Protein AF-A0AAV9WVA1-F1 (afdb_monomer)

Secondary structure (DSSP, 8-state):
----------------------------S-----S-PEEEEEEE-HHHHHHTBSS-S--TTGGGT--PPPEEEEEETTTTTTEEEEEEES---TTTTHHHHTT-EEEPTTSTTTT-PPPB-TTSSB--HHHHHHHHHH-TTT-S-TTSEEEEEETTS-HHHHHHHHHHHHTTSTT--EEEEEE---EE--HHHHHHHHHHHHHHHHTT-EEEEE--SBSSBGGGEETGGGGGT-TTSEEEEEE-TTSBBPB-TTS-B--BSTT--EEEE-SS-----TTS---SS------HHHHHHHHHHHHHHHHHHH-GGGTT-HHHHHHHHHHHSEET--B-TTS-B-TT-EE-S-TTT-B-------PPPPPPPP------------------------------------PPTT-EEEEEE--SS-TT--EEEEEEEEEEETTEEEEEETTEEEEEEEE-----TTSTTT--EE-

Nearest PDB structures (foldseek):
  8fpq-assembly1_B  TM=7.849E-01  e=2.374E-19  Homo sapiens
  4ov6-assembly2_E  TM=7.591E-01  e=1.543E-18  Homo sapiens
  6u2f-assembly1_A  TM=6.278E-01  e=2.334E-17  Homo sapiens
  7s5h-assembly1_B  TM=7.168E-01  e=1.584E-14  Homo sapiens
  5o34-assembly1_B  TM=3.677E-01  e=6.823E-01  Streptantibioticus cattleyicolor

Foldseek 3Di:
DDDDDDPPDDPPPPDDDDDPDDDDDDDDPDPDPDCQAWDKDAQAFLQQQVQQAPAFQDDDPCVVVPGGHGGIRTFTPLLLFQEEEEQAEQFALCVLACQQLVVLEAELPPAPCNVVDGHADPVRHRDFLSNFLLFCQATCRRHRRVNHRYYYHYNPDLCLVSVLVVCVVSVPDPRHLAYEYQDEDKDQDDPVVQCVQLVSCVSCLVQLYAYFYFLAWQQEASLRMPPLVSCVVVVLHAYEFEDASNLEFADDPVNTTTHDDDSHLAYGHFAQGFGAGSNNDTDPPDRPPDRRSSSRRSRVRSVLSSCSSVPSVSRRPSPVSSVVQQVQFDAQRHAYPVRHTDRGHGYNHGNVSHDHGPPPDDDDDDDDDDDDDDDDDDDDDDDDDDDDDDDDDDDDDDDDDDDDDDDDQQDKDKDWDDDDDDPDDIDIDIFGFRDDDDQKTWTADPNDIDIWGWDDDPDDDPPRNRDIDID

Structure (mmCIF, N/CA/C/O backbone):
data_AF-A0AAV9WVA1-F1
#
_entry.id   AF-A0AAV9WVA1-F1
#
loop_
_atom_site.group_PDB
_atom_site.id
_atom_site.type_symbol
_atom_site.label_atom_id
_atom_site.label_alt_id
_atom_site.label_comp_id
_atom_site.label_asym_id
_atom_site.label_entity_id
_atom_site.label_seq_id
_atom_site.pdbx_PDB_ins_code
_atom_site.Cartn_x
_atom_site.Cartn_y
_atom_site.Cartn_z
_atom_site.occupancy
_atom_site.B_iso_or_equiv
_atom_site.auth_seq_id
_atom_site.auth_comp_id
_atom_site.auth_asym_id
_atom_site.auth_atom_id
_atom_site.pdbx_PDB_model_num
ATOM 1 N N . MET A 1 1 ? -57.990 14.066 46.973 1.00 26.53 1 MET A N 1
ATOM 2 C CA . MET A 1 1 ? -57.538 12.862 46.248 1.00 26.53 1 MET A CA 1
ATOM 3 C C . MET A 1 1 ? -57.944 13.031 44.793 1.00 26.53 1 MET A C 1
ATOM 5 O O . MET A 1 1 ? -59.126 12.912 44.500 1.00 26.53 1 MET A O 1
ATOM 9 N N . PRO A 1 2 ? -57.012 13.509 43.956 1.00 29.88 2 PRO A N 1
ATOM 10 C CA . PRO A 1 2 ? -57.243 13.985 42.587 1.00 29.88 2 PRO A CA 1
ATOM 11 C C . PRO A 1 2 ? -56.761 12.890 41.584 1.00 29.88 2 PRO A C 1
ATOM 13 O O . PRO A 1 2 ? -56.442 11.798 42.037 1.00 29.88 2 PRO A O 1
ATOM 16 N N . ILE A 1 3 ? -56.693 12.998 40.251 1.00 24.50 3 ILE A N 1
ATOM 17 C CA . ILE A 1 3 ? -56.340 14.098 39.340 1.00 24.50 3 ILE A CA 1
ATOM 18 C C . ILE A 1 3 ? -56.933 13.793 37.938 1.00 24.50 3 ILE A C 1
ATOM 20 O O . ILE A 1 3 ? -57.036 12.637 37.537 1.00 24.50 3 ILE A O 1
ATOM 24 N N . PHE A 1 4 ? -57.295 14.869 37.227 1.00 23.50 4 PHE A N 1
ATOM 25 C CA . PHE A 1 4 ? -57.414 15.074 35.769 1.00 23.50 4 PHE A CA 1
ATOM 26 C C . PHE A 1 4 ? -56.405 14.232 34.925 1.00 23.50 4 PHE A C 1
ATOM 28 O O . PHE A 1 4 ? -55.409 13.746 35.438 1.00 23.50 4 PHE A O 1
ATOM 35 N N . SER A 1 5 ? -56.497 14.013 33.608 1.00 23.69 5 SER A N 1
ATOM 36 C CA . SER A 1 5 ? -56.622 14.980 32.507 1.00 23.69 5 SER A CA 1
ATOM 37 C C . SER A 1 5 ? -56.445 14.235 31.168 1.00 23.69 5 SER A C 1
ATOM 39 O O . SER A 1 5 ? -55.715 13.253 31.105 1.00 23.69 5 SER A O 1
ATOM 41 N N . SER A 1 6 ? -57.057 14.776 30.110 1.00 24.52 6 SER A N 1
ATOM 42 C CA . SER A 1 6 ? -56.630 14.767 28.697 1.00 24.52 6 SER A CA 1
ATOM 43 C C . SER A 1 6 ? -55.975 13.509 28.095 1.00 24.52 6 SER A C 1
ATOM 45 O O . SER A 1 6 ? -54.787 13.260 28.293 1.00 24.52 6 SER A O 1
ATOM 47 N N . ILE A 1 7 ? -56.653 12.874 27.135 1.00 25.00 7 ILE A N 1
ATOM 48 C CA . ILE A 1 7 ? -55.939 12.374 25.950 1.00 25.00 7 ILE A CA 1
ATOM 49 C C . ILE A 1 7 ? -55.963 13.516 24.939 1.00 25.00 7 ILE A C 1
ATOM 51 O O . ILE A 1 7 ? -56.871 13.669 24.127 1.00 25.00 7 ILE A O 1
ATOM 55 N N . SER A 1 8 ? -54.982 14.396 25.114 1.00 25.42 8 SER A N 1
ATOM 56 C CA . SER A 1 8 ? -54.574 15.384 24.128 1.00 25.42 8 SER A CA 1
ATOM 57 C C . SER A 1 8 ? -54.129 14.657 22.860 1.00 25.42 8 SER A C 1
ATOM 59 O O . SER A 1 8 ? -53.441 13.636 22.933 1.00 25.42 8 SER A O 1
ATOM 61 N N . ALA A 1 9 ? -54.514 15.197 21.706 1.00 36.91 9 ALA A N 1
ATOM 62 C CA . ALA A 1 9 ? -53.958 14.831 20.418 1.00 36.91 9 ALA A CA 1
ATOM 63 C C . ALA A 1 9 ? -52.433 15.011 20.454 1.00 36.91 9 ALA A C 1
ATOM 65 O O . ALA A 1 9 ? -51.924 16.125 20.336 1.00 36.91 9 ALA A O 1
ATOM 66 N N . SER A 1 10 ? -51.695 13.915 20.602 1.00 26.12 10 SER A N 1
ATOM 67 C CA . SER A 1 10 ? -50.282 13.897 20.255 1.00 26.12 10 SER A CA 1
ATOM 68 C C . SER A 1 10 ? -50.177 13.359 18.841 1.00 26.12 10 SER A C 1
ATOM 70 O O . SER A 1 10 ? -50.389 12.175 18.589 1.00 26.12 10 SER A O 1
ATOM 72 N N . LYS A 1 11 ? -49.924 14.285 17.915 1.00 31.78 11 LYS A N 1
ATOM 73 C CA . LYS A 1 11 ? -49.478 14.028 16.550 1.00 31.78 11 LYS A CA 1
ATOM 74 C C . LYS A 1 11 ? -48.368 12.972 16.586 1.00 31.78 11 LYS A C 1
ATOM 76 O O . LYS A 1 11 ? -47.230 13.289 16.923 1.00 31.78 11 LYS A O 1
ATOM 81 N N . SER A 1 12 ? -48.684 11.730 16.234 1.00 25.67 12 SER A N 1
ATOM 82 C CA . SER A 1 12 ? -47.661 10.738 15.918 1.00 25.67 12 SER A CA 1
ATOM 83 C C . SER A 1 12 ? -47.026 11.145 14.592 1.00 25.67 12 SER A C 1
ATOM 85 O O . SER A 1 12 ? -47.618 10.994 13.527 1.00 25.67 12 SER A O 1
ATOM 87 N N . VAL A 1 13 ? -45.844 11.750 14.679 1.00 25.59 13 VAL A N 1
ATOM 88 C CA . VAL A 1 13 ? -44.976 12.028 13.537 1.00 25.59 13 VAL A CA 1
ATOM 89 C C . VAL A 1 13 ? -44.415 10.690 13.066 1.00 25.59 13 VAL A C 1
ATOM 91 O O . VAL A 1 13 ? -43.554 10.099 13.708 1.00 25.59 13 VAL A O 1
ATOM 94 N N . LEU A 1 14 ? -44.957 10.201 11.958 1.00 27.73 14 LEU A N 1
ATOM 95 C CA . LEU A 1 14 ? -44.448 9.068 11.201 1.00 27.73 14 LEU A CA 1
ATOM 96 C C . LEU A 1 14 ? -43.216 9.556 10.414 1.00 27.73 14 LEU A C 1
ATOM 98 O O . LEU A 1 14 ? -43.352 10.246 9.405 1.00 27.73 14 LEU A O 1
ATOM 102 N N . LEU A 1 15 ? -42.016 9.282 10.928 1.00 25.69 15 LEU A N 1
ATOM 103 C CA . LEU A 1 15 ? -40.745 9.615 10.280 1.00 25.69 15 LEU A CA 1
ATOM 104 C C . LEU A 1 15 ? -40.386 8.494 9.293 1.00 25.69 15 LEU A C 1
ATOM 106 O O . LEU A 1 15 ? -40.202 7.349 9.697 1.00 25.69 15 LEU A O 1
ATOM 110 N N . LEU A 1 16 ? -40.330 8.813 8.002 1.00 25.56 16 LEU A N 1
ATOM 111 C CA . LEU A 1 16 ? -40.266 7.829 6.922 1.00 25.56 16 LEU A CA 1
ATOM 112 C C . LEU A 1 16 ? -38.894 7.864 6.253 1.00 25.56 16 LEU A C 1
ATOM 114 O O . LEU A 1 16 ? -38.721 8.573 5.275 1.00 25.56 16 LEU A O 1
ATOM 118 N N . LEU A 1 17 ? -37.916 7.144 6.805 1.00 27.36 17 LEU A N 1
ATOM 119 C CA . LEU A 1 17 ? -36.549 7.044 6.279 1.00 27.36 17 LEU A CA 1
ATOM 120 C C . LEU A 1 17 ? -36.540 6.240 4.965 1.00 27.36 17 LEU A C 1
ATOM 122 O O . LEU A 1 17 ? -36.755 5.034 4.977 1.00 27.36 17 LEU A O 1
ATOM 126 N N . VAL A 1 18 ? -36.276 6.897 3.830 1.00 24.11 18 VAL A N 1
ATOM 127 C CA . VAL A 1 18 ? -36.001 6.218 2.555 1.00 24.11 18 VAL A CA 1
ATOM 128 C C . VAL A 1 18 ? -34.499 5.967 2.482 1.00 24.11 18 VAL A C 1
ATOM 130 O O . VAL A 1 18 ? -33.728 6.825 2.057 1.00 24.11 18 VAL A O 1
ATOM 133 N N . VAL A 1 19 ? -34.082 4.789 2.929 1.00 25.27 19 VAL A N 1
ATOM 134 C CA . VAL A 1 19 ? -32.789 4.199 2.566 1.00 25.27 19 VAL A CA 1
ATOM 135 C C . VAL A 1 19 ? -33.106 3.087 1.568 1.00 25.27 19 VAL A C 1
ATOM 137 O O . VAL A 1 19 ? -34.020 2.310 1.837 1.00 25.27 19 VAL A O 1
ATOM 140 N N . PRO A 1 20 ? -32.415 2.971 0.424 1.00 22.22 20 PRO A N 1
ATOM 141 C CA . PRO A 1 20 ? -32.588 1.818 -0.447 1.00 22.22 20 PRO A CA 1
ATOM 142 C C . PRO A 1 20 ? -32.057 0.572 0.277 1.00 22.22 20 PRO A C 1
ATOM 144 O O . PRO A 1 20 ? -30.859 0.302 0.264 1.00 22.22 20 PRO A O 1
ATOM 147 N N . VAL A 1 21 ? -32.947 -0.177 0.930 1.00 24.33 21 VAL A N 1
ATOM 148 C CA . VAL A 1 21 ? -32.679 -1.532 1.414 1.00 24.33 21 VAL A CA 1
ATOM 149 C C . VAL A 1 21 ? -33.472 -2.486 0.535 1.00 24.33 21 VAL A C 1
ATOM 151 O O . VAL A 1 21 ? -34.691 -2.567 0.609 1.00 24.33 21 VAL A O 1
ATOM 154 N N . ALA A 1 22 ? -32.767 -3.221 -0.317 1.00 24.94 22 ALA A N 1
ATOM 155 C CA . ALA A 1 22 ? -33.292 -4.467 -0.842 1.00 24.94 22 ALA A CA 1
ATOM 156 C C . ALA A 1 22 ? -33.287 -5.493 0.305 1.00 24.94 22 ALA A C 1
ATOM 158 O O . ALA A 1 22 ? -32.217 -5.831 0.812 1.00 24.94 22 ALA A O 1
ATOM 159 N N . LEU A 1 23 ? -34.456 -5.992 0.717 1.00 25.88 23 LEU A N 1
ATOM 160 C CA . LEU A 1 23 ? -34.584 -7.135 1.626 1.00 25.88 23 LEU A CA 1
ATOM 161 C C . LEU A 1 23 ? -35.398 -8.252 0.958 1.00 25.88 23 LEU A C 1
ATOM 163 O O . LEU A 1 23 ? -36.556 -8.082 0.598 1.00 25.88 23 LEU A O 1
ATOM 167 N N . ALA A 1 24 ? -34.696 -9.372 0.782 1.00 27.30 24 ALA A N 1
ATOM 168 C CA . ALA A 1 24 ? -35.117 -10.767 0.890 1.00 27.30 24 ALA A CA 1
ATOM 169 C C . ALA A 1 24 ? -36.522 -11.185 0.404 1.00 27.30 24 ALA A C 1
ATOM 171 O O . ALA A 1 24 ? -37.542 -10.936 1.039 1.00 27.30 24 ALA A O 1
ATOM 172 N N . ALA A 1 25 ? -36.519 -12.010 -0.648 1.00 25.38 25 ALA A N 1
ATOM 173 C CA . ALA A 1 25 ? -37.540 -13.027 -0.889 1.00 25.38 25 ALA A CA 1
ATOM 174 C C . ALA A 1 25 ? -37.285 -14.279 0.004 1.00 25.38 25 ALA A C 1
ATOM 176 O O . ALA A 1 25 ? -36.176 -14.436 0.527 1.00 25.38 25 ALA A O 1
ATOM 177 N N . PRO A 1 26 ? -38.298 -15.145 0.211 1.00 26.53 26 PRO A N 1
ATOM 178 C CA . PRO A 1 26 ? -38.418 -16.034 1.365 1.00 26.53 26 PRO A CA 1
ATOM 179 C C . PRO A 1 26 ? -37.549 -17.297 1.305 1.00 26.53 26 PRO A C 1
ATOM 181 O O . PRO A 1 26 ? -37.133 -17.762 0.244 1.00 26.53 26 PRO A O 1
ATOM 184 N N . PHE A 1 27 ? -37.329 -17.859 2.497 1.00 33.81 27 PHE A N 1
ATOM 185 C CA . PHE A 1 27 ? -36.755 -19.178 2.742 1.00 33.81 27 PHE A CA 1
ATOM 186 C C . PHE A 1 27 ? -37.633 -20.280 2.139 1.00 33.81 27 PHE A C 1
ATOM 188 O O . PHE A 1 27 ? -38.504 -20.831 2.805 1.00 33.81 27 PHE A O 1
ATOM 195 N N . ASP A 1 28 ? -37.334 -20.637 0.898 1.00 27.45 28 ASP A N 1
ATOM 196 C CA . ASP A 1 28 ? -37.431 -22.017 0.445 1.00 27.45 28 ASP A CA 1
ATOM 197 C C . ASP A 1 28 ? -36.048 -22.657 0.556 1.00 27.45 28 ASP A C 1
ATOM 199 O O . ASP A 1 28 ? -35.025 -21.978 0.477 1.00 27.45 28 ASP A O 1
ATOM 203 N N . ASN A 1 29 ? -36.025 -23.967 0.785 1.00 32.62 29 ASN A N 1
ATOM 204 C CA . ASN A 1 29 ? -34.860 -24.798 1.095 1.00 32.62 29 ASN A CA 1
ATOM 205 C C . ASN A 1 29 ? -33.867 -24.904 -0.091 1.00 32.62 29 ASN A C 1
ATOM 207 O O . ASN A 1 29 ? -33.617 -25.973 -0.648 1.00 32.62 29 ASN A O 1
ATOM 211 N N . PHE A 1 30 ? -33.309 -23.768 -0.495 1.00 27.61 30 PHE A N 1
ATOM 212 C CA . PHE A 1 30 ? -32.283 -23.591 -1.504 1.00 27.61 30 PHE A CA 1
ATOM 213 C C . PHE A 1 30 ? -30.978 -23.280 -0.781 1.00 27.61 30 PHE A C 1
ATOM 215 O O . PHE A 1 30 ? -30.884 -22.329 -0.008 1.00 27.61 30 PHE A O 1
ATOM 222 N N . SER A 1 31 ? -29.945 -24.071 -1.057 1.00 35.09 31 SER A N 1
ATOM 223 C CA . SER A 1 31 ? -28.561 -23.691 -0.785 1.00 35.09 31 SER A CA 1
ATOM 224 C C . SER A 1 31 ? -28.332 -22.274 -1.331 1.00 35.09 31 SER A C 1
ATOM 226 O O . SER A 1 31 ? -28.262 -22.079 -2.547 1.00 35.09 31 SER A O 1
ATOM 228 N N . SER A 1 32 ? -28.294 -21.269 -0.450 1.00 31.12 32 SER A N 1
ATOM 229 C CA . SER A 1 32 ? -28.085 -19.886 -0.854 1.00 31.12 32 SER A CA 1
ATOM 230 C C . SER A 1 32 ? -26.628 -19.736 -1.271 1.00 31.12 32 SER A C 1
ATOM 232 O O . SER A 1 32 ? -25.715 -19.495 -0.480 1.00 31.12 32 SER A O 1
ATOM 234 N N . LYS A 1 33 ? -26.381 -19.864 -2.572 1.00 33.59 33 LYS A N 1
ATOM 235 C CA . LYS A 1 33 ? -25.271 -19.132 -3.163 1.00 33.59 33 LYS A CA 1
ATOM 236 C C . LYS A 1 33 ? -25.583 -17.657 -2.909 1.00 33.59 33 LYS A C 1
ATOM 238 O O . LYS A 1 33 ? -26.391 -17.074 -3.624 1.00 33.59 33 LYS A O 1
ATOM 243 N N . ARG A 1 34 ? -24.968 -17.064 -1.871 1.00 41.84 34 ARG A N 1
ATOM 244 C CA . ARG A 1 34 ? -24.675 -15.618 -1.835 1.00 41.84 34 ARG A CA 1
ATOM 245 C C . ARG A 1 34 ? -24.288 -15.214 -3.259 1.00 41.84 34 ARG A C 1
ATOM 247 O O . ARG A 1 34 ? -23.608 -15.998 -3.923 1.00 41.84 34 ARG A O 1
ATOM 254 N N . GLU A 1 35 ? -24.656 -14.024 -3.723 1.00 41.06 35 GLU A N 1
ATOM 255 C CA . GLU A 1 35 ? -24.016 -13.446 -4.909 1.00 41.06 35 GLU A CA 1
ATOM 256 C C . GLU A 1 35 ? -22.530 -13.189 -4.595 1.00 41.06 35 GLU A C 1
ATOM 258 O O . GLU A 1 35 ? -22.078 -12.090 -4.289 1.00 41.06 35 GLU A O 1
ATOM 263 N N . THR A 1 36 ? -21.757 -14.271 -4.614 1.00 48.22 36 THR A N 1
ATOM 264 C CA . THR A 1 36 ? -20.305 -14.358 -4.486 1.00 48.22 36 THR A CA 1
ATOM 265 C C . THR A 1 36 ? -19.650 -14.253 -5.858 1.00 48.22 36 THR A C 1
ATOM 267 O O . THR A 1 36 ? -18.502 -14.657 -6.039 1.00 48.22 36 THR A O 1
ATOM 270 N N . GLY A 1 37 ? -20.397 -13.757 -6.848 1.00 60.22 37 GLY A N 1
ATOM 271 C CA . GLY A 1 37 ? -19.891 -13.523 -8.184 1.00 60.22 37 GLY A CA 1
ATOM 272 C C . GLY A 1 37 ? -18.836 -12.415 -8.166 1.00 60.22 37 GLY A C 1
ATOM 273 O O . GLY A 1 37 ? -18.950 -11.464 -7.388 1.00 60.22 37 GLY A O 1
ATOM 274 N N . PRO A 1 38 ? -17.794 -12.519 -9.001 1.00 77.94 38 PRO A N 1
ATOM 275 C CA . PRO A 1 38 ? -16.846 -11.432 -9.170 1.00 77.94 38 PRO A CA 1
ATOM 276 C C . PRO A 1 38 ? -17.534 -10.225 -9.824 1.00 77.94 38 PRO A C 1
ATOM 278 O O . PRO A 1 38 ? -18.173 -10.351 -10.869 1.00 77.94 38 PRO A O 1
ATOM 281 N N . SER A 1 39 ? -17.363 -9.049 -9.230 1.00 90.62 39 SER A N 1
ATOM 282 C CA . SER A 1 39 ? -17.618 -7.762 -9.873 1.00 90.62 39 SER A CA 1
ATOM 283 C C . SER A 1 39 ? -16.542 -7.485 -10.923 1.00 90.62 39 SER A C 1
ATOM 285 O O . SER A 1 39 ? -15.417 -7.978 -10.825 1.00 90.62 39 SER A O 1
ATOM 287 N N . THR A 1 40 ? -16.879 -6.683 -11.933 1.00 94.31 40 THR A N 1
ATOM 288 C CA . THR A 1 40 ? -15.939 -6.273 -12.985 1.00 94.31 40 THR A CA 1
ATOM 289 C C . THR A 1 40 ? -15.976 -4.760 -13.155 1.00 94.31 40 THR A C 1
ATOM 291 O O . THR A 1 40 ? -17.048 -4.178 -13.299 1.00 94.31 40 THR A O 1
ATOM 294 N N . GLN A 1 41 ? -14.807 -4.123 -13.143 1.00 94.44 41 GLN A N 1
ATOM 295 C CA . GLN A 1 41 ? -14.614 -2.783 -13.690 1.00 94.44 41 GLN A CA 1
ATOM 296 C C . GLN A 1 41 ? -14.090 -2.947 -15.116 1.00 94.44 41 GLN A C 1
ATOM 298 O O . GLN A 1 41 ? -12.941 -3.349 -15.302 1.00 94.44 41 GLN A O 1
ATOM 303 N N . SER A 1 42 ? -14.939 -2.670 -16.101 1.00 93.19 42 SER A N 1
ATOM 304 C CA . SER A 1 42 ? -14.518 -2.595 -17.501 1.00 93.19 42 SER A CA 1
ATOM 305 C C . SER A 1 42 ? -13.739 -1.311 -17.762 1.00 93.19 42 SER A C 1
ATOM 307 O O . SER A 1 42 ? -13.887 -0.332 -17.028 1.00 93.19 42 SER A O 1
ATOM 309 N N . ASP A 1 43 ? -12.879 -1.345 -18.780 1.00 89.31 43 ASP A N 1
ATOM 310 C CA . ASP A 1 43 ? -11.962 -0.252 -19.131 1.00 89.31 43 ASP A CA 1
ATOM 311 C C . ASP A 1 43 ? -11.116 0.239 -17.943 1.00 89.31 43 ASP A C 1
ATOM 313 O O . ASP A 1 43 ? -10.727 1.405 -17.854 1.00 89.31 43 ASP A O 1
ATOM 317 N N . ALA A 1 44 ? -10.809 -0.669 -17.014 1.00 91.75 44 ALA A N 1
ATOM 318 C CA . ALA A 1 44 ? -9.939 -0.399 -15.890 1.00 91.75 44 ALA A CA 1
ATOM 319 C C . ALA A 1 44 ? -8.542 0.012 -16.385 1.00 91.75 44 ALA A C 1
ATOM 321 O O . ALA A 1 44 ? -8.044 -0.521 -17.389 1.00 91.75 44 ALA A O 1
ATOM 322 N N . PRO A 1 45 ? -7.879 0.934 -15.665 1.00 89.94 45 PRO A N 1
ATOM 323 C CA . PRO A 1 45 ? -6.501 1.293 -15.949 1.00 89.94 45 PRO A CA 1
ATOM 324 C C . PRO A 1 45 ? -5.609 0.053 -15.873 1.00 89.94 45 PRO A C 1
ATOM 326 O O . PRO A 1 45 ? -5.895 -0.906 -15.147 1.00 89.94 45 PRO A O 1
ATOM 329 N N . TRP A 1 46 ? -4.518 0.085 -16.634 1.00 91.00 46 TRP A N 1
ATOM 330 C CA . TRP A 1 46 ? -3.663 -1.078 -16.852 1.00 91.00 46 TRP A CA 1
ATOM 331 C C . TRP A 1 46 ? -3.212 -1.745 -15.547 1.00 91.00 46 TRP A C 1
ATOM 333 O O . TRP A 1 46 ? -3.157 -2.969 -15.484 1.00 91.00 46 TRP A O 1
ATOM 343 N N . HIS A 1 47 ? -2.929 -0.961 -14.499 1.00 92.31 47 HIS A N 1
ATOM 344 C CA . HIS A 1 47 ? -2.429 -1.482 -13.231 1.00 92.31 47 HIS A CA 1
ATOM 345 C C . HIS A 1 47 ? -3.459 -2.368 -12.539 1.00 92.31 47 HIS A C 1
ATOM 347 O O . HIS A 1 47 ? -3.095 -3.437 -12.065 1.00 92.31 47 HIS A O 1
ATOM 353 N N . LEU A 1 48 ? -4.744 -1.993 -12.561 1.00 94.69 48 LEU A N 1
ATOM 354 C CA . LEU A 1 48 ? -5.830 -2.818 -12.026 1.00 94.69 48 LEU A CA 1
ATOM 355 C C . LEU A 1 48 ? -6.108 -4.022 -12.923 1.00 94.69 48 LEU A C 1
ATOM 357 O O . LEU A 1 48 ? -6.189 -5.152 -12.443 1.00 94.69 48 LEU A O 1
ATOM 361 N N . ALA A 1 49 ? -6.212 -3.798 -14.234 1.00 94.00 49 ALA A N 1
ATOM 362 C CA . ALA A 1 49 ? -6.464 -4.871 -15.191 1.00 94.00 49 ALA A CA 1
ATOM 363 C C . ALA A 1 49 ? -5.369 -5.952 -15.131 1.00 94.00 49 ALA A C 1
ATOM 365 O O . ALA A 1 49 ? -5.666 -7.148 -15.224 1.00 94.00 49 ALA A O 1
ATOM 366 N N . ARG A 1 50 ? -4.106 -5.563 -14.897 1.00 94.94 50 ARG A N 1
ATOM 367 C CA . ARG A 1 50 ? -2.980 -6.495 -14.781 1.00 94.94 50 ARG A CA 1
ATOM 368 C C . ARG A 1 50 ? -3.148 -7.478 -13.625 1.00 94.94 50 ARG A C 1
ATOM 370 O O . ARG A 1 50 ? -2.757 -8.635 -13.784 1.00 94.94 50 ARG A O 1
ATOM 377 N N . LEU A 1 51 ? -3.759 -7.071 -12.509 1.00 95.75 51 LEU A N 1
ATOM 378 C CA . LEU A 1 51 ? -3.967 -7.929 -11.330 1.00 95.75 51 LEU A CA 1
ATOM 379 C C . LEU A 1 51 ? -4.864 -9.139 -11.630 1.00 95.75 51 LEU A C 1
ATOM 381 O O . LEU A 1 51 ? -4.784 -10.153 -10.938 1.00 95.75 51 LEU A O 1
ATOM 385 N N . THR A 1 52 ? -5.687 -9.057 -12.677 1.00 93.06 52 THR A N 1
ATOM 386 C CA . THR A 1 52 ? -6.570 -10.141 -13.133 1.00 93.06 52 THR A CA 1
ATOM 387 C C . THR A 1 52 ? -6.377 -10.498 -14.604 1.00 93.06 52 THR A C 1
ATOM 389 O O . THR A 1 52 ? -7.296 -10.996 -15.253 1.00 93.06 52 THR A O 1
ATOM 392 N N . SER A 1 53 ? -5.173 -10.284 -15.134 1.00 90.94 53 SER A N 1
ATOM 393 C CA . SER A 1 53 ? -4.795 -10.674 -16.496 1.00 90.94 53 SER A CA 1
ATOM 394 C C . SER A 1 53 ? -3.695 -11.731 -16.477 1.00 90.94 53 SER A C 1
ATOM 396 O O . SER A 1 53 ? -2.799 -11.701 -15.638 1.00 90.94 53 SER A O 1
ATOM 398 N N . THR A 1 54 ? -3.730 -12.677 -17.419 1.00 86.69 54 THR A N 1
ATOM 399 C CA . THR A 1 54 ? -2.725 -13.756 -17.511 1.00 86.69 54 THR A CA 1
ATOM 400 C C . THR A 1 54 ? -1.421 -13.328 -18.186 1.00 86.69 54 THR A C 1
ATOM 402 O O . THR A 1 54 ? -0.502 -14.137 -18.299 1.00 86.69 54 THR A O 1
ATOM 405 N N . GLY A 1 55 ? -1.337 -12.092 -18.676 1.00 86.94 55 GLY A N 1
ATOM 406 C CA . GLY A 1 55 ? -0.165 -11.577 -19.368 1.00 86.94 55 GLY A CA 1
ATOM 407 C C . GLY A 1 55 ? 0.002 -10.066 -19.211 1.00 86.94 55 GLY A C 1
ATOM 408 O O . GLY A 1 55 ? -0.852 -9.421 -18.594 1.00 86.94 55 GLY A O 1
ATOM 409 N N . PRO A 1 56 ? 1.099 -9.520 -19.763 1.00 87.56 56 PRO A N 1
ATOM 410 C CA . PRO A 1 56 ? 1.399 -8.093 -19.722 1.00 87.56 56 PRO A CA 1
ATOM 411 C C . PRO A 1 56 ? 0.306 -7.238 -20.372 1.00 87.56 56 PRO A C 1
ATOM 413 O O . PRO A 1 56 ? -0.382 -7.684 -21.291 1.00 87.56 56 PRO A O 1
ATOM 416 N N . MET A 1 57 ? 0.198 -5.977 -19.953 1.00 86.88 57 MET A N 1
ATOM 417 C CA . MET A 1 57 ? -0.797 -5.018 -20.455 1.00 86.88 57 MET A CA 1
ATOM 418 C C . MET A 1 57 ? -0.283 -4.257 -21.687 1.00 86.88 57 MET A C 1
ATOM 420 O O . MET A 1 57 ? -0.170 -3.029 -21.688 1.00 86.88 57 MET A O 1
ATOM 424 N N . LEU A 1 58 ? 0.036 -5.015 -22.736 1.00 77.81 58 LEU A N 1
ATOM 425 C CA . LEU A 1 58 ? 0.517 -4.547 -24.040 1.00 77.81 58 LEU A CA 1
ATOM 426 C C . LEU A 1 58 ? -0.458 -4.941 -25.156 1.00 77.81 58 LEU A C 1
ATOM 428 O O . LEU A 1 58 ? -1.078 -6.002 -25.083 1.00 77.81 58 LEU A O 1
ATOM 432 N N . GLU A 1 59 ? -0.528 -4.149 -26.226 1.00 55.94 59 GLU A N 1
ATOM 433 C CA . GLU A 1 59 ? -1.168 -4.543 -27.485 1.00 55.94 59 GLU A CA 1
ATOM 434 C C . GLU A 1 59 ? -0.134 -4.644 -28.624 1.00 55.94 59 GLU A C 1
ATOM 436 O O . GLU A 1 59 ? 0.790 -3.843 -28.714 1.00 55.94 59 GLU A O 1
ATOM 441 N N . GLY A 1 60 ? -0.264 -5.654 -29.494 1.00 56.12 60 GLY A N 1
ATOM 442 C CA . GLY A 1 60 ? 0.449 -5.744 -30.780 1.00 56.12 60 GLY A CA 1
ATOM 443 C C . GLY A 1 60 ? 1.933 -5.322 -30.787 1.00 56.12 60 GLY A C 1
ATOM 444 O O . GLY A 1 60 ? 2.742 -5.813 -30.002 1.00 56.12 60 GLY A O 1
ATOM 445 N N . ASN A 1 61 ? 2.289 -4.422 -31.714 1.00 47.06 61 ASN A N 1
ATOM 446 C CA . ASN A 1 61 ? 3.635 -3.852 -31.883 1.00 47.06 61 ASN A CA 1
ATOM 447 C C . ASN A 1 61 ? 3.845 -2.546 -31.067 1.00 47.06 61 ASN A C 1
ATOM 449 O O . ASN A 1 61 ? 4.768 -1.784 -31.366 1.00 47.06 61 ASN A O 1
ATOM 453 N N . ASP A 1 62 ? 3.039 -2.278 -30.026 1.00 52.78 62 ASP A N 1
ATOM 454 C CA . ASP A 1 62 ? 3.013 -1.011 -29.255 1.00 52.78 62 ASP A CA 1
ATOM 455 C C . ASP A 1 62 ? 4.239 -0.744 -28.368 1.00 52.78 62 ASP A C 1
ATOM 457 O O . ASP A 1 62 ? 4.271 0.227 -27.606 1.00 52.78 62 ASP A O 1
ATOM 461 N N . LEU A 1 63 ? 5.317 -1.512 -28.541 1.00 47.97 63 LEU A N 1
ATOM 462 C CA . LEU A 1 63 ? 6.647 -1.115 -28.071 1.00 47.97 63 LEU A CA 1
ATOM 463 C C . LEU A 1 63 ? 7.047 0.286 -28.580 1.00 47.97 63 LEU A C 1
ATOM 465 O O . LEU A 1 63 ? 7.872 0.937 -27.949 1.00 47.97 63 LEU A O 1
ATOM 469 N N . GLN A 1 64 ? 6.451 0.760 -29.684 1.00 42.75 64 GLN A N 1
ATOM 470 C CA . GLN A 1 64 ? 6.698 2.094 -30.246 1.00 42.75 64 GLN A CA 1
ATOM 471 C C . GLN A 1 64 ? 5.734 3.192 -29.753 1.00 42.75 64 GLN A C 1
ATOM 473 O O . GLN A 1 64 ? 6.078 4.367 -29.844 1.00 42.75 64 GLN A O 1
ATOM 478 N N . ALA A 1 65 ? 4.549 2.848 -29.225 1.00 50.91 65 ALA A N 1
ATOM 479 C CA . ALA A 1 65 ? 3.532 3.828 -28.811 1.00 50.91 65 ALA A CA 1
ATOM 480 C C . ALA A 1 65 ? 3.622 4.220 -27.323 1.00 50.91 65 ALA A C 1
ATOM 482 O O . ALA A 1 65 ? 3.137 5.284 -26.935 1.00 50.91 65 ALA A O 1
ATOM 483 N N . GLY A 1 66 ? 4.237 3.374 -26.485 1.00 55.97 66 GLY A N 1
ATOM 484 C CA . GLY A 1 66 ? 4.568 3.695 -25.091 1.00 55.97 66 GLY A CA 1
ATOM 485 C C . GLY A 1 66 ? 3.373 3.913 -24.151 1.00 55.97 66 GLY A C 1
ATOM 486 O O . GLY A 1 66 ? 3.551 4.514 -23.091 1.00 55.97 66 GLY A O 1
ATOM 487 N N . LYS A 1 67 ? 2.162 3.457 -24.510 1.00 65.62 67 LYS A N 1
ATOM 488 C CA . LYS A 1 67 ? 0.947 3.611 -23.692 1.00 65.62 67 LYS A CA 1
ATOM 489 C C . LYS A 1 67 ? 0.420 2.251 -23.209 1.00 65.62 67 LYS A C 1
ATOM 491 O O . LYS A 1 67 ? 0.189 1.381 -24.044 1.00 65.62 67 LYS A O 1
ATOM 496 N N . PRO A 1 68 ? 0.211 2.056 -21.893 1.00 74.88 68 PRO A N 1
ATOM 497 C CA . PRO A 1 68 ? -0.386 0.829 -21.366 1.00 74.88 68 PRO A CA 1
ATOM 498 C C . PRO A 1 68 ? -1.833 0.626 -21.840 1.00 74.88 68 PRO A C 1
ATOM 500 O O . PRO A 1 68 ? -2.598 1.590 -21.916 1.00 74.88 68 PRO A O 1
ATOM 503 N N . LYS A 1 69 ? -2.233 -0.626 -22.094 1.00 81.38 69 LYS A N 1
ATOM 504 C CA . LYS A 1 69 ? -3.614 -0.975 -22.473 1.00 81.38 69 LYS A CA 1
ATOM 505 C C . LYS A 1 69 ? -4.546 -0.997 -21.250 1.00 81.38 69 LYS A C 1
ATOM 507 O O . LYS A 1 69 ? -4.148 -1.457 -20.181 1.00 81.38 69 LYS A O 1
ATOM 512 N N . THR A 1 70 ? -5.799 -0.565 -21.404 1.00 86.25 70 THR A N 1
ATOM 513 C CA . THR A 1 70 ? -6.876 -0.807 -20.423 1.00 86.25 70 THR A CA 1
ATOM 514 C C . THR A 1 70 ? -7.421 -2.239 -20.519 1.00 86.25 70 THR A C 1
ATOM 516 O O . THR A 1 70 ? -7.135 -2.988 -21.460 1.00 86.25 70 THR A O 1
ATOM 519 N N . GLY A 1 71 ? -8.199 -2.670 -19.530 1.00 90.06 71 GLY A N 1
ATOM 520 C CA . GLY A 1 71 ? -8.834 -3.988 -19.559 1.00 90.06 71 GLY A CA 1
ATOM 521 C C . GLY A 1 71 ? -9.847 -4.185 -18.443 1.00 90.06 71 GLY A C 1
ATOM 522 O O . GLY A 1 71 ? -10.227 -3.236 -17.773 1.00 90.06 71 GLY A O 1
ATOM 523 N N . ASP A 1 72 ? -10.273 -5.425 -18.225 1.00 92.69 72 ASP A N 1
ATOM 524 C CA . ASP A 1 72 ? -11.179 -5.742 -17.123 1.00 92.69 72 ASP A CA 1
ATOM 525 C C . ASP A 1 72 ? -10.397 -5.966 -15.824 1.00 92.69 72 ASP A C 1
ATOM 527 O O . ASP A 1 72 ? -9.491 -6.804 -15.768 1.00 92.69 72 ASP A O 1
ATOM 531 N N . TYR A 1 73 ? -10.800 -5.280 -14.755 1.00 94.94 73 TYR A N 1
ATOM 532 C CA . TYR A 1 73 ? -10.400 -5.619 -13.391 1.00 94.94 73 TYR A CA 1
ATOM 533 C C . TYR A 1 73 ? -11.524 -6.382 -12.694 1.00 94.94 73 TYR A C 1
ATOM 535 O O . TYR A 1 73 ? -12.609 -5.838 -12.468 1.00 94.94 73 TYR A O 1
ATOM 543 N N . LYS A 1 74 ? -11.263 -7.646 -12.356 1.00 94.75 74 LYS A N 1
ATOM 544 C CA . LYS A 1 74 ? -12.222 -8.532 -11.685 1.00 94.75 74 LYS A CA 1
ATOM 545 C C . LYS A 1 74 ? -11.895 -8.648 -10.205 1.00 94.75 74 LYS A C 1
ATOM 547 O O . LYS A 1 74 ? -10.749 -8.860 -9.833 1.00 94.75 74 LYS A O 1
ATOM 552 N N . TYR A 1 75 ? -12.898 -8.548 -9.349 1.00 92.94 75 TYR A N 1
ATOM 553 C CA . TYR A 1 75 ? -12.702 -8.606 -7.901 1.00 92.94 75 TYR A CA 1
ATOM 554 C C . TYR A 1 75 ? -13.951 -9.161 -7.212 1.00 92.94 75 TYR A C 1
ATOM 556 O O . TYR A 1 75 ? -15.052 -9.013 -7.741 1.00 92.94 75 TYR A O 1
ATOM 564 N N . PRO A 1 76 ? -13.833 -9.812 -6.042 1.00 91.69 76 PRO A N 1
ATOM 565 C CA . PRO A 1 76 ? -14.997 -10.235 -5.271 1.00 91.69 76 PRO A CA 1
ATOM 566 C C . PRO A 1 76 ? -15.888 -9.037 -4.929 1.00 91.69 76 PRO A C 1
ATOM 568 O O . PRO A 1 76 ? -15.383 -7.959 -4.617 1.00 91.69 76 PRO A O 1
ATOM 571 N N . SER A 1 77 ? -17.208 -9.226 -4.917 1.00 92.38 77 SER A N 1
ATOM 572 C CA . SER A 1 77 ? -18.180 -8.166 -4.602 1.00 92.38 77 SER A CA 1
ATOM 573 C C . SER A 1 77 ? -17.989 -7.524 -3.215 1.00 92.38 77 SER A C 1
ATOM 575 O O . SER A 1 77 ? -18.423 -6.386 -2.997 1.00 92.38 77 SER A O 1
ATOM 577 N N . SER A 1 78 ? -17.303 -8.212 -2.293 1.00 94.56 78 SER A N 1
ATOM 578 C CA . SER A 1 78 ? -16.890 -7.681 -0.988 1.00 94.56 78 SER A CA 1
ATOM 579 C C . SER A 1 78 ? -15.842 -6.571 -1.098 1.00 94.56 78 SER A C 1
ATOM 581 O O . SER A 1 78 ? -15.858 -5.663 -0.283 1.00 94.56 78 SER A O 1
ATOM 583 N N . ALA A 1 79 ? -14.956 -6.597 -2.098 1.00 95.81 79 ALA A N 1
ATOM 584 C CA . ALA A 1 79 ? -14.018 -5.521 -2.450 1.00 95.81 79 ALA A CA 1
ATOM 585 C C . ALA A 1 79 ? -13.268 -4.838 -1.275 1.00 95.81 79 ALA A C 1
ATOM 587 O O . ALA A 1 79 ? -12.977 -3.643 -1.347 1.00 95.81 79 ALA A O 1
ATOM 588 N N . GLY A 1 80 ? -12.956 -5.566 -0.197 1.00 97.88 80 GLY A N 1
ATOM 589 C CA . GLY A 1 80 ? -12.285 -5.023 0.992 1.00 97.88 80 GLY A CA 1
ATOM 590 C C . GLY A 1 80 ? -13.202 -4.502 2.102 1.00 97.88 80 GLY A C 1
ATOM 591 O O . GLY A 1 80 ? -12.710 -3.945 3.077 1.00 97.88 80 GLY A O 1
ATOM 592 N N . GLU A 1 81 ? -14.516 -4.683 1.987 1.00 98.31 81 GLU A N 1
ATOM 593 C CA . GLU A 1 81 ? -15.499 -4.286 2.999 1.00 98.31 81 GLU A CA 1
ATOM 594 C C . GLU A 1 81 ? -15.149 -4.826 4.396 1.00 98.31 81 GLU A C 1
ATOM 596 O O . GLU A 1 81 ? -14.818 -6.003 4.566 1.00 98.31 81 GLU A O 1
ATOM 601 N N . GLY A 1 82 ? -15.209 -3.939 5.396 1.00 98.06 82 GLY A N 1
ATOM 602 C CA . GLY A 1 82 ? -14.891 -4.248 6.793 1.00 98.06 82 GLY A CA 1
ATOM 603 C C . GLY A 1 82 ? -13.396 -4.298 7.132 1.00 98.06 82 GLY A C 1
ATOM 604 O O . GLY A 1 82 ? -13.051 -4.581 8.280 1.00 98.06 82 GLY A O 1
ATOM 605 N N . VAL A 1 83 ? -12.503 -4.040 6.171 1.00 98.88 83 VAL A N 1
ATOM 606 C CA . VAL A 1 83 ? -11.050 -3.970 6.396 1.00 98.88 83 VAL A CA 1
ATOM 607 C C . VAL A 1 83 ? -10.602 -2.524 6.563 1.00 98.88 83 VAL A C 1
ATOM 609 O O . VAL A 1 83 ? -11.012 -1.652 5.798 1.00 98.88 83 VAL A O 1
ATOM 612 N N . ASP A 1 84 ? -9.707 -2.295 7.519 1.00 98.88 84 ASP A N 1
ATOM 613 C CA . ASP A 1 84 ? -9.100 -0.990 7.771 1.00 98.88 84 ASP A CA 1
ATOM 614 C C . ASP A 1 84 ? -7.680 -0.939 7.179 1.00 98.88 84 ASP A C 1
ATOM 616 O O . ASP A 1 84 ? -6.801 -1.693 7.602 1.00 98.88 84 ASP A O 1
ATOM 620 N N . ILE A 1 85 ? -7.442 -0.061 6.200 1.00 98.88 85 ILE A N 1
ATOM 621 C CA . ILE A 1 85 ? -6.120 0.172 5.602 1.00 98.88 85 ILE A CA 1
ATOM 622 C C . ILE A 1 85 ? -5.549 1.480 6.152 1.00 98.88 85 ILE A C 1
ATOM 624 O O . ILE A 1 85 ? -6.046 2.563 5.841 1.00 98.88 85 ILE A O 1
ATOM 628 N N . TYR A 1 86 ? -4.485 1.388 6.941 1.00 98.75 86 TYR A N 1
ATOM 629 C CA . TYR A 1 86 ? -3.738 2.529 7.455 1.00 98.75 86 TYR A CA 1
ATOM 630 C C . TYR A 1 86 ? -2.662 2.930 6.447 1.00 98.75 86 TYR A C 1
ATOM 632 O O . TYR A 1 86 ? -1.770 2.141 6.137 1.00 98.75 86 TYR A O 1
ATOM 640 N N . ILE A 1 87 ? -2.743 4.156 5.944 1.00 98.19 87 ILE A N 1
ATOM 641 C CA . ILE A 1 87 ? -1.763 4.737 5.026 1.00 98.19 87 ILE A CA 1
ATOM 642 C C . ILE A 1 87 ? -0.834 5.617 5.856 1.00 98.19 87 ILE A C 1
ATOM 644 O O . ILE A 1 87 ? -1.217 6.730 6.220 1.00 98.19 87 ILE A O 1
ATOM 648 N N . VAL A 1 88 ? 0.343 5.086 6.194 1.00 96.94 88 VAL A N 1
ATOM 649 C CA . VAL A 1 88 ? 1.382 5.809 6.937 1.00 96.94 88 VAL A CA 1
ATOM 650 C C . VAL A 1 88 ? 2.280 6.525 5.939 1.00 96.94 88 VAL A C 1
ATOM 652 O O . VAL A 1 88 ? 3.048 5.880 5.223 1.00 96.94 88 VAL A O 1
ATOM 655 N N . ASP A 1 89 ? 2.098 7.840 5.824 1.00 95.12 89 ASP A N 1
ATOM 656 C CA . ASP A 1 89 ? 2.655 8.623 4.720 1.00 95.12 89 ASP A CA 1
ATOM 657 C C . ASP A 1 89 ? 2.617 10.147 4.996 1.00 95.12 89 ASP A C 1
ATOM 659 O O . ASP A 1 89 ? 2.486 10.588 6.134 1.00 95.12 89 ASP A O 1
ATOM 663 N N . THR A 1 90 ? 2.674 10.995 3.968 1.00 94.31 90 THR A N 1
ATOM 664 C CA . THR A 1 90 ? 2.588 12.465 4.043 1.00 94.31 90 THR A CA 1
ATOM 665 C C . THR A 1 90 ? 1.208 12.990 4.452 1.00 94.31 90 THR A C 1
ATOM 667 O O . THR A 1 90 ? 1.030 14.194 4.629 1.00 94.31 90 THR A O 1
ATOM 670 N N . GLY A 1 91 ? 0.231 12.101 4.633 1.00 94.94 91 GLY A N 1
ATOM 671 C CA . GLY A 1 91 ? -1.180 12.415 4.835 1.00 94.94 91 GLY A CA 1
ATOM 672 C C . GLY A 1 91 ? -2.018 12.217 3.566 1.00 94.94 91 GLY A C 1
ATOM 673 O O . GLY A 1 91 ? -1.509 12.132 2.447 1.00 94.94 91 GLY A O 1
ATOM 674 N N . VAL A 1 92 ? -3.337 12.131 3.744 1.00 95.75 92 VAL A N 1
ATOM 675 C CA . VAL A 1 92 ? -4.306 11.908 2.660 1.00 95.75 92 VAL A CA 1
ATOM 676 C C . VAL A 1 92 ? -5.253 13.102 2.555 1.00 95.75 92 VAL A C 1
ATOM 678 O O . VAL A 1 92 ? -5.889 13.484 3.534 1.00 95.75 92 VAL A O 1
ATOM 681 N N . ALA A 1 93 ? -5.409 13.666 1.356 1.00 95.56 93 ALA A N 1
ATOM 682 C CA . ALA A 1 93 ? -6.340 14.761 1.075 1.00 95.56 93 ALA A CA 1
ATOM 683 C C . ALA A 1 93 ? -7.791 14.252 0.983 1.00 95.56 93 ALA A C 1
ATOM 685 O O . ALA A 1 93 ? -8.401 14.218 -0.090 1.00 95.56 93 ALA A O 1
ATOM 686 N N . ILE A 1 94 ? -8.341 13.822 2.120 1.00 96.00 94 ILE A N 1
ATOM 687 C CA . ILE A 1 94 ? -9.646 13.153 2.221 1.00 96.00 94 ILE A CA 1
ATOM 688 C C . ILE A 1 94 ? -10.787 14.061 1.765 1.00 96.00 94 ILE A C 1
ATOM 690 O O . ILE A 1 94 ? -11.653 13.610 1.019 1.00 96.00 94 ILE A O 1
ATOM 694 N N . GLN A 1 95 ? -10.797 15.332 2.184 1.00 93.38 95 GLN A N 1
ATOM 695 C CA . GLN A 1 95 ? -11.899 16.243 1.859 1.00 93.38 95 GLN A CA 1
ATOM 696 C C . GLN A 1 95 ? -12.008 16.495 0.351 1.00 93.38 95 GLN A C 1
ATOM 698 O O . GLN A 1 95 ? -13.112 16.513 -0.184 1.00 93.38 95 GLN A O 1
ATOM 703 N N . ALA A 1 96 ? -10.875 16.634 -0.342 1.00 91.81 96 ALA A N 1
ATOM 704 C CA . ALA A 1 96 ? -10.859 16.808 -1.791 1.00 91.81 96 ALA A CA 1
ATOM 705 C C . ALA A 1 96 ? -11.303 15.533 -2.535 1.00 91.81 96 ALA A C 1
ATOM 707 O O . ALA A 1 96 ? -11.909 15.609 -3.597 1.00 91.81 96 ALA A O 1
ATOM 708 N N . ASN A 1 97 ? -11.061 14.352 -1.957 1.00 91.50 97 ASN A N 1
ATOM 709 C CA . ASN A 1 97 ? -11.273 13.051 -2.596 1.00 91.50 97 ASN A CA 1
ATOM 710 C C . ASN A 1 97 ? -12.485 12.276 -2.041 1.00 91.50 97 ASN A C 1
ATOM 712 O O . ASN A 1 97 ? -12.526 11.047 -2.122 1.00 91.50 97 ASN A O 1
ATOM 716 N N . GLN A 1 98 ? -13.496 12.957 -1.487 1.00 91.69 98 GLN A N 1
ATOM 717 C CA . GLN A 1 98 ? -14.666 12.287 -0.894 1.00 91.69 98 GLN A CA 1
ATOM 718 C C . GLN A 1 98 ? -15.402 11.361 -1.870 1.00 91.69 98 GLN A C 1
ATOM 720 O O . GLN A 1 98 ? -15.848 10.294 -1.454 1.00 91.69 98 GLN A O 1
ATOM 725 N N . ASN A 1 99 ? -15.480 11.728 -3.154 1.00 91.50 99 ASN A N 1
ATOM 726 C CA . ASN A 1 99 ? -16.092 10.897 -4.197 1.00 91.50 99 ASN A CA 1
ATOM 727 C C . ASN A 1 99 ? -15.260 9.644 -4.502 1.00 91.50 99 ASN A C 1
ATOM 729 O O . ASN A 1 99 ? -15.804 8.570 -4.716 1.00 91.50 99 ASN A O 1
ATOM 733 N N . GLU A 1 100 ? -13.934 9.757 -4.481 1.00 93.56 100 GLU A N 1
ATOM 734 C CA . GLU A 1 100 ? -13.050 8.617 -4.731 1.00 93.56 100 GLU A CA 1
ATOM 735 C C . GLU A 1 100 ? -13.027 7.657 -3.539 1.00 93.56 100 GLU A C 1
ATOM 737 O O . GLU A 1 100 ? -12.932 6.443 -3.711 1.00 93.56 100 GLU A O 1
ATOM 742 N N . PHE A 1 101 ? -13.204 8.163 -2.321 1.00 96.00 101 PHE A N 1
ATOM 743 C CA . PHE A 1 101 ? -13.294 7.322 -1.130 1.00 96.00 101 PHE A CA 1
ATOM 744 C C . PHE A 1 101 ? -14.726 6.938 -0.745 1.00 96.00 101 PHE A C 1
ATOM 746 O O . PHE A 1 101 ? -14.897 6.085 0.120 1.00 96.00 101 PHE A O 1
ATOM 753 N N . ASN A 1 102 ? -15.761 7.502 -1.372 1.00 94.06 102 ASN A N 1
ATOM 754 C CA . ASN A 1 102 ? -17.174 7.280 -1.030 1.00 94.06 102 ASN A CA 1
ATOM 755 C C . ASN A 1 102 ? -17.453 7.391 0.484 1.00 94.06 102 ASN A C 1
ATOM 757 O O . ASN A 1 102 ? -18.146 6.557 1.059 1.00 94.06 102 ASN A O 1
ATOM 761 N N . GLY A 1 103 ? -16.831 8.367 1.153 1.00 95.25 103 GLY A N 1
ATOM 762 C CA . GLY A 1 103 ? -16.953 8.564 2.606 1.00 95.25 103 GLY A CA 1
ATOM 763 C C . GLY A 1 103 ? -16.228 7.539 3.496 1.00 95.25 103 GLY A C 1
ATOM 764 O O . GLY A 1 103 ? -16.323 7.637 4.715 1.00 95.25 103 GLY A O 1
ATOM 765 N N . ARG A 1 104 ? -15.476 6.584 2.931 1.00 97.75 104 ARG A N 1
ATOM 766 C CA . ARG A 1 104 ? -14.750 5.531 3.678 1.00 97.75 104 ARG A CA 1
ATOM 767 C C . ARG A 1 104 ? -13.389 5.965 4.228 1.00 97.75 104 ARG A C 1
ATOM 769 O O . ARG A 1 104 ? -12.712 5.174 4.883 1.00 97.75 104 ARG A O 1
ATOM 776 N N . ALA A 1 105 ? -12.946 7.180 3.907 1.00 98.25 105 ALA A N 1
ATOM 777 C CA . ALA A 1 105 ? -11.654 7.686 4.343 1.00 98.25 105 ALA A CA 1
ATOM 778 C C . ALA A 1 105 ? -11.784 8.549 5.606 1.00 98.25 105 ALA A C 1
ATOM 780 O O . ALA A 1 105 ? -12.659 9.410 5.691 1.00 98.25 105 ALA A O 1
ATOM 781 N N . SER A 1 106 ? -10.893 8.342 6.574 1.00 98.19 106 SER A N 1
ATOM 782 C CA . SER A 1 106 ? -10.829 9.107 7.824 1.00 98.19 106 SER A CA 1
ATOM 783 C C . SER A 1 106 ? -9.384 9.367 8.265 1.00 98.19 106 SER A C 1
ATOM 785 O O . SER A 1 106 ? -8.448 8.745 7.765 1.00 98.19 106 SER A O 1
ATOM 787 N N . PHE A 1 107 ? -9.191 10.297 9.198 1.00 97.44 107 PHE A N 1
ATOM 788 C CA . PHE A 1 107 ? -7.898 10.512 9.849 1.00 97.44 107 PHE A CA 1
ATOM 789 C C . PHE A 1 107 ? -7.829 9.717 11.151 1.00 97.44 107 PHE A C 1
ATOM 791 O O . PHE A 1 107 ? -8.802 9.708 11.916 1.00 97.44 107 PHE A O 1
ATOM 798 N N . LEU A 1 108 ? -6.687 9.085 11.428 1.00 96.88 108 LEU A N 1
ATOM 799 C CA . LEU A 1 108 ? -6.460 8.446 12.721 1.00 96.88 108 LEU A CA 1
ATOM 800 C C . LEU A 1 108 ? -6.440 9.515 13.818 1.00 96.88 108 LEU A C 1
ATOM 802 O O . LEU A 1 108 ? -5.666 10.460 13.761 1.00 96.88 108 LEU A O 1
ATOM 806 N N . LYS A 1 109 ? -7.322 9.396 14.810 1.00 94.44 109 LYS A N 1
ATOM 807 C CA . LYS A 1 109 ? -7.453 10.416 15.857 1.00 94.44 109 LYS A CA 1
ATOM 808 C C . LYS A 1 109 ? -6.301 10.373 16.854 1.00 94.44 109 LYS A C 1
ATOM 810 O O . LYS A 1 109 ? -5.900 9.298 17.300 1.00 94.44 109 LYS A O 1
ATOM 815 N N . GLY A 1 110 ? -5.833 11.553 17.256 1.00 88.75 110 GLY A N 1
ATOM 816 C CA . GLY A 1 110 ? -4.751 11.707 18.224 1.00 88.75 110 GLY A CA 1
ATOM 817 C C . GLY A 1 110 ? -3.362 11.418 17.656 1.00 88.75 110 GLY A C 1
ATOM 818 O O . GLY A 1 110 ? -2.456 11.141 18.440 1.00 88.75 110 GLY A O 1
ATOM 819 N N . THR A 1 111 ? -3.204 11.446 16.330 1.00 88.75 111 THR A N 1
ATOM 820 C CA . THR A 1 111 ? -1.900 11.521 15.658 1.00 88.75 111 THR A CA 1
ATOM 821 C C . THR A 1 111 ? -1.689 12.913 15.090 1.00 88.75 111 THR A C 1
ATOM 823 O O . THR A 1 111 ? -2.646 13.626 14.788 1.00 88.75 111 THR A O 1
ATOM 826 N N . ILE A 1 112 ? -0.434 13.268 14.843 1.00 85.88 112 ILE A N 1
ATOM 827 C CA . ILE A 1 112 ? -0.123 14.386 13.962 1.00 85.88 112 ILE A CA 1
ATOM 828 C C . ILE A 1 112 ? -0.828 14.202 12.598 1.00 85.88 112 ILE A C 1
ATOM 830 O O . ILE A 1 112 ? -0.895 13.098 12.053 1.00 85.88 112 ILE A O 1
ATOM 834 N N . GLY A 1 113 ? -1.385 15.292 12.061 1.00 85.50 113 GLY A N 1
ATOM 835 C CA . GLY A 1 113 ? -2.134 15.294 10.800 1.00 85.50 113 GLY A CA 1
ATOM 836 C C . GLY A 1 113 ? -3.599 14.854 10.916 1.00 85.50 113 GLY A C 1
ATOM 837 O O . GLY A 1 113 ? -4.262 14.699 9.889 1.00 85.50 113 GLY A O 1
ATOM 838 N N . ASP A 1 114 ? -4.135 14.658 12.129 1.00 89.69 114 ASP A N 1
ATOM 839 C CA . ASP A 1 114 ? -5.555 14.323 12.334 1.00 89.69 114 ASP A CA 1
ATOM 840 C C . ASP A 1 114 ? -6.539 15.486 12.082 1.00 89.69 114 ASP A C 1
ATOM 842 O O . ASP A 1 114 ? -7.766 15.291 12.066 1.00 89.69 114 ASP A O 1
ATOM 846 N N . ASP A 1 115 ? -5.975 16.666 11.817 1.00 90.88 115 ASP A N 1
ATOM 847 C CA . ASP A 1 115 ? -6.586 17.888 11.295 1.00 90.88 115 ASP A CA 1
ATOM 848 C C . ASP A 1 115 ? -6.688 17.907 9.756 1.00 90.88 115 ASP A C 1
ATOM 850 O O . ASP A 1 115 ? -7.351 18.775 9.184 1.00 90.88 115 ASP A O 1
ATOM 854 N N . GLY A 1 116 ? -6.066 16.937 9.082 1.00 91.12 116 GLY A N 1
ATOM 855 C CA . GLY A 1 116 ? -6.001 16.830 7.628 1.00 91.12 116 GLY A CA 1
ATOM 856 C C . GLY A 1 116 ? -4.860 17.601 6.972 1.00 91.12 116 GLY A C 1
ATOM 857 O O . GLY A 1 116 ? -4.837 17.713 5.745 1.00 91.12 116 GLY A O 1
ATOM 858 N N . ALA A 1 117 ? -3.905 18.119 7.745 1.00 91.56 117 ALA A N 1
ATOM 859 C CA . ALA A 1 117 ? -2.727 18.773 7.193 1.00 91.56 117 ALA A CA 1
ATOM 860 C C . ALA A 1 117 ? -1.790 17.768 6.498 1.00 91.56 117 ALA A C 1
A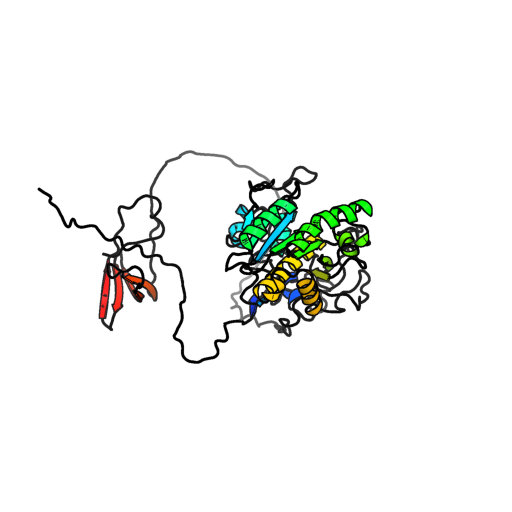TOM 862 O O . ALA A 1 117 ? -1.379 16.758 7.077 1.00 91.56 117 ALA A O 1
ATOM 863 N N . ILE A 1 118 ? -1.399 18.099 5.266 1.00 93.62 118 ILE A N 1
ATOM 864 C CA . ILE A 1 118 ? -0.459 17.327 4.444 1.00 93.62 118 ILE A CA 1
ATOM 865 C C . ILE A 1 118 ? 0.976 17.798 4.714 1.00 93.62 118 ILE A C 1
ATOM 867 O O . ILE A 1 118 ? 1.238 19.003 4.741 1.00 93.62 118 ILE A O 1
ATOM 871 N N . LYS A 1 119 ? 1.903 16.851 4.892 1.00 92.44 119 LYS A N 1
ATOM 872 C CA . LYS A 1 119 ? 3.344 17.102 5.055 1.00 92.44 119 LYS A CA 1
ATOM 873 C C . LYS A 1 119 ? 3.883 17.860 3.844 1.00 92.44 119 LYS A C 1
ATOM 875 O O . LYS A 1 119 ? 3.481 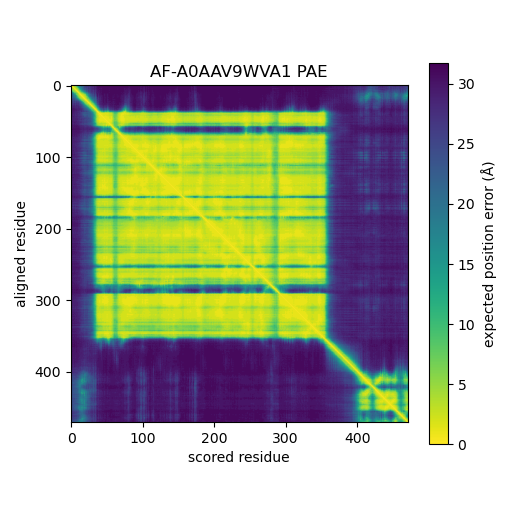17.606 2.709 1.00 92.44 119 LYS A O 1
ATOM 880 N N . LEU A 1 120 ? 4.783 18.805 4.088 1.00 91.75 120 LEU A N 1
ATOM 881 C CA . LEU A 1 120 ? 5.399 19.588 3.021 1.00 91.75 120 LEU A CA 1
ATOM 882 C C . LEU A 1 120 ? 6.624 18.859 2.453 1.00 91.75 120 LEU A C 1
ATOM 884 O O . LEU A 1 120 ? 7.399 18.259 3.194 1.00 91.75 120 LEU A O 1
ATOM 888 N N . ASP A 1 121 ? 6.809 18.952 1.140 1.00 88.25 121 ASP A N 1
ATOM 889 C CA . ASP A 1 121 ? 8.008 18.518 0.439 1.00 88.25 121 ASP A CA 1
ATOM 890 C C . ASP A 1 121 ? 9.202 19.441 0.753 1.00 88.25 121 ASP A C 1
ATOM 892 O O . ASP A 1 121 ? 9.082 20.494 1.388 1.00 88.25 121 ASP A O 1
ATOM 896 N N . LYS A 1 122 ? 10.383 19.083 0.239 1.00 85.88 122 LYS A N 1
ATOM 897 C CA . LYS A 1 122 ? 11.618 19.876 0.390 1.00 85.88 122 LYS A CA 1
ATOM 898 C C . LYS A 1 122 ? 11.537 21.315 -0.149 1.00 85.88 122 LYS A C 1
ATOM 900 O O . LYS A 1 122 ? 12.426 22.113 0.130 1.00 85.88 122 LYS A O 1
ATOM 905 N N . ASN A 1 123 ? 10.514 21.642 -0.939 1.00 88.12 123 ASN A N 1
ATOM 906 C CA . ASN A 1 123 ? 10.274 22.973 -1.497 1.00 88.12 123 ASN A CA 1
ATOM 907 C C . ASN A 1 123 ? 9.174 23.734 -0.735 1.00 88.12 123 ASN A C 1
ATOM 909 O O . ASN A 1 123 ? 8.762 24.808 -1.179 1.00 88.12 123 ASN A O 1
ATOM 913 N N . GLY A 1 124 ? 8.670 23.184 0.374 1.00 90.62 124 GLY A N 1
ATOM 914 C CA . GLY A 1 124 ? 7.605 23.779 1.176 1.00 90.62 124 GLY A CA 1
ATOM 915 C C . GLY A 1 124 ? 6.206 23.640 0.569 1.00 90.62 124 GLY A C 1
ATOM 916 O O . GLY A 1 124 ? 5.315 24.405 0.939 1.00 90.62 124 GLY A O 1
ATOM 917 N N . LYS A 1 125 ? 5.985 22.713 -0.371 1.00 90.62 125 LYS A N 1
ATOM 918 C CA . LYS A 1 125 ? 4.670 22.456 -0.987 1.00 90.62 125 LYS A CA 1
ATOM 919 C C . LYS A 1 125 ? 4.037 21.188 -0.414 1.00 90.62 125 LYS A C 1
ATOM 921 O O . LYS A 1 125 ? 4.773 20.250 -0.150 1.00 90.62 125 LYS A O 1
ATOM 926 N N . PRO A 1 126 ? 2.703 21.102 -0.270 1.00 91.81 126 PRO A N 1
ATOM 927 C CA . PRO A 1 126 ? 2.045 19.866 0.154 1.00 91.81 126 PRO A CA 1
ATOM 928 C C . PRO A 1 126 ? 2.442 18.671 -0.719 1.00 91.81 126 PRO A C 1
ATOM 930 O O . PRO A 1 126 ? 2.293 18.721 -1.944 1.00 91.81 126 PRO A O 1
ATOM 933 N N . ASP A 1 127 ? 2.941 17.608 -0.093 1.00 90.69 127 ASP A N 1
ATOM 934 C CA . ASP A 1 127 ? 3.392 16.407 -0.785 1.00 90.69 127 ASP A CA 1
ATOM 935 C C . ASP A 1 127 ? 2.204 15.465 -1.074 1.00 90.69 127 ASP A C 1
ATOM 937 O O . ASP A 1 127 ? 1.591 14.930 -0.143 1.00 90.69 127 ASP A O 1
ATOM 941 N N . PRO A 1 128 ? 1.860 15.217 -2.354 1.00 90.50 128 PRO A N 1
ATOM 942 C CA . PRO A 1 128 ? 0.732 14.371 -2.731 1.00 90.50 128 PRO A CA 1
ATOM 943 C C . PRO A 1 128 ? 0.942 12.869 -2.478 1.00 90.50 128 PRO A C 1
ATOM 945 O O . PRO A 1 128 ? 0.022 12.101 -2.772 1.00 90.50 128 PRO A O 1
ATOM 948 N N . HIS A 1 129 ? 2.120 12.433 -2.020 1.00 91.88 129 HIS A N 1
ATOM 949 C CA . HIS A 1 129 ? 2.514 11.023 -1.945 1.00 91.88 129 HIS A CA 1
ATOM 950 C C . HIS A 1 129 ? 1.480 10.140 -1.223 1.00 91.88 129 HIS A C 1
ATOM 952 O O . HIS A 1 129 ? 0.932 9.226 -1.844 1.00 91.88 129 HIS A O 1
ATOM 958 N N . GLY A 1 130 ? 1.088 10.475 0.008 1.00 94.69 130 GLY A N 1
ATOM 959 C CA . GLY A 1 130 ? 0.131 9.673 0.777 1.00 94.69 130 GLY A CA 1
ATOM 960 C C . GLY A 1 130 ? -1.259 9.599 0.156 1.00 94.69 130 GLY A C 1
ATOM 961 O O . GLY A 1 130 ? -1.908 8.554 0.186 1.00 94.69 130 GLY A O 1
ATOM 962 N N . THR A 1 131 ? -1.698 10.676 -0.497 1.00 94.88 131 THR A N 1
ATOM 963 C CA . THR A 1 131 ? -2.984 10.702 -1.211 1.00 94.88 131 THR A CA 1
ATOM 964 C C . THR A 1 131 ? -2.990 9.730 -2.388 1.00 94.88 131 THR A C 1
ATOM 966 O O . THR A 1 131 ? -3.976 9.029 -2.597 1.00 94.88 131 THR A O 1
ATOM 969 N N . LYS A 1 132 ? -1.878 9.629 -3.118 1.00 91.88 132 LYS A N 1
ATOM 970 C CA . LYS A 1 132 ? -1.718 8.693 -4.239 1.00 91.88 132 LYS A CA 1
ATOM 971 C C . LYS A 1 132 ? -1.654 7.240 -3.773 1.00 91.88 132 LYS A C 1
ATOM 973 O O . LYS A 1 132 ? -2.388 6.379 -4.249 1.00 91.88 132 LYS A O 1
ATOM 978 N N . VAL A 1 133 ? -0.856 6.967 -2.742 1.00 95.56 133 VAL A N 1
ATOM 979 C CA . VAL A 1 133 ? -0.778 5.629 -2.130 1.00 95.56 133 VAL A CA 1
ATOM 980 C C . VAL A 1 133 ? -2.160 5.161 -1.644 1.00 95.56 133 VAL A C 1
ATOM 982 O O . VAL A 1 133 ? -2.570 4.032 -1.925 1.00 95.56 133 VAL A O 1
ATOM 985 N N . ALA A 1 134 ? -2.928 6.044 -0.998 1.00 96.88 134 ALA A N 1
ATOM 986 C CA . ALA A 1 134 ? -4.318 5.784 -0.620 1.00 96.88 134 ALA A CA 1
ATOM 987 C C . ALA A 1 134 ? -5.232 5.533 -1.835 1.00 96.88 134 ALA A C 1
ATOM 989 O O . ALA A 1 134 ? -6.103 4.656 -1.795 1.00 96.88 134 ALA A O 1
ATOM 990 N N . GLY A 1 135 ? -5.020 6.279 -2.922 1.00 95.38 135 GLY A N 1
ATOM 991 C CA . GLY A 1 135 ? -5.708 6.114 -4.197 1.00 95.38 135 GLY A CA 1
ATOM 992 C C . GLY A 1 135 ? -5.529 4.717 -4.784 1.00 95.38 135 GLY A C 1
ATOM 993 O O . GLY A 1 135 ? -6.523 4.041 -5.069 1.00 95.38 135 GLY A O 1
ATOM 994 N N . MET A 1 136 ? -4.283 4.248 -4.863 1.00 95.62 136 MET A N 1
ATOM 995 C CA . MET A 1 136 ? -3.914 2.893 -5.296 1.00 95.62 136 MET A CA 1
ATOM 996 C C . MET A 1 136 ? -4.500 1.795 -4.399 1.00 95.62 136 MET A C 1
ATOM 998 O O . MET A 1 136 ? -4.907 0.736 -4.887 1.00 95.62 136 MET A O 1
ATOM 1002 N N . ALA A 1 137 ? -4.580 2.038 -3.090 1.00 98.12 137 ALA A N 1
ATOM 1003 C CA . ALA A 1 137 ? -5.130 1.072 -2.147 1.00 98.12 137 ALA A CA 1
ATOM 1004 C C . ALA A 1 137 ? -6.652 0.912 -2.289 1.00 98.12 137 ALA A C 1
ATOM 1006 O O . ALA A 1 137 ? -7.134 -0.218 -2.403 1.00 98.12 137 ALA A O 1
ATOM 1007 N N . GLY A 1 138 ? -7.422 2.008 -2.312 1.00 97.62 138 GLY A N 1
ATOM 1008 C CA . GLY A 1 138 ? -8.881 1.909 -2.164 1.00 97.62 138 GLY A CA 1
ATOM 1009 C C . GLY A 1 138 ? -9.735 3.058 -2.696 1.00 97.62 138 GLY A C 1
ATOM 1010 O O . GLY A 1 138 ? -10.872 3.215 -2.232 1.00 97.62 138 GLY A O 1
ATOM 1011 N N . SER A 1 139 ? -9.247 3.843 -3.663 1.00 96.38 139 SER A N 1
ATOM 1012 C CA . SER A 1 139 ? -10.132 4.734 -4.433 1.00 96.38 139 SER A CA 1
ATOM 1013 C C . SER A 1 139 ? -11.131 3.951 -5.298 1.00 96.38 139 SER A C 1
ATOM 1015 O O . SER A 1 139 ? -10.900 2.796 -5.672 1.00 96.38 139 SER A O 1
ATOM 1017 N N . ALA A 1 140 ? -12.255 4.580 -5.631 1.00 94.62 140 ALA A N 1
ATOM 1018 C CA . ALA A 1 140 ? -13.297 4.005 -6.469 1.00 94.62 140 ALA A CA 1
ATOM 1019 C C . ALA A 1 140 ? -12.786 3.748 -7.893 1.00 94.62 140 ALA A C 1
ATOM 1021 O O . ALA A 1 140 ? -12.987 2.651 -8.428 1.00 94.62 140 ALA A O 1
ATOM 1022 N N . SER A 1 141 ? -12.077 4.716 -8.477 1.00 92.06 141 SER A N 1
ATOM 1023 C CA . SER A 1 141 ? -11.638 4.673 -9.875 1.00 92.06 141 SER A CA 1
ATOM 1024 C C . SER A 1 141 ? -10.348 3.873 -10.073 1.00 92.06 141 SER A C 1
ATOM 1026 O O . SER A 1 141 ? -10.262 3.060 -10.999 1.00 92.06 141 SER A O 1
ATOM 1028 N N . TYR A 1 142 ? -9.366 4.060 -9.185 1.00 92.62 142 TYR A N 1
ATOM 1029 C CA . TYR A 1 142 ? -7.985 3.588 -9.373 1.00 92.62 142 TYR A CA 1
ATOM 1030 C C . TYR A 1 142 ? -7.523 2.555 -8.341 1.00 92.62 142 TYR A C 1
ATOM 1032 O O . TYR A 1 142 ? -6.468 1.951 -8.531 1.00 92.62 142 TYR A O 1
ATOM 1040 N N . GLY A 1 143 ? -8.304 2.331 -7.282 1.00 96.19 143 GLY A N 1
ATOM 1041 C CA . GLY A 1 143 ? -7.933 1.476 -6.163 1.00 96.19 143 GLY A CA 1
ATOM 1042 C C . GLY A 1 143 ? -8.332 0.015 -6.327 1.00 96.19 143 GLY A C 1
ATOM 1043 O O . GLY A 1 143 ? -9.324 -0.320 -6.992 1.00 96.19 143 GLY A O 1
ATOM 1044 N N . VAL A 1 144 ? -7.564 -0.851 -5.664 1.00 98.25 144 VAL A N 1
ATOM 1045 C CA . VAL A 1 144 ? -7.779 -2.306 -5.628 1.00 98.25 144 VAL A CA 1
ATOM 1046 C C . VAL A 1 144 ? -8.963 -2.667 -4.723 1.00 98.25 144 VAL A C 1
ATOM 1048 O O . VAL A 1 144 ? -9.860 -3.395 -5.156 1.00 98.25 144 VAL A O 1
ATOM 1051 N N . ALA A 1 145 ? -9.013 -2.127 -3.499 1.00 98.25 145 ALA A N 1
ATOM 1052 C CA . ALA A 1 145 ? -10.040 -2.402 -2.490 1.00 98.25 145 ALA A CA 1
ATOM 1053 C C . ALA A 1 145 ? -11.103 -1.298 -2.424 1.00 98.25 145 ALA A C 1
ATOM 1055 O O . ALA A 1 145 ? -11.080 -0.411 -1.569 1.00 98.25 145 ALA A O 1
ATOM 1056 N N . LYS A 1 146 ? -12.072 -1.362 -3.336 1.00 97.94 146 LYS A N 1
ATOM 1057 C CA . LYS A 1 146 ? -13.076 -0.303 -3.542 1.00 97.94 146 LYS A CA 1
ATOM 1058 C C . LYS A 1 146 ? -14.063 -0.100 -2.385 1.00 97.94 146 LYS A C 1
ATOM 1060 O O . LYS A 1 146 ? -14.825 0.864 -2.414 1.00 97.94 146 LYS A O 1
ATOM 1065 N N . LYS A 1 147 ? -14.079 -0.990 -1.389 1.00 98.25 147 LYS A N 1
ATOM 1066 C CA . LYS A 1 147 ? -14.948 -0.924 -0.202 1.00 98.25 147 LYS A CA 1
ATOM 1067 C C . LYS A 1 147 ? -14.189 -0.935 1.132 1.00 98.25 147 LYS A C 1
ATOM 1069 O O . LYS A 1 147 ? -14.835 -0.925 2.174 1.00 98.25 147 LYS A O 1
ATOM 1074 N N . ALA A 1 148 ? -12.855 -0.934 1.126 1.00 98.69 148 ALA A N 1
ATOM 1075 C CA . ALA A 1 148 ? -12.074 -0.864 2.365 1.00 98.69 148 ALA A CA 1
ATOM 1076 C C . ALA A 1 148 ? -12.135 0.525 3.013 1.00 98.69 148 ALA A C 1
ATOM 1078 O O . ALA A 1 148 ? -12.318 1.531 2.328 1.00 98.69 148 ALA A O 1
ATOM 1079 N N . ASN A 1 149 ? -11.940 0.600 4.323 1.00 98.81 149 ASN A N 1
ATOM 1080 C CA . ASN A 1 149 ? -11.762 1.875 5.009 1.00 98.81 149 ASN A CA 1
ATOM 1081 C C . ASN A 1 149 ? -10.325 2.360 4.798 1.00 98.81 149 ASN A C 1
ATOM 1083 O O . ASN A 1 149 ? -9.382 1.582 4.940 1.00 98.81 149 ASN A O 1
ATOM 1087 N N . ILE A 1 150 ? -10.151 3.641 4.475 1.00 98.81 150 ILE A N 1
ATOM 1088 C CA . ILE A 1 150 ? -8.830 4.269 4.348 1.00 98.81 150 ILE A CA 1
ATOM 1089 C C . ILE A 1 150 ? -8.596 5.140 5.579 1.00 98.81 150 ILE A C 1
ATOM 1091 O O . ILE A 1 150 ? -9.387 6.031 5.878 1.00 98.81 150 ILE A O 1
ATOM 1095 N N . ILE A 1 151 ? -7.513 4.900 6.306 1.00 98.62 151 ILE A N 1
ATOM 1096 C CA . ILE A 1 151 ? -7.177 5.638 7.522 1.00 98.62 151 ILE A CA 1
ATOM 1097 C C . ILE A 1 151 ? -5.839 6.337 7.302 1.00 98.62 151 ILE A C 1
ATOM 1099 O O . ILE A 1 151 ? -4.796 5.696 7.212 1.00 98.62 151 ILE A O 1
ATOM 1103 N N . SER A 1 152 ? -5.871 7.662 7.195 1.00 98.00 152 SER A N 1
ATOM 1104 C CA . SER A 1 152 ? -4.673 8.486 7.038 1.00 98.00 152 SER A CA 1
ATOM 1105 C C . SER A 1 152 ? -3.899 8.562 8.349 1.00 98.00 152 SER A C 1
ATOM 1107 O O . SER A 1 152 ? -4.476 8.898 9.387 1.00 98.00 152 SER A O 1
ATOM 1109 N N . VAL A 1 153 ? -2.593 8.319 8.277 1.00 96.75 153 VAL A N 1
ATOM 1110 C CA . VAL A 1 153 ? -1.646 8.431 9.388 1.00 96.75 153 VAL A CA 1
ATOM 1111 C C . VAL A 1 153 ? -0.426 9.197 8.885 1.00 96.75 153 VAL A C 1
ATOM 1113 O O . VAL A 1 153 ? 0.209 8.767 7.924 1.00 96.75 153 VAL A O 1
ATOM 1116 N N . ARG A 1 154 ? -0.103 10.349 9.482 1.00 92.88 154 ARG A N 1
ATOM 1117 C CA . ARG A 1 154 ? 1.066 11.121 9.045 1.00 92.88 154 ARG A CA 1
ATOM 1118 C C . ARG A 1 154 ? 2.345 10.559 9.663 1.00 92.88 154 ARG A C 1
ATOM 1120 O O . ARG A 1 154 ? 2.406 10.360 10.874 1.00 92.88 154 ARG A O 1
ATOM 1127 N N . ASP A 1 155 ? 3.349 10.320 8.827 1.00 89.94 155 ASP A N 1
ATOM 1128 C CA . ASP A 1 155 ? 4.650 9.767 9.213 1.00 89.94 155 ASP A CA 1
ATOM 1129 C C . ASP A 1 155 ? 5.567 10.842 9.821 1.00 89.94 155 ASP A C 1
ATOM 1131 O O . ASP A 1 155 ? 6.458 11.403 9.166 1.00 89.94 155 ASP A O 1
ATOM 1135 N N . GLU A 1 156 ? 5.248 11.225 11.058 1.00 76.44 156 GLU A N 1
ATOM 1136 C CA . GLU A 1 156 ? 5.992 12.223 11.839 1.00 76.44 156 GLU A CA 1
ATOM 1137 C C . GLU A 1 156 ? 6.132 11.870 13.334 1.00 76.44 156 GLU A C 1
ATOM 1139 O O . GLU A 1 156 ? 6.930 12.510 14.007 1.00 76.44 156 GLU A O 1
ATOM 1144 N N . ASP A 1 157 ? 5.423 10.851 13.843 1.00 70.56 157 ASP A N 1
ATOM 1145 C CA . ASP A 1 157 ? 5.285 10.551 15.282 1.00 70.56 157 ASP A CA 1
ATOM 1146 C C . ASP A 1 157 ? 5.188 9.039 15.580 1.00 70.56 157 ASP A C 1
ATOM 1148 O O . ASP A 1 157 ? 5.130 8.223 14.663 1.00 70.56 157 ASP A O 1
ATOM 1152 N N . GLU A 1 158 ? 5.101 8.654 16.868 1.00 81.25 158 GLU A N 1
ATOM 1153 C CA . GLU A 1 158 ? 4.878 7.276 17.354 1.00 81.25 158 GLU A CA 1
ATOM 1154 C C . GLU A 1 158 ? 3.512 6.673 16.932 1.00 81.25 158 GLU A C 1
ATOM 1156 O O . GLU A 1 158 ? 2.633 6.362 17.746 1.00 81.25 158 GLU A O 1
ATOM 1161 N N . PHE A 1 159 ? 3.309 6.473 15.633 1.00 90.44 159 PHE A N 1
ATOM 1162 C CA . PHE A 1 159 ? 2.034 6.045 15.070 1.00 90.44 159 PHE A CA 1
ATOM 1163 C C . PHE A 1 159 ? 1.684 4.588 15.391 1.00 90.44 159 PHE A C 1
ATOM 1165 O O . PHE A 1 159 ? 0.501 4.250 15.461 1.00 90.44 159 PHE A O 1
ATOM 1172 N N . VAL A 1 160 ? 2.675 3.711 15.610 1.00 94.94 160 VAL A N 1
ATOM 1173 C CA . VAL A 1 160 ? 2.438 2.271 15.827 1.00 94.94 160 VAL A CA 1
ATOM 1174 C C . VAL A 1 160 ? 1.515 2.046 17.021 1.00 94.94 160 VAL A C 1
ATOM 1176 O O . VAL A 1 160 ? 0.551 1.290 16.916 1.00 94.94 160 VAL A O 1
ATOM 1179 N N . GLY A 1 161 ? 1.743 2.755 18.131 1.00 96.00 161 GLY A N 1
ATOM 1180 C CA . GLY A 1 161 ? 0.889 2.657 19.316 1.00 96.00 161 GLY A CA 1
ATOM 1181 C C . GLY A 1 161 ? -0.559 3.068 19.032 1.00 96.00 161 GLY A C 1
ATOM 1182 O O . GLY A 1 161 ? -1.491 2.390 19.465 1.00 96.00 161 GLY A O 1
ATOM 1183 N N . LYS A 1 162 ? -0.759 4.130 18.243 1.00 96.12 162 LYS A N 1
ATOM 1184 C CA . LYS A 1 162 ? -2.090 4.636 17.868 1.00 96.12 162 LYS A CA 1
ATOM 1185 C C . LYS A 1 162 ? -2.828 3.718 16.903 1.00 96.12 162 LYS A C 1
ATOM 1187 O O . LYS A 1 162 ? -4.033 3.513 17.059 1.00 96.12 162 LYS A O 1
ATOM 1192 N N . ILE A 1 163 ? -2.117 3.115 15.954 1.00 98.06 163 ILE A N 1
ATOM 1193 C CA . ILE A 1 163 ? -2.688 2.098 15.067 1.00 98.06 163 ILE A CA 1
ATOM 1194 C C . ILE A 1 163 ? -3.129 0.879 15.883 1.00 98.06 163 ILE A C 1
ATOM 1196 O O . ILE A 1 163 ? -4.259 0.424 15.718 1.00 98.06 163 ILE A O 1
ATOM 1200 N N . ILE A 1 164 ? -2.292 0.388 16.805 1.00 98.31 164 ILE A N 1
ATOM 1201 C CA . ILE A 1 164 ? -2.630 -0.744 17.684 1.00 98.31 164 ILE A CA 1
ATOM 1202 C C . ILE A 1 164 ? -3.848 -0.423 18.559 1.00 98.31 164 ILE A C 1
ATOM 1204 O O . ILE A 1 164 ? -4.739 -1.261 18.710 1.00 98.31 164 ILE A O 1
ATOM 1208 N N . GLU A 1 165 ? -3.921 0.786 19.119 1.00 97.44 165 GLU A N 1
ATOM 1209 C CA . GLU A 1 165 ? -5.068 1.243 19.907 1.00 97.44 165 GLU A CA 1
ATOM 1210 C C . GLU A 1 165 ? -6.364 1.202 19.080 1.00 97.44 165 GLU A C 1
ATOM 1212 O O . GLU A 1 165 ? -7.369 0.641 19.522 1.00 97.44 165 GLU A O 1
ATOM 1217 N N . GLN A 1 166 ? -6.343 1.751 17.862 1.00 97.62 166 GLN A N 1
ATOM 1218 C CA . GLN A 1 166 ? -7.505 1.762 16.973 1.00 97.62 166 GLN A CA 1
ATOM 1219 C C . GLN A 1 166 ? -7.886 0.355 16.498 1.00 97.62 166 GLN A C 1
ATOM 1221 O O . GLN A 1 166 ? -9.067 0.003 16.521 1.00 97.62 166 GLN A O 1
ATOM 1226 N N . HIS A 1 167 ? -6.905 -0.463 16.115 1.00 98.44 167 HIS A N 1
ATOM 1227 C CA . HIS A 1 167 ? -7.115 -1.856 15.728 1.00 98.44 167 HIS A CA 1
ATOM 1228 C C . HIS A 1 167 ? -7.817 -2.633 16.848 1.00 98.44 167 HIS A C 1
ATOM 1230 O O . HIS A 1 167 ? -8.825 -3.296 16.614 1.00 98.44 167 HIS A O 1
ATOM 1236 N N . ASN A 1 168 ? -7.356 -2.480 18.092 1.00 98.06 168 ASN A N 1
ATOM 1237 C CA . ASN A 1 168 ? -7.954 -3.140 19.249 1.00 98.06 168 ASN A CA 1
ATOM 1238 C C . ASN A 1 168 ? -9.386 -2.673 19.562 1.00 98.06 168 ASN A C 1
ATOM 1240 O O . ASN A 1 168 ? -10.143 -3.444 20.141 1.00 98.06 168 ASN A O 1
ATOM 1244 N N . LYS A 1 169 ? -9.791 -1.461 19.159 1.00 97.00 169 LYS A N 1
ATOM 1245 C CA . LYS A 1 169 ? -11.193 -1.000 19.256 1.00 97.00 169 LYS A CA 1
ATOM 1246 C C . LYS A 1 169 ? -12.085 -1.590 18.162 1.00 97.00 169 LYS A C 1
ATOM 1248 O O . LYS A 1 169 ? -13.283 -1.774 18.375 1.00 97.00 169 LYS A O 1
ATOM 1253 N N . ARG A 1 170 ? -11.519 -1.848 16.980 1.00 96.69 170 ARG A N 1
ATOM 1254 C CA . ARG A 1 170 ? -12.226 -2.403 15.816 1.00 96.69 170 ARG A CA 1
ATOM 1255 C C . ARG A 1 170 ? -12.325 -3.923 15.854 1.00 96.69 170 ARG A C 1
ATOM 1257 O O . ARG A 1 170 ? -13.329 -4.458 15.397 1.00 96.69 170 ARG A O 1
ATOM 1264 N N . LYS A 1 171 ? -11.333 -4.617 16.426 1.00 95.94 171 LYS A N 1
ATOM 1265 C CA . LYS A 1 171 ? -11.179 -6.079 16.311 1.00 95.94 171 LYS A CA 1
ATOM 1266 C C . LYS A 1 171 ? -12.409 -6.900 16.712 1.00 95.94 171 LYS A C 1
ATOM 1268 O O . LYS A 1 171 ? -12.675 -7.928 16.076 1.00 95.94 171 LYS A O 1
ATOM 1273 N N . ASP A 1 172 ? -13.159 -6.405 17.696 1.00 92.38 172 ASP A N 1
ATOM 1274 C CA . ASP A 1 172 ? -14.333 -7.056 18.288 1.00 92.38 172 ASP A CA 1
ATOM 1275 C C . ASP A 1 172 ? -15.666 -6.622 17.644 1.00 92.38 172 ASP A C 1
ATOM 1277 O O . ASP A 1 172 ? -16.724 -7.147 17.987 1.00 92.38 172 ASP A O 1
ATOM 1281 N N . GLN A 1 173 ? -15.643 -5.685 16.689 1.00 96.75 173 GLN A N 1
ATOM 1282 C CA . GLN A 1 173 ? -16.839 -5.249 15.964 1.00 96.75 173 GLN A CA 1
ATOM 1283 C C . GLN A 1 173 ? -17.241 -6.289 14.906 1.00 96.75 173 GLN A C 1
ATOM 1285 O O . GLN A 1 173 ? -16.392 -6.906 14.256 1.00 96.75 173 GLN A O 1
ATOM 1290 N N . ALA A 1 174 ? -18.550 -6.503 14.731 1.00 95.00 174 ALA A N 1
ATOM 1291 C CA . ALA A 1 174 ? -19.090 -7.588 13.901 1.00 95.00 174 ALA A CA 1
ATOM 1292 C C . ALA A 1 174 ? -18.716 -7.471 12.410 1.00 95.00 174 ALA A C 1
ATOM 1294 O O . ALA A 1 174 ? -18.543 -8.479 11.716 1.00 95.00 174 ALA A O 1
ATOM 1295 N N . ASP A 1 175 ? -18.574 -6.243 11.919 1.00 95.50 175 ASP A N 1
ATOM 1296 C CA . ASP A 1 175 ? -18.208 -5.928 10.541 1.00 95.50 175 ASP A CA 1
ATOM 1297 C C . ASP A 1 175 ? -16.697 -6.038 10.281 1.00 95.50 175 ASP A C 1
ATOM 1299 O O . ASP A 1 175 ? -16.293 -6.165 9.128 1.00 95.50 175 ASP A O 1
ATOM 1303 N N . PHE A 1 176 ? -15.852 -6.052 11.318 1.00 98.25 176 PHE A N 1
ATOM 1304 C CA . PHE A 1 176 ? -14.401 -5.978 11.161 1.00 98.25 176 PHE A CA 1
ATOM 1305 C C . PHE A 1 176 ? -13.774 -7.271 10.610 1.00 98.25 176 PHE A C 1
ATOM 1307 O O . PHE A 1 176 ? -13.912 -8.364 11.185 1.00 98.25 176 PHE A O 1
ATOM 1314 N N . LYS A 1 177 ? -13.016 -7.130 9.516 1.00 98.31 177 LYS A N 1
ATOM 1315 C CA . LYS A 1 177 ? -12.372 -8.219 8.756 1.00 98.31 177 LYS A CA 1
ATOM 1316 C C . LYS A 1 177 ? -10.845 -8.228 8.808 1.00 98.31 177 LYS A C 1
ATOM 1318 O O . LYS A 1 177 ? -10.257 -9.207 8.362 1.00 98.31 177 LYS A O 1
ATOM 1323 N N . GLY A 1 178 ? -10.210 -7.215 9.389 1.00 98.56 178 GLY A N 1
ATOM 1324 C CA . GLY A 1 178 ? -8.758 -7.162 9.570 1.00 98.56 178 GLY A CA 1
ATOM 1325 C C . GLY A 1 178 ? -8.193 -5.764 9.343 1.00 98.56 178 GLY A C 1
ATOM 1326 O O . GLY A 1 178 ? -8.920 -4.834 8.987 1.00 98.56 178 GLY A O 1
ATOM 1327 N N . SER A 1 179 ? -6.886 -5.624 9.548 1.00 98.81 179 SER A N 1
ATOM 1328 C CA . SER A 1 179 ? -6.174 -4.357 9.369 1.00 98.81 179 SER A CA 1
ATOM 1329 C C . SER A 1 179 ? -4.905 -4.537 8.557 1.00 98.81 179 SER A C 1
ATOM 1331 O O . SER A 1 179 ? -4.164 -5.494 8.775 1.00 98.81 179 SER A O 1
ATOM 1333 N N . VAL A 1 180 ? -4.626 -3.583 7.676 1.00 98.88 180 VAL A N 1
ATOM 1334 C CA . VAL A 1 180 ? -3.402 -3.538 6.873 1.00 98.88 180 VAL A CA 1
ATOM 1335 C C . VAL A 1 180 ? -2.728 -2.192 7.080 1.00 98.88 180 VAL A C 1
ATOM 1337 O O . VAL A 1 180 ? -3.377 -1.160 6.967 1.00 98.88 180 VAL A O 1
ATOM 1340 N N . VAL A 1 181 ? -1.436 -2.185 7.373 1.00 98.75 181 VAL A N 1
ATOM 1341 C CA . VAL A 1 181 ? -0.605 -0.982 7.394 1.00 98.75 181 VAL A CA 1
ATOM 1342 C C . VAL A 1 181 ? 0.214 -0.961 6.120 1.00 98.75 181 VAL A C 1
ATOM 1344 O O . VAL A 1 181 ? 0.975 -1.888 5.851 1.00 98.75 181 VAL A O 1
ATOM 1347 N N . ASN A 1 182 ? 0.065 0.110 5.356 1.00 98.38 182 ASN A N 1
ATOM 1348 C CA . ASN A 1 182 ? 0.943 0.434 4.254 1.00 98.38 182 ASN A CA 1
ATOM 1349 C C . ASN A 1 182 ? 1.965 1.467 4.732 1.00 98.38 182 ASN A C 1
ATOM 1351 O O . ASN A 1 182 ? 1.584 2.600 5.034 1.00 98.38 182 ASN A O 1
ATOM 1355 N N . TYR A 1 183 ? 3.242 1.099 4.737 1.00 93.81 183 TYR A N 1
ATOM 1356 C CA . TYR A 1 183 ? 4.343 2.018 5.001 1.00 93.81 183 TYR A CA 1
ATOM 1357 C C . TYR A 1 183 ? 5.183 2.177 3.737 1.00 93.81 183 TYR A C 1
ATOM 1359 O O . TYR A 1 183 ? 5.842 1.244 3.278 1.00 93.81 183 TYR A O 1
ATOM 1367 N N . SER A 1 184 ? 5.109 3.350 3.121 1.00 84.56 184 SER A N 1
ATOM 1368 C CA . SER A 1 184 ? 5.688 3.609 1.799 1.00 84.56 184 SER A CA 1
ATOM 1369 C C . SER A 1 184 ? 6.739 4.712 1.824 1.00 84.56 184 SER A C 1
ATOM 1371 O O . SER A 1 184 ? 6.817 5.543 0.923 1.00 84.56 184 SER A O 1
ATOM 1373 N N . HIS A 1 185 ? 7.574 4.681 2.854 1.00 81.88 185 HIS A N 1
ATOM 1374 C CA . HIS A 1 185 ? 8.744 5.528 3.014 1.00 81.88 185 HIS A CA 1
ATOM 1375 C C . HIS A 1 185 ? 9.977 4.642 3.182 1.00 81.88 185 HIS A C 1
ATOM 1377 O O . HIS A 1 185 ? 9.856 3.539 3.716 1.00 81.88 185 HIS A O 1
ATOM 1383 N N . GLY A 1 186 ? 11.145 5.091 2.729 1.00 78.88 186 GLY A N 1
ATOM 1384 C CA . GLY A 1 186 ? 12.363 4.332 2.959 1.00 78.88 186 GLY A CA 1
ATOM 1385 C C . GLY A 1 186 ? 13.618 4.935 2.354 1.00 78.88 186 GLY A C 1
ATOM 1386 O O . GLY A 1 186 ? 13.578 5.504 1.263 1.00 78.88 186 GLY A O 1
ATOM 1387 N N . ASP A 1 187 ? 14.723 4.737 3.066 1.00 80.75 187 ASP A N 1
ATOM 1388 C CA . ASP A 1 187 ? 16.056 5.239 2.750 1.00 80.75 187 ASP A CA 1
ATOM 1389 C C . ASP A 1 187 ? 17.105 4.131 2.927 1.00 80.75 187 ASP A C 1
ATOM 1391 O O . ASP A 1 187 ? 16.874 3.109 3.585 1.00 80.75 187 ASP A O 1
ATOM 1395 N N . LEU A 1 188 ? 18.282 4.346 2.335 1.00 85.31 188 LEU A N 1
ATOM 1396 C CA . LEU A 1 188 ? 19.485 3.585 2.661 1.00 85.31 188 LEU A CA 1
ATOM 1397 C C . LEU A 1 188 ? 19.910 3.888 4.092 1.00 85.31 188 LEU A C 1
ATOM 1399 O O . LEU A 1 188 ? 20.141 5.046 4.442 1.00 85.31 188 LEU A O 1
ATOM 1403 N N . VAL A 1 189 ? 20.069 2.845 4.897 1.00 89.06 189 VAL A N 1
ATOM 1404 C CA . VAL A 1 189 ? 20.386 2.980 6.322 1.00 89.06 189 VAL A CA 1
ATOM 1405 C C . VAL A 1 189 ? 21.348 1.886 6.778 1.00 89.06 189 VAL A C 1
ATOM 1407 O O . VAL A 1 189 ? 21.691 0.969 6.025 1.00 89.06 189 VAL A O 1
ATOM 1410 N N . THR A 1 190 ? 21.819 1.981 8.020 1.00 91.12 190 THR A N 1
ATOM 1411 C CA . THR A 1 190 ? 22.666 0.938 8.601 1.00 91.12 190 THR A CA 1
ATOM 1412 C C . THR A 1 190 ? 21.857 -0.321 8.907 1.00 91.12 190 THR A C 1
ATOM 1414 O O . THR A 1 190 ? 20.629 -0.300 9.006 1.00 91.12 190 THR A O 1
ATOM 1417 N N . LYS A 1 191 ? 22.545 -1.450 9.090 1.00 90.75 191 LYS A N 1
ATOM 1418 C CA . LYS A 1 191 ? 21.895 -2.699 9.500 1.00 90.75 191 LYS A CA 1
ATOM 1419 C C . LYS A 1 191 ? 21.192 -2.541 10.853 1.00 90.75 191 LYS A C 1
ATOM 1421 O O . LYS A 1 191 ? 20.107 -3.085 11.050 1.00 90.75 191 LYS A O 1
ATOM 1426 N N . GLU A 1 192 ? 21.822 -1.828 11.777 1.00 92.06 192 GLU A N 1
ATOM 1427 C CA . GLU A 1 192 ? 21.314 -1.581 13.121 1.00 92.06 192 GLU A CA 1
ATOM 1428 C C . GLU A 1 192 ? 19.989 -0.809 13.080 1.00 92.06 192 GLU A C 1
ATOM 1430 O O . GLU A 1 192 ? 19.057 -1.180 13.798 1.00 92.06 192 GLU A O 1
ATOM 1435 N N . ASP A 1 193 ? 19.882 0.185 12.192 1.00 91.06 193 ASP A N 1
ATOM 1436 C CA . ASP A 1 193 ? 18.649 0.950 11.966 1.00 91.06 193 ASP A CA 1
ATOM 1437 C C . ASP A 1 193 ? 17.542 0.059 11.384 1.00 91.06 193 ASP A C 1
ATOM 1439 O O . ASP A 1 193 ? 16.429 0.040 11.904 1.00 91.06 193 ASP A O 1
ATOM 1443 N N . ILE A 1 194 ? 17.858 -0.778 10.385 1.00 92.12 194 ILE A N 1
ATOM 1444 C CA . ILE A 1 194 ? 16.902 -1.737 9.795 1.00 92.12 194 ILE A CA 1
ATOM 1445 C C . ILE A 1 194 ? 16.320 -2.669 10.860 1.00 92.12 194 ILE A C 1
ATOM 1447 O O . ILE A 1 194 ? 15.118 -2.942 10.880 1.00 92.12 194 ILE A O 1
ATOM 1451 N N . GLU A 1 195 ? 17.167 -3.200 11.739 1.00 92.62 195 GLU A N 1
ATOM 1452 C CA . GLU A 1 195 ? 16.713 -4.076 12.814 1.00 92.62 195 GLU A CA 1
ATOM 1453 C C . GLU A 1 195 ? 15.893 -3.323 13.869 1.00 92.62 195 GLU A C 1
ATOM 1455 O O . GLU A 1 195 ? 14.940 -3.884 14.416 1.00 92.62 195 GLU A O 1
ATOM 1460 N N . LEU A 1 196 ? 16.261 -2.079 14.186 1.00 91.81 196 LEU A N 1
ATOM 1461 C CA . LEU A 1 196 ? 15.541 -1.241 15.142 1.00 91.81 196 LEU A CA 1
ATOM 1462 C C . LEU A 1 196 ? 14.134 -0.908 14.639 1.00 91.81 196 LEU A C 1
ATOM 1464 O O . LEU A 1 196 ? 13.160 -1.188 15.344 1.00 91.81 196 LEU A O 1
ATOM 1468 N N . ASP A 1 197 ? 14.033 -0.402 13.415 1.00 89.12 197 ASP A N 1
ATOM 1469 C CA . ASP A 1 197 ? 12.771 -0.093 12.745 1.00 89.12 197 ASP A CA 1
ATOM 1470 C C . ASP A 1 197 ? 11.929 -1.358 12.570 1.00 89.12 197 ASP A C 1
ATOM 1472 O O . ASP A 1 197 ? 10.740 -1.388 12.895 1.00 89.12 197 ASP A O 1
ATOM 1476 N N . GLY A 1 198 ? 12.565 -2.460 12.166 1.00 92.25 198 GLY A N 1
ATOM 1477 C CA . GLY A 1 198 ? 11.923 -3.765 12.059 1.00 92.25 198 GLY A CA 1
ATOM 1478 C C . GLY A 1 198 ? 11.265 -4.215 13.363 1.00 92.25 198 GLY A C 1
ATOM 1479 O O . GLY A 1 198 ? 10.093 -4.592 13.350 1.00 92.25 198 GLY A O 1
ATOM 1480 N N . ARG A 1 199 ? 11.960 -4.105 14.506 1.00 94.44 199 ARG A N 1
ATOM 1481 C CA . ARG A 1 199 ? 11.380 -4.398 15.833 1.00 94.44 199 ARG A CA 1
ATOM 1482 C C . ARG A 1 199 ? 10.235 -3.454 16.185 1.00 94.44 199 ARG A C 1
ATOM 1484 O O . ARG A 1 199 ? 9.281 -3.868 16.843 1.00 94.44 199 ARG A O 1
ATOM 1491 N N . TYR A 1 200 ? 10.321 -2.188 15.785 1.00 92.69 200 TYR A N 1
ATOM 1492 C CA . TYR A 1 200 ? 9.258 -1.221 16.034 1.00 92.69 200 TYR A CA 1
ATOM 1493 C C . TYR A 1 200 ? 7.976 -1.594 15.279 1.00 92.69 200 TYR A C 1
ATOM 1495 O O . TYR A 1 200 ? 6.910 -1.679 15.895 1.00 92.69 200 TYR A O 1
ATOM 1503 N N . TYR A 1 201 ? 8.079 -1.914 13.987 1.00 93.25 201 TYR A N 1
ATOM 1504 C CA . TYR A 1 201 ? 6.935 -2.323 13.167 1.00 93.25 201 TYR A CA 1
ATOM 1505 C C . TYR A 1 201 ? 6.449 -3.744 13.468 1.00 93.25 201 TYR A C 1
ATOM 1507 O O . TYR A 1 201 ? 5.267 -4.032 13.280 1.00 93.25 201 TYR A O 1
ATOM 1515 N N . GLN A 1 202 ? 7.306 -4.629 13.988 1.00 95.88 202 GLN A N 1
ATOM 1516 C CA . GLN A 1 202 ? 6.927 -5.998 14.360 1.00 95.88 202 GLN A CA 1
ATOM 1517 C C . GLN A 1 202 ? 5.801 -6.013 15.403 1.00 95.88 202 GLN A C 1
ATOM 1519 O O . GLN A 1 202 ? 4.942 -6.893 15.362 1.00 95.88 202 GLN A O 1
ATOM 1524 N N . LYS A 1 203 ? 5.724 -4.989 16.261 1.00 97.38 203 LYS A N 1
ATOM 1525 C CA . LYS A 1 203 ? 4.623 -4.808 17.221 1.00 97.38 203 LYS A CA 1
ATOM 1526 C C . LYS A 1 203 ? 3.243 -4.796 16.554 1.00 97.38 203 LYS A C 1
ATOM 1528 O O . LYS A 1 203 ? 2.271 -5.208 17.175 1.00 97.38 203 LYS A O 1
ATOM 1533 N N . LEU A 1 204 ? 3.133 -4.340 15.301 1.00 98.12 204 LEU A N 1
ATOM 1534 C CA . LEU A 1 204 ? 1.884 -4.394 14.529 1.00 98.12 204 LEU A CA 1
ATOM 1535 C C . LEU A 1 204 ? 1.523 -5.844 14.177 1.00 98.12 204 LEU A C 1
ATOM 1537 O O . LEU A 1 204 ? 0.398 -6.282 14.420 1.00 98.12 204 LEU A O 1
ATOM 1541 N N . ILE A 1 205 ? 2.493 -6.603 13.661 1.00 97.88 205 ILE A N 1
ATOM 1542 C CA . ILE A 1 205 ? 2.326 -8.018 13.296 1.00 97.88 205 ILE A CA 1
ATOM 1543 C C . ILE A 1 205 ? 1.937 -8.855 14.515 1.00 97.88 205 ILE A C 1
ATOM 1545 O O . ILE A 1 205 ? 1.055 -9.705 14.415 1.00 97.88 205 ILE A O 1
ATOM 1549 N N . GLU A 1 206 ? 2.531 -8.583 15.677 1.00 97.69 206 GLU A N 1
ATOM 1550 C CA . GLU A 1 206 ? 2.202 -9.251 16.945 1.00 97.69 206 GLU A CA 1
ATOM 1551 C C . GLU A 1 206 ? 0.746 -9.029 17.386 1.00 97.69 206 GLU A C 1
ATOM 1553 O O . GLU A 1 206 ? 0.195 -9.846 18.121 1.00 97.69 206 GLU A O 1
ATOM 1558 N N . GLN A 1 207 ? 0.098 -7.956 16.922 1.00 98.44 207 GLN A N 1
ATOM 1559 C CA . GLN A 1 207 ? -1.333 -7.703 17.135 1.00 98.44 207 GLN A CA 1
ATOM 1560 C C . GLN A 1 207 ? -2.223 -8.323 16.044 1.00 98.44 207 GLN A C 1
ATOM 1562 O O . GLN A 1 207 ? -3.440 -8.178 16.092 1.00 98.44 207 GLN A O 1
ATOM 1567 N N . GLY A 1 208 ? -1.642 -9.022 15.065 1.00 98.31 208 GLY A N 1
ATOM 1568 C CA . GLY A 1 208 ? -2.355 -9.597 13.924 1.00 98.31 208 GLY A CA 1
ATOM 1569 C C . GLY A 1 208 ? -2.576 -8.617 12.769 1.00 98.31 208 GLY A C 1
ATOM 1570 O O . GLY A 1 208 ? -3.338 -8.929 11.856 1.00 98.31 208 GLY A O 1
ATOM 1571 N N . ILE A 1 209 ? -1.929 -7.448 12.785 1.00 98.81 209 ILE A N 1
ATOM 1572 C CA . ILE A 1 209 ? -2.030 -6.441 11.723 1.00 98.81 209 ILE A CA 1
ATOM 1573 C C . ILE A 1 209 ? -1.080 -6.819 10.582 1.00 98.81 209 ILE A C 1
ATOM 1575 O O . ILE A 1 209 ? 0.100 -7.091 10.799 1.00 98.81 209 ILE A O 1
ATOM 1579 N N . HIS A 1 210 ? -1.584 -6.820 9.350 1.00 98.75 210 HIS A N 1
ATOM 1580 C CA . HIS A 1 210 ? -0.772 -7.064 8.158 1.00 98.75 210 HIS A CA 1
ATOM 1581 C C . HIS A 1 210 ? 0.060 -5.822 7.839 1.00 98.75 210 HIS A C 1
ATOM 1583 O O . HIS A 1 210 ? -0.463 -4.715 7.908 1.00 98.75 210 HIS A O 1
ATOM 1589 N N . VAL A 1 211 ? 1.327 -5.979 7.457 1.00 98.56 211 VAL A N 1
ATOM 1590 C CA . VAL A 1 211 ? 2.212 -4.837 7.187 1.00 98.56 211 VAL A CA 1
ATOM 1591 C C . VAL A 1 211 ? 2.863 -4.985 5.815 1.00 98.56 211 VAL A C 1
ATOM 1593 O O . VAL A 1 211 ? 3.500 -5.999 5.524 1.00 98.56 211 VAL A O 1
ATOM 1596 N N . VAL A 1 212 ? 2.698 -3.957 4.986 1.00 98.56 212 VAL A N 1
ATOM 1597 C CA . VAL A 1 212 ? 3.219 -3.859 3.622 1.00 98.56 212 VAL A CA 1
ATOM 1598 C C . VAL A 1 212 ? 4.213 -2.709 3.542 1.00 98.56 212 VAL A C 1
ATOM 1600 O O . VAL A 1 212 ? 3.935 -1.606 4.014 1.00 98.56 212 VAL A O 1
ATOM 1603 N N . MET A 1 213 ? 5.361 -2.971 2.929 1.00 96.44 213 MET A N 1
ATOM 1604 C CA . MET A 1 213 ? 6.488 -2.051 2.813 1.00 96.44 213 MET A CA 1
ATOM 1605 C C . MET A 1 213 ? 6.888 -1.886 1.346 1.00 96.44 213 MET A C 1
ATOM 1607 O O . MET A 1 213 ? 6.913 -2.862 0.594 1.00 96.44 213 MET A O 1
ATOM 1611 N N . SER A 1 214 ? 7.227 -0.671 0.922 1.00 95.62 214 SER A N 1
ATOM 1612 C CA . SER A 1 214 ? 7.837 -0.457 -0.395 1.00 95.62 214 SER A CA 1
ATOM 1613 C C . SER A 1 214 ? 9.305 -0.901 -0.384 1.00 95.62 214 SER A C 1
ATOM 1615 O O . SER A 1 214 ? 10.002 -0.740 0.614 1.00 95.62 214 SER A O 1
ATOM 1617 N N . ALA A 1 215 ? 9.792 -1.479 -1.486 1.00 95.62 215 ALA A N 1
ATOM 1618 C CA . ALA A 1 215 ? 11.185 -1.932 -1.582 1.00 95.62 215 ALA A CA 1
ATOM 1619 C C . ALA A 1 215 ? 12.207 -0.780 -1.685 1.00 95.62 215 ALA A C 1
ATOM 1621 O O . ALA A 1 215 ? 13.383 -0.979 -1.387 1.00 95.62 215 ALA A O 1
ATOM 1622 N N . GLY A 1 216 ? 11.772 0.402 -2.136 1.00 93.06 216 GLY A N 1
ATOM 1623 C CA . GLY A 1 216 ? 12.628 1.554 -2.434 1.00 93.06 216 GLY A CA 1
ATOM 1624 C C . GLY A 1 216 ? 12.885 1.743 -3.935 1.00 93.06 216 GLY A C 1
ATOM 1625 O O . GLY A 1 216 ? 12.594 0.867 -4.751 1.00 93.06 216 GLY A O 1
ATOM 1626 N N . ASN A 1 217 ? 13.371 2.931 -4.309 1.00 91.69 217 ASN A N 1
ATOM 1627 C CA . ASN A 1 217 ? 13.390 3.412 -5.701 1.00 91.69 217 ASN A CA 1
ATOM 1628 C C . ASN A 1 217 ? 14.801 3.771 -6.222 1.00 91.69 217 ASN A C 1
ATOM 1630 O O . ASN A 1 217 ? 14.935 4.609 -7.118 1.00 91.69 217 ASN A O 1
ATOM 1634 N N . THR A 1 218 ? 15.849 3.160 -5.667 1.00 91.06 218 THR A N 1
ATOM 1635 C CA . THR A 1 218 ? 17.265 3.458 -5.961 1.00 91.06 218 THR A CA 1
ATOM 1636 C C . THR A 1 218 ? 17.932 2.430 -6.880 1.00 91.06 218 THR A C 1
ATOM 1638 O O . THR A 1 218 ? 19.111 2.567 -7.187 1.00 91.06 218 THR A O 1
ATOM 1641 N N . ALA A 1 219 ? 17.185 1.434 -7.377 1.00 91.75 219 ALA A N 1
ATOM 1642 C CA . ALA A 1 219 ? 17.697 0.319 -8.178 1.00 91.75 219 ALA A CA 1
ATOM 1643 C C . ALA A 1 219 ? 18.836 -0.452 -7.481 1.00 91.75 219 ALA A C 1
ATOM 1645 O O . ALA A 1 219 ? 19.820 -0.846 -8.114 1.00 91.75 219 ALA A O 1
ATOM 1646 N N . GLU A 1 220 ? 18.684 -0.679 -6.178 1.00 92.38 220 GLU A N 1
ATOM 1647 C CA . GLU A 1 220 ? 19.663 -1.340 -5.313 1.00 92.38 220 GLU A CA 1
ATOM 1648 C C . GLU A 1 220 ? 19.060 -2.543 -4.564 1.00 92.38 220 GLU A C 1
ATOM 1650 O O . GLU A 1 220 ? 17.882 -2.878 -4.714 1.00 92.38 220 GLU A O 1
ATOM 1655 N N . ASP A 1 221 ? 19.880 -3.224 -3.758 1.00 94.38 221 ASP A N 1
ATOM 1656 C CA . ASP A 1 221 ? 19.415 -4.305 -2.887 1.00 94.38 221 ASP A CA 1
ATOM 1657 C C . ASP A 1 221 ? 18.492 -3.748 -1.784 1.00 94.38 221 ASP A C 1
ATOM 1659 O O . ASP A 1 221 ? 18.904 -2.975 -0.911 1.00 94.38 221 ASP A O 1
ATOM 1663 N N . ALA A 1 222 ? 17.227 -4.175 -1.801 1.00 95.50 222 ALA A N 1
ATOM 1664 C CA . ALA A 1 222 ? 16.203 -3.800 -0.830 1.00 95.50 222 ALA A CA 1
ATOM 1665 C C . ALA A 1 222 ? 16.567 -4.226 0.601 1.00 95.50 222 ALA A C 1
ATOM 1667 O O . ALA A 1 222 ? 16.033 -3.668 1.560 1.00 95.50 222 ALA A O 1
ATOM 1668 N N . CYS A 1 223 ? 17.481 -5.189 0.765 1.00 95.56 223 CYS A N 1
ATOM 1669 C CA . CYS A 1 223 ? 17.985 -5.596 2.071 1.00 95.56 223 CYS A CA 1
ATOM 1670 C C . CYS A 1 223 ? 18.862 -4.541 2.761 1.00 95.56 223 CYS A C 1
ATOM 1672 O O . CYS A 1 223 ? 19.078 -4.658 3.966 1.00 95.56 223 CYS A O 1
ATOM 1674 N N . GLY A 1 224 ? 19.367 -3.541 2.029 1.00 94.69 224 GLY A N 1
ATOM 1675 C CA . GLY A 1 224 ? 20.112 -2.398 2.578 1.00 94.69 224 GLY A CA 1
ATOM 1676 C C . GLY A 1 224 ? 19.248 -1.179 2.919 1.00 94.69 224 GLY A C 1
ATOM 1677 O O . GLY A 1 224 ? 19.785 -0.139 3.287 1.00 94.69 224 GLY A O 1
ATOM 1678 N N . HIS A 1 225 ? 17.926 -1.287 2.773 1.00 92.75 225 HIS A N 1
ATOM 1679 C CA . HIS A 1 225 ? 16.989 -0.180 2.953 1.00 92.75 225 HIS A CA 1
ATOM 1680 C C . HIS A 1 225 ? 16.053 -0.446 4.128 1.00 92.75 225 HIS A C 1
ATOM 1682 O O . HIS A 1 225 ? 15.630 -1.583 4.335 1.00 92.75 225 HIS A O 1
ATOM 1688 N N . ALA A 1 226 ? 15.673 0.593 4.866 1.00 89.25 226 ALA A N 1
ATOM 1689 C CA . ALA A 1 226 ? 14.567 0.517 5.813 1.00 89.25 226 ALA A CA 1
ATOM 1690 C C . ALA A 1 226 ? 13.288 1.072 5.165 1.00 89.25 226 ALA A C 1
ATOM 1692 O O . ALA A 1 226 ? 13.369 2.040 4.416 1.00 89.25 226 ALA A O 1
ATOM 1693 N N . PRO A 1 227 ? 12.116 0.468 5.428 1.00 87.31 227 PRO A N 1
ATOM 1694 C CA . PRO A 1 227 ? 11.932 -0.697 6.289 1.00 87.31 227 PRO A CA 1
ATOM 1695 C C . PRO A 1 227 ? 12.039 -2.039 5.544 1.00 87.31 227 PRO A C 1
ATOM 1697 O O . PRO A 1 227 ? 12.005 -3.081 6.188 1.00 87.31 227 PRO A O 1
ATOM 1700 N N . SER A 1 228 ? 12.172 -2.066 4.212 1.00 92.00 228 SER A N 1
ATOM 1701 C CA . SER A 1 228 ? 12.109 -3.308 3.417 1.00 92.00 228 SER A CA 1
ATOM 1702 C C . SER A 1 228 ? 13.115 -4.380 3.841 1.00 92.00 228 SER A C 1
ATOM 1704 O O . SER A 1 228 ? 12.798 -5.570 3.834 1.00 92.00 228 SER A O 1
ATOM 1706 N N . GLY A 1 229 ? 14.314 -3.981 4.258 1.00 94.25 229 GLY A N 1
ATOM 1707 C CA . GLY A 1 229 ? 15.358 -4.875 4.745 1.00 94.25 229 GLY A CA 1
ATOM 1708 C C . GLY A 1 229 ? 15.000 -5.568 6.057 1.00 94.25 229 GLY A C 1
ATOM 1709 O O . GLY A 1 229 ? 15.537 -6.641 6.344 1.00 94.25 229 GLY A O 1
ATOM 1710 N N . ALA A 1 230 ? 14.038 -5.037 6.819 1.00 93.00 230 ALA A N 1
ATOM 1711 C CA . ALA A 1 230 ? 13.539 -5.663 8.039 1.00 93.00 230 ALA A CA 1
ATOM 1712 C C . ALA A 1 230 ? 12.904 -7.028 7.753 1.00 93.00 230 ALA A C 1
ATOM 1714 O O . ALA A 1 230 ? 12.943 -7.912 8.607 1.00 93.00 230 ALA A O 1
ATOM 1715 N N . ASN A 1 231 ? 12.397 -7.242 6.535 1.00 93.06 231 ASN A N 1
ATOM 1716 C CA . ASN A 1 231 ? 11.828 -8.514 6.092 1.00 93.06 231 ASN A CA 1
ATOM 1717 C C . ASN A 1 231 ? 12.832 -9.683 6.174 1.00 93.06 231 ASN A C 1
ATOM 1719 O O . ASN A 1 231 ? 12.438 -10.838 6.321 1.00 93.06 231 ASN A O 1
ATOM 1723 N N . ARG A 1 232 ? 14.144 -9.395 6.168 1.00 92.81 232 ARG A N 1
ATOM 1724 C CA . ARG A 1 232 ? 15.199 -10.393 6.414 1.00 92.81 232 ARG A CA 1
ATOM 1725 C C . ARG A 1 232 ? 15.185 -10.949 7.837 1.00 92.81 232 ARG A C 1
ATOM 1727 O O . ARG A 1 232 ? 15.566 -12.098 8.049 1.00 92.81 232 ARG A O 1
ATOM 1734 N N . TYR A 1 233 ? 14.801 -10.123 8.804 1.00 92.44 233 TYR A N 1
ATOM 1735 C CA . TYR A 1 233 ? 14.821 -10.439 10.233 1.00 92.44 233 TYR A CA 1
ATOM 1736 C C . TYR A 1 233 ? 13.428 -10.809 10.756 1.00 92.44 233 TYR A C 1
ATOM 1738 O O . TYR A 1 233 ? 13.303 -11.600 11.689 1.00 92.44 233 TYR A O 1
ATOM 1746 N N . PHE A 1 234 ? 12.386 -10.276 10.118 1.00 93.56 234 PHE A N 1
ATOM 1747 C CA . PHE A 1 234 ? 10.988 -10.394 10.515 1.00 93.56 234 PHE A CA 1
ATOM 1748 C C . PHE A 1 234 ? 10.152 -10.812 9.290 1.00 93.56 234 PHE A C 1
ATOM 1750 O O . PHE A 1 234 ? 9.619 -9.966 8.573 1.00 93.56 234 PHE A O 1
ATOM 1757 N N . PRO A 1 235 ? 10.037 -12.123 9.016 1.00 89.31 235 PRO A N 1
ATOM 1758 C CA . PRO A 1 235 ? 9.594 -12.637 7.717 1.00 89.31 235 PRO A CA 1
ATOM 1759 C C . PRO A 1 235 ? 8.090 -12.496 7.445 1.00 89.31 235 PRO A C 1
ATOM 1761 O O . PRO A 1 235 ? 7.630 -12.915 6.384 1.00 89.31 235 PRO A O 1
ATOM 1764 N N . ASP A 1 236 ? 7.317 -11.951 8.383 1.00 95.94 236 ASP A N 1
ATOM 1765 C CA . ASP A 1 236 ? 5.870 -11.769 8.243 1.00 95.94 236 ASP A CA 1
ATOM 1766 C C . ASP A 1 236 ? 5.499 -10.382 7.667 1.00 95.94 236 ASP A C 1
ATOM 1768 O O . ASP A 1 236 ? 4.322 -10.125 7.404 1.00 95.94 236 ASP A O 1
ATOM 1772 N N . PHE A 1 237 ? 6.486 -9.506 7.424 1.00 96.94 237 PHE A N 1
ATOM 1773 C CA . PHE A 1 237 ? 6.321 -8.313 6.584 1.00 96.94 237 PHE A CA 1
ATOM 1774 C C . PHE A 1 237 ? 6.110 -8.696 5.117 1.00 96.94 237 PHE A C 1
ATOM 1776 O O . PHE A 1 237 ? 6.472 -9.791 4.696 1.00 96.94 237 PHE A O 1
ATOM 1783 N N . ILE A 1 238 ? 5.534 -7.799 4.317 1.00 98.12 238 ILE A N 1
ATOM 1784 C CA . ILE A 1 238 ? 5.428 -7.969 2.862 1.00 98.12 238 ILE A CA 1
ATOM 1785 C C . ILE A 1 238 ? 6.138 -6.800 2.189 1.00 98.12 238 ILE A C 1
ATOM 1787 O O . ILE A 1 238 ? 5.611 -5.690 2.160 1.00 98.12 238 ILE A O 1
ATOM 1791 N N . ALA A 1 239 ? 7.326 -7.043 1.645 1.00 97.44 239 ALA A N 1
ATOM 1792 C CA . ALA A 1 239 ? 8.081 -6.029 0.915 1.00 97.44 239 ALA A CA 1
ATOM 1793 C C . ALA A 1 239 ? 7.808 -6.117 -0.592 1.00 97.44 239 ALA A C 1
ATOM 1795 O O . ALA A 1 239 ? 7.858 -7.203 -1.183 1.00 97.44 239 ALA A O 1
ATOM 1796 N N . VAL A 1 240 ? 7.528 -4.967 -1.211 1.00 98.06 240 VAL A N 1
ATOM 1797 C CA . VAL A 1 240 ? 6.952 -4.895 -2.558 1.00 98.06 240 VAL A CA 1
ATOM 1798 C C . VAL A 1 240 ? 7.845 -4.131 -3.531 1.00 98.06 240 VAL A C 1
ATOM 1800 O O . VAL A 1 240 ? 8.093 -2.933 -3.369 1.00 98.06 240 VAL A O 1
ATOM 1803 N N . GLY A 1 241 ? 8.286 -4.825 -4.580 1.00 97.00 241 GLY A N 1
ATOM 1804 C CA . GLY A 1 241 ? 8.962 -4.236 -5.737 1.00 97.00 241 GLY A CA 1
ATOM 1805 C C . GLY A 1 241 ? 7.976 -3.759 -6.809 1.00 97.00 241 GLY A C 1
ATOM 1806 O O . GLY A 1 241 ? 6.828 -4.203 -6.865 1.00 97.00 241 GLY A O 1
ATOM 1807 N N . ALA A 1 242 ? 8.421 -2.868 -7.693 1.00 96.00 242 ALA A N 1
ATOM 1808 C CA . ALA A 1 242 ? 7.594 -2.274 -8.741 1.00 96.00 242 ALA A CA 1
ATOM 1809 C C . ALA A 1 242 ? 7.912 -2.831 -10.131 1.00 96.00 242 ALA A C 1
ATOM 1811 O O . ALA A 1 242 ? 9.078 -2.962 -10.515 1.00 96.00 242 ALA A O 1
ATOM 1812 N N . THR A 1 243 ? 6.865 -3.067 -10.918 1.00 94.69 243 THR A N 1
ATOM 1813 C CA . THR A 1 243 ? 6.960 -3.384 -12.345 1.00 94.69 243 THR A CA 1
ATOM 1814 C C . THR A 1 243 ? 6.281 -2.340 -13.216 1.00 94.69 243 THR A C 1
ATOM 1816 O O . THR A 1 243 ? 5.429 -1.559 -12.776 1.00 94.69 243 THR A O 1
ATOM 1819 N N . ASP A 1 244 ? 6.636 -2.354 -14.492 1.00 90.88 244 ASP A N 1
ATOM 1820 C CA . ASP A 1 244 ? 5.876 -1.686 -15.538 1.00 90.88 244 ASP A CA 1
ATOM 1821 C C . ASP A 1 244 ? 4.814 -2.607 -16.167 1.00 90.88 244 ASP A C 1
ATOM 1823 O O . ASP A 1 244 ? 4.643 -3.772 -15.798 1.00 90.88 244 ASP A O 1
ATOM 1827 N N . TYR A 1 245 ? 4.095 -2.064 -17.149 1.00 88.38 245 TYR A N 1
ATOM 1828 C CA . TYR A 1 245 ? 3.040 -2.736 -17.911 1.00 88.38 245 TYR A CA 1
ATOM 1829 C C . TYR A 1 245 ? 3.526 -3.910 -18.778 1.00 88.38 245 TYR A C 1
ATOM 1831 O O . TYR A 1 245 ? 2.704 -4.657 -19.313 1.00 88.38 245 TYR A O 1
ATOM 1839 N N . ARG A 1 246 ? 4.844 -4.093 -18.917 1.00 89.88 246 ARG A N 1
ATOM 1840 C CA . ARG A 1 246 ? 5.495 -5.184 -19.660 1.00 89.88 246 ARG A CA 1
ATOM 1841 C C . ARG A 1 246 ? 5.875 -6.351 -18.745 1.00 89.88 246 ARG A C 1
ATOM 1843 O O . ARG A 1 246 ? 6.450 -7.326 -19.235 1.00 89.88 246 ARG A O 1
ATOM 1850 N N . ASP A 1 247 ? 5.566 -6.240 -17.453 1.00 93.38 247 ASP A N 1
ATOM 1851 C CA . ASP A 1 247 ? 6.028 -7.092 -16.354 1.00 93.38 247 ASP A CA 1
ATOM 1852 C C . ASP A 1 247 ? 7.546 -7.010 -16.123 1.00 93.38 247 ASP A C 1
ATOM 1854 O O . ASP A 1 247 ? 8.160 -7.966 -15.648 1.00 93.38 247 ASP A O 1
ATOM 1858 N N . TRP A 1 248 ? 8.186 -5.895 -16.485 1.00 93.31 248 TRP A N 1
ATOM 1859 C CA . TRP A 1 248 ? 9.610 -5.692 -16.209 1.00 93.31 248 TRP A CA 1
ATOM 1860 C C . TRP A 1 248 ? 9.758 -4.966 -14.885 1.00 93.31 248 TRP A C 1
ATOM 1862 O O . TRP A 1 248 ? 8.969 -4.067 -14.590 1.00 93.31 248 TRP A O 1
ATOM 1872 N N . VAL A 1 249 ? 10.781 -5.322 -14.110 1.00 94.62 249 VAL A N 1
ATOM 1873 C CA . VAL A 1 249 ? 11.235 -4.521 -12.972 1.00 94.62 249 VAL A CA 1
ATOM 1874 C C . VAL A 1 249 ? 11.414 -3.087 -13.456 1.00 94.62 249 VAL A C 1
ATOM 1876 O O . VAL A 1 249 ? 12.156 -2.832 -14.409 1.00 94.62 249 VAL A O 1
ATOM 1879 N N . TRP A 1 250 ? 10.694 -2.162 -12.825 1.00 90.81 250 TRP A N 1
ATOM 1880 C CA . TRP A 1 250 ? 10.708 -0.767 -13.237 1.00 90.81 250 TRP A CA 1
ATOM 1881 C C . TRP A 1 250 ? 12.115 -0.178 -13.079 1.00 90.81 250 TRP A C 1
ATOM 1883 O O . TRP A 1 250 ? 12.764 -0.350 -12.046 1.00 90.81 250 TRP A O 1
ATOM 1893 N N . LYS A 1 251 ? 12.563 0.542 -14.108 1.00 88.19 251 LYS A N 1
ATOM 1894 C CA . LYS A 1 251 ? 13.817 1.291 -14.139 1.00 88.19 251 LYS A CA 1
ATOM 1895 C C . LYS A 1 251 ? 13.685 2.471 -15.100 1.00 88.19 251 LYS A C 1
ATOM 1897 O O . LYS A 1 251 ? 13.080 2.324 -16.161 1.00 88.19 251 LYS A O 1
ATOM 1902 N N . ASN A 1 252 ? 14.287 3.599 -14.743 1.00 81.38 252 ASN A N 1
ATOM 1903 C CA . ASN A 1 252 ? 14.504 4.748 -15.615 1.00 81.38 252 ASN A CA 1
ATOM 1904 C C . ASN A 1 252 ? 16.008 4.925 -15.909 1.00 81.38 252 ASN A C 1
ATOM 1906 O O . ASN A 1 252 ? 16.875 4.328 -15.264 1.00 81.38 252 ASN A O 1
ATOM 1910 N N . ASP A 1 253 ? 16.323 5.783 -16.878 1.00 74.44 253 ASP A N 1
ATOM 1911 C CA . ASP A 1 253 ? 17.697 6.020 -17.343 1.00 74.44 253 ASP A CA 1
ATOM 1912 C C . ASP A 1 253 ? 18.567 6.816 -16.346 1.00 74.44 253 ASP A C 1
ATOM 1914 O O . ASP A 1 253 ? 19.792 6.833 -16.457 1.00 74.44 253 ASP A O 1
ATOM 1918 N N . ASP A 1 254 ? 17.960 7.441 -15.336 1.00 72.75 254 ASP A N 1
ATOM 1919 C CA . ASP A 1 254 ? 18.610 8.295 -14.330 1.00 72.75 254 ASP A CA 1
ATOM 1920 C C . ASP A 1 254 ? 19.084 7.537 -13.076 1.00 72.75 254 ASP A C 1
ATOM 1922 O O . ASP A 1 254 ? 19.355 8.149 -12.044 1.00 72.75 254 ASP A O 1
ATOM 1926 N N . LYS A 1 255 ? 19.208 6.207 -13.164 1.00 68.25 255 LYS A N 1
ATOM 1927 C CA . LYS A 1 255 ? 19.483 5.290 -12.041 1.00 68.25 255 LYS A CA 1
ATOM 1928 C C . LYS A 1 255 ? 18.364 5.202 -10.992 1.00 68.25 255 LYS A C 1
ATOM 1930 O O . LYS A 1 255 ? 18.567 4.532 -9.987 1.00 68.25 255 LYS A O 1
ATOM 1935 N N . SER A 1 256 ? 17.184 5.784 -11.224 1.00 82.94 256 SER A N 1
ATOM 1936 C CA . SER A 1 256 ? 15.993 5.422 -10.449 1.00 82.94 256 SER A CA 1
ATOM 1937 C C . SER A 1 256 ? 15.408 4.100 -10.949 1.00 82.94 256 SER A C 1
ATOM 1939 O O . SER A 1 256 ? 15.411 3.792 -12.145 1.00 82.94 256 SER A O 1
ATOM 1941 N N . GLY A 1 257 ? 14.926 3.277 -10.031 1.00 89.50 257 GLY A N 1
ATOM 1942 C CA . GLY A 1 257 ? 14.333 1.987 -10.360 1.00 89.50 257 GLY A CA 1
ATOM 1943 C C . GLY A 1 257 ? 13.925 1.232 -9.113 1.00 89.50 257 GLY A C 1
ATOM 1944 O O . GLY A 1 257 ? 14.331 1.583 -8.010 1.00 89.50 257 GLY A O 1
ATOM 1945 N N . SER A 1 258 ? 13.110 0.195 -9.269 1.00 94.31 258 SER A N 1
ATOM 1946 C CA . SER A 1 258 ? 12.706 -0.613 -8.126 1.00 94.31 258 SER A CA 1
ATOM 1947 C C . SER A 1 258 ? 13.933 -1.270 -7.520 1.00 94.31 258 SER A C 1
ATOM 1949 O O . SER A 1 258 ? 14.713 -1.914 -8.227 1.00 94.31 258 SER A O 1
ATOM 1951 N N . ASN A 1 259 ? 14.044 -1.187 -6.202 1.00 94.50 259 ASN A N 1
ATOM 1952 C CA . ASN A 1 259 ? 14.941 -2.060 -5.472 1.00 94.50 259 ASN A CA 1
ATOM 1953 C C . ASN A 1 259 ? 14.518 -3.521 -5.651 1.00 94.50 259 ASN A C 1
ATOM 1955 O O . ASN A 1 259 ? 13.367 -3.830 -5.992 1.00 94.50 259 ASN A O 1
ATOM 1959 N N . PHE A 1 260 ? 15.480 -4.414 -5.465 1.00 94.06 260 PHE A N 1
ATOM 1960 C CA . PHE A 1 260 ? 15.372 -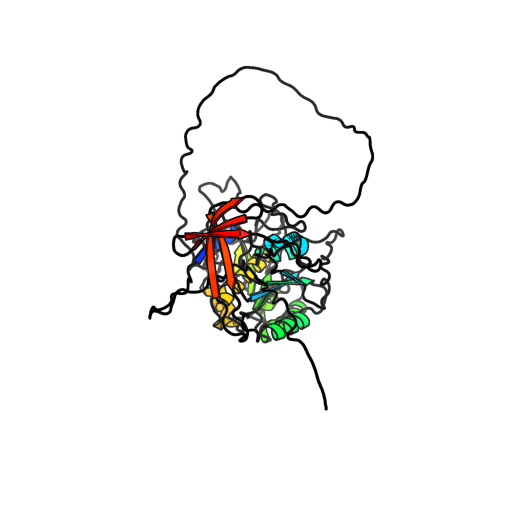5.839 -5.761 1.00 94.06 260 PHE A CA 1
ATOM 1961 C C . PHE A 1 260 ? 16.102 -6.672 -4.702 1.00 94.06 260 PHE A C 1
ATOM 1963 O O . PHE A 1 260 ? 16.623 -6.137 -3.733 1.00 94.06 260 PHE A O 1
ATOM 1970 N N . GLY A 1 261 ? 16.155 -7.990 -4.893 1.00 94.25 261 GLY A N 1
ATOM 1971 C CA . GLY A 1 261 ? 16.893 -8.902 -4.017 1.00 94.25 261 GLY A CA 1
ATOM 1972 C C . GLY A 1 261 ? 15.987 -9.713 -3.097 1.00 94.25 261 GLY A C 1
ATOM 1973 O O . GLY A 1 261 ? 14.763 -9.676 -3.213 1.00 94.25 261 GLY A O 1
ATOM 1974 N N . ASP A 1 262 ? 16.611 -10.468 -2.196 1.00 94.19 262 ASP A N 1
ATOM 1975 C CA . ASP A 1 262 ? 15.943 -11.499 -1.391 1.00 94.19 262 ASP A CA 1
ATOM 1976 C C . ASP A 1 262 ? 14.958 -10.933 -0.360 1.00 94.19 262 ASP A C 1
ATOM 1978 O O . ASP A 1 262 ? 14.101 -11.661 0.134 1.00 94.19 262 ASP A O 1
ATOM 1982 N N . CYS A 1 263 ? 15.060 -9.642 -0.033 1.00 95.75 263 CYS A N 1
ATOM 1983 C CA . CYS A 1 263 ? 14.113 -8.989 0.862 1.00 95.75 263 CYS A CA 1
ATOM 1984 C C . CYS A 1 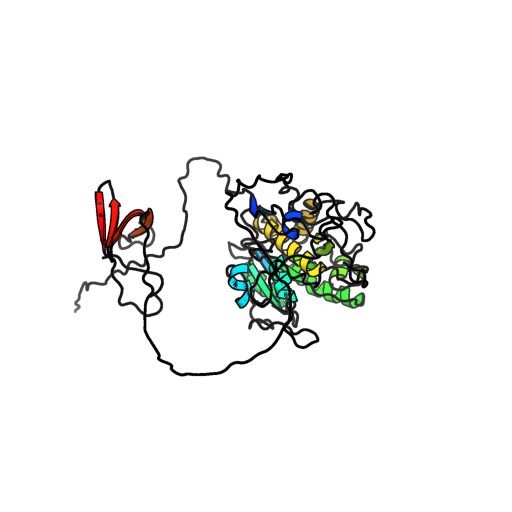263 ? 12.792 -8.626 0.177 1.00 95.75 263 CYS A C 1
ATOM 1986 O O . CYS A 1 263 ? 11.855 -8.296 0.892 1.00 95.75 263 CYS A O 1
ATOM 1988 N N . VAL A 1 264 ? 12.686 -8.691 -1.157 1.00 97.25 264 VAL A N 1
ATOM 1989 C CA . VAL A 1 264 ? 11.432 -8.449 -1.892 1.00 97.25 264 VAL A CA 1
ATOM 1990 C C . VAL A 1 264 ? 10.629 -9.746 -1.998 1.00 97.25 264 VAL A C 1
ATOM 1992 O O . VAL A 1 264 ? 11.081 -10.712 -2.610 1.00 97.25 264 VAL A O 1
ATOM 1995 N N . ASP A 1 265 ? 9.407 -9.755 -1.465 1.00 97.81 265 ASP A N 1
ATOM 1996 C CA . ASP A 1 265 ? 8.530 -10.934 -1.515 1.00 97.81 265 ASP A CA 1
ATOM 1997 C C . ASP A 1 265 ? 7.727 -11.008 -2.810 1.00 97.81 265 ASP A C 1
ATOM 1999 O O . ASP A 1 265 ? 7.521 -12.080 -3.386 1.00 97.81 265 ASP A O 1
ATOM 2003 N N . ILE A 1 266 ? 7.211 -9.856 -3.232 1.00 98.19 266 ILE A N 1
ATOM 2004 C CA . ILE A 1 266 ? 6.235 -9.752 -4.307 1.00 98.19 266 ILE A CA 1
ATOM 2005 C C . ILE A 1 266 ? 6.486 -8.494 -5.129 1.00 98.19 266 ILE A C 1
ATOM 2007 O O . ILE A 1 266 ? 6.976 -7.477 -4.644 1.00 98.19 266 ILE A O 1
ATOM 2011 N N . TRP A 1 267 ? 6.146 -8.577 -6.403 1.00 98.31 267 TRP A N 1
ATOM 2012 C CA . TRP A 1 267 ? 6.220 -7.479 -7.351 1.00 98.31 267 TRP A CA 1
ATOM 2013 C C . TRP A 1 267 ? 4.808 -7.026 -7.676 1.00 98.31 267 TRP A C 1
ATOM 2015 O O . TRP A 1 267 ? 3.929 -7.868 -7.815 1.00 98.31 267 TRP A O 1
ATOM 2025 N N . ALA A 1 268 ? 4.560 -5.738 -7.851 1.00 97.75 268 ALA A N 1
ATOM 2026 C CA . ALA A 1 268 ? 3.262 -5.257 -8.312 1.00 97.75 268 ALA A CA 1
ATOM 2027 C C . ALA A 1 268 ? 3.437 -4.143 -9.349 1.00 97.75 268 ALA A C 1
ATOM 2029 O O . ALA A 1 268 ? 4.508 -3.531 -9.412 1.00 97.75 268 ALA A O 1
ATOM 2030 N N . PRO A 1 269 ? 2.402 -3.858 -10.161 1.00 94.81 269 PRO A N 1
ATOM 2031 C CA . PRO A 1 269 ? 2.375 -2.658 -10.988 1.00 94.81 269 PRO A CA 1
ATOM 2032 C C . PRO A 1 269 ? 2.823 -1.430 -10.183 1.00 94.81 269 PRO A C 1
ATOM 2034 O O . PRO A 1 269 ? 2.457 -1.279 -9.026 1.00 94.81 269 PRO A O 1
ATOM 2037 N N . GLY A 1 270 ? 3.635 -0.551 -10.752 1.00 90.06 270 GLY A N 1
ATOM 2038 C CA . GLY A 1 270 ? 4.105 0.637 -10.027 1.00 90.06 270 GLY A CA 1
ATOM 2039 C C . GLY A 1 270 ? 4.486 1.804 -10.923 1.00 90.06 270 GLY A C 1
ATOM 2040 O O . GLY A 1 270 ? 4.495 2.944 -10.471 1.00 90.06 270 GLY A O 1
ATOM 2041 N N . PHE A 1 271 ? 4.768 1.551 -12.202 1.00 86.12 271 PHE A N 1
ATOM 2042 C CA . PHE A 1 271 ? 5.236 2.574 -13.131 1.00 86.12 271 PHE A CA 1
ATOM 2043 C C . PHE A 1 271 ? 4.146 3.103 -14.069 1.00 86.12 271 PHE A C 1
ATOM 2045 O O . PHE A 1 271 ? 3.591 2.347 -14.856 1.00 86.12 271 PHE A O 1
ATOM 2052 N N . ASN A 1 272 ? 3.929 4.423 -14.085 1.00 78.94 272 ASN A N 1
ATOM 2053 C CA . ASN A 1 272 ? 2.918 5.095 -14.915 1.00 78.94 272 ASN A CA 1
ATOM 2054 C C . ASN A 1 272 ? 1.475 4.648 -14.616 1.00 78.94 272 ASN A C 1
ATOM 2056 O O . ASN A 1 272 ? 0.685 4.389 -15.528 1.00 78.94 272 ASN A O 1
ATOM 2060 N N . ASN A 1 273 ? 1.118 4.581 -13.333 1.00 80.75 273 ASN A N 1
ATOM 2061 C CA . ASN A 1 273 ? -0.262 4.353 -12.903 1.00 80.75 273 ASN A CA 1
ATOM 2062 C C . ASN A 1 273 ? -1.051 5.675 -12.927 1.00 80.75 273 ASN A C 1
ATOM 2064 O O . ASN A 1 273 ? -0.579 6.670 -12.371 1.00 80.75 273 ASN A O 1
ATOM 2068 N N . PRO A 1 274 ? -2.248 5.709 -13.535 1.00 81.75 274 PRO A N 1
ATOM 2069 C CA . PRO A 1 274 ? -3.223 6.770 -13.294 1.00 81.75 274 PRO A CA 1
ATOM 2070 C C . PRO A 1 274 ? -3.684 6.765 -11.832 1.00 81.75 274 PRO A C 1
ATOM 2072 O O . PRO A 1 274 ? -3.862 5.689 -11.264 1.00 81.75 274 PRO A O 1
ATOM 2075 N N . ASP A 1 275 ? -3.910 7.942 -11.246 1.00 80.25 275 ASP A N 1
ATOM 2076 C CA . ASP A 1 275 ? -4.260 8.079 -9.826 1.00 80.25 275 ASP A CA 1
ATOM 2077 C C . ASP A 1 275 ? -5.067 9.358 -9.531 1.00 80.25 275 ASP A C 1
ATOM 2079 O O . ASP A 1 275 ? -5.377 10.145 -10.432 1.00 80.25 275 ASP A O 1
ATOM 2083 N N . ILE A 1 276 ? -5.382 9.574 -8.257 1.00 87.44 276 ILE A N 1
ATOM 2084 C CA . ILE A 1 276 ? -5.981 10.784 -7.694 1.00 87.44 276 ILE A CA 1
ATOM 2085 C C . ILE A 1 276 ? -4.915 11.825 -7.308 1.00 87.44 276 ILE A C 1
ATOM 2087 O O . ILE A 1 276 ? -3.711 11.550 -7.264 1.00 87.44 276 ILE A O 1
ATOM 2091 N N . ASN A 1 277 ? -5.344 13.056 -7.027 1.00 83.38 277 ASN A N 1
ATOM 2092 C CA . ASN A 1 277 ? -4.464 14.153 -6.623 1.00 83.38 277 ASN A CA 1
ATOM 2093 C C . ASN A 1 277 ? -4.987 14.889 -5.376 1.00 83.38 277 ASN A C 1
ATOM 2095 O O . ASN A 1 277 ? -6.039 14.564 -4.829 1.00 83.38 277 ASN A O 1
ATOM 2099 N N . LEU A 1 278 ? -4.253 15.912 -4.931 1.00 86.12 278 LEU A N 1
ATOM 2100 C CA . LEU A 1 278 ? -4.648 16.739 -3.783 1.00 86.12 278 LEU A CA 1
ATOM 2101 C C . LEU A 1 278 ? -5.915 17.580 -4.026 1.00 86.12 278 LEU A C 1
ATOM 2103 O O . LEU A 1 278 ? -6.486 18.096 -3.074 1.00 86.12 278 LEU A O 1
ATOM 2107 N N . GLU A 1 279 ? -6.353 17.717 -5.278 1.00 81.19 279 GLU A N 1
ATOM 2108 C CA . GLU A 1 279 ? -7.503 18.532 -5.690 1.00 81.19 279 GLU A CA 1
ATOM 2109 C C . GLU A 1 279 ? -8.778 17.697 -5.900 1.00 81.19 279 GLU A C 1
ATOM 2111 O O . GLU A 1 279 ? -9.828 18.259 -6.198 1.00 81.19 279 GLU A O 1
ATOM 2116 N N . GLY A 1 280 ? -8.720 16.369 -5.741 1.00 62.16 280 GLY A N 1
ATOM 2117 C CA . GLY A 1 280 ? -9.881 15.501 -5.965 1.00 62.16 280 GLY A CA 1
ATOM 2118 C C . GLY A 1 280 ? -10.118 15.118 -7.422 1.00 62.16 280 GLY A C 1
ATOM 2119 O O . GLY A 1 280 ? -11.157 14.546 -7.753 1.00 62.16 280 GLY A O 1
ATOM 2120 N N . HIS A 1 281 ? -9.188 15.458 -8.314 1.00 60.81 281 HIS A N 1
ATOM 2121 C CA . HIS A 1 281 ? -9.333 15.215 -9.740 1.00 60.81 281 HIS A CA 1
ATOM 2122 C C . HIS A 1 281 ? -8.601 13.937 -10.163 1.00 60.81 281 HIS A C 1
ATOM 2124 O O . HIS A 1 281 ? -7.416 13.774 -9.851 1.00 60.81 281 HIS A O 1
ATOM 2130 N N . PRO A 1 282 ? -9.270 13.057 -10.933 1.00 60.25 282 PRO A N 1
ATOM 2131 C CA . PRO A 1 282 ? -8.605 11.969 -11.629 1.00 60.25 282 PRO A CA 1
ATOM 2132 C C . PRO A 1 282 ? -7.486 12.530 -12.514 1.00 60.25 282 PRO A C 1
ATOM 2134 O O . PRO A 1 282 ? -7.680 13.527 -13.217 1.00 60.25 282 PRO A O 1
ATOM 2137 N N . LEU A 1 283 ? -6.321 11.886 -12.521 1.00 59.84 283 LEU A N 1
ATOM 2138 C CA . LEU A 1 283 ? -5.186 12.248 -13.370 1.00 59.84 283 LEU A CA 1
ATOM 2139 C C . LEU A 1 283 ? -4.993 11.220 -14.502 1.00 59.84 283 LEU A C 1
ATOM 2141 O O . LEU A 1 283 ? -3.990 10.508 -14.518 1.00 59.84 283 LEU A O 1
ATOM 2145 N N . PRO A 1 284 ? -5.900 11.141 -15.500 1.00 52.03 284 PRO A N 1
ATOM 2146 C CA . PRO A 1 284 ? -5.836 10.117 -16.547 1.00 52.03 284 PRO A CA 1
ATOM 2147 C C . PRO A 1 284 ? -4.651 10.303 -17.511 1.00 52.03 284 PRO A C 1
ATOM 2149 O O . PRO A 1 284 ? -4.185 9.333 -18.096 1.00 52.03 284 PRO A O 1
ATOM 2152 N N . ASN A 1 285 ? -4.149 11.538 -17.658 1.00 38.88 285 ASN A N 1
ATOM 2153 C CA . ASN A 1 285 ? -3.092 11.908 -18.614 1.00 38.88 285 ASN A CA 1
ATOM 2154 C C . ASN A 1 285 ? -1.844 12.514 -17.953 1.00 38.88 285 ASN A C 1
ATOM 2156 O O . ASN A 1 285 ? -0.923 12.951 -18.645 1.00 38.88 285 ASN A O 1
ATOM 2160 N N . ARG A 1 286 ? -1.811 12.608 -16.620 1.00 43.22 286 ARG A N 1
ATOM 2161 C CA . ARG A 1 286 ? -0.668 13.174 -15.898 1.00 43.22 286 ARG A CA 1
ATOM 2162 C C . ARG A 1 286 ? 0.167 12.025 -15.364 1.00 43.22 286 ARG A C 1
ATOM 2164 O O . ARG A 1 286 ? -0.103 11.481 -14.302 1.00 43.22 286 ARG A O 1
ATOM 2171 N N . ILE A 1 287 ? 1.200 11.712 -16.141 1.00 45.03 287 ILE A N 1
ATOM 2172 C CA . ILE A 1 287 ? 2.358 10.913 -15.748 1.00 45.03 287 ILE A CA 1
ATOM 2173 C C . ILE A 1 287 ? 2.981 11.602 -14.532 1.00 45.03 287 ILE A C 1
ATOM 2175 O O . ILE A 1 287 ? 3.772 12.536 -14.643 1.00 45.03 287 ILE A O 1
ATOM 2179 N N . SER A 1 288 ? 2.535 11.218 -13.346 1.00 41.34 288 SER A N 1
ATOM 2180 C CA . SER A 1 288 ? 3.136 11.647 -12.098 1.00 41.34 288 SER A CA 1
ATOM 2181 C C . SER A 1 288 ? 4.228 10.624 -11.795 1.00 41.34 288 SER A C 1
ATOM 2183 O O . SER A 1 288 ? 3.944 9.525 -11.323 1.00 41.34 288 SER A O 1
ATOM 2185 N N . VAL A 1 289 ? 5.472 10.968 -12.126 1.00 47.88 289 VAL A N 1
ATOM 2186 C CA . VAL A 1 289 ? 6.667 10.191 -11.780 1.00 47.88 289 VAL A CA 1
ATOM 2187 C C . VAL A 1 289 ? 6.905 10.340 -10.276 1.00 47.88 289 VAL A C 1
ATOM 2189 O O . VAL A 1 289 ? 7.690 11.179 -9.857 1.00 47.88 289 VAL A O 1
ATOM 2192 N N . PHE A 1 290 ? 6.171 9.603 -9.444 1.00 52.41 290 PHE A N 1
ATOM 2193 C CA . PHE A 1 290 ? 6.373 9.620 -7.994 1.00 52.41 290 PHE A CA 1
ATOM 2194 C C . PHE A 1 290 ? 6.261 8.196 -7.433 1.00 52.41 290 PHE A C 1
ATOM 2196 O O . PHE A 1 290 ? 5.264 7.519 -7.662 1.00 52.41 290 PHE A O 1
ATOM 2203 N N . SER A 1 291 ? 7.336 7.771 -6.761 1.00 65.25 291 SER A N 1
ATOM 2204 C CA . SER A 1 291 ? 7.528 6.569 -5.935 1.00 65.25 291 SER A CA 1
ATOM 2205 C C . SER A 1 291 ? 6.793 5.294 -6.370 1.00 65.25 291 SER A C 1
ATOM 2207 O O . SER A 1 291 ? 5.786 4.880 -5.798 1.00 65.25 291 SER A O 1
ATOM 2209 N N . GLN A 1 292 ? 7.343 4.618 -7.371 1.00 86.62 292 GLN A N 1
ATOM 2210 C CA . GLN A 1 292 ? 6.727 3.471 -8.040 1.00 86.62 292 GLN A CA 1
ATOM 2211 C C . GLN A 1 292 ? 6.542 2.265 -7.106 1.00 86.62 292 GLN A C 1
ATOM 2213 O O . GLN A 1 292 ? 5.504 1.604 -7.158 1.00 86.62 292 GLN A O 1
ATOM 2218 N N . THR A 1 293 ? 7.497 1.996 -6.209 1.00 94.38 293 THR A N 1
ATOM 2219 C CA . THR A 1 293 ? 7.337 0.941 -5.187 1.00 94.38 293 THR A CA 1
ATOM 2220 C C . THR A 1 293 ? 6.300 1.291 -4.120 1.00 94.38 293 THR A C 1
ATOM 2222 O O . THR A 1 293 ? 5.674 0.387 -3.574 1.00 94.38 293 THR A O 1
ATOM 2225 N N . SER A 1 294 ? 6.037 2.576 -3.871 1.00 94.88 294 SER A N 1
ATOM 2226 C CA . SER A 1 294 ? 4.959 3.030 -2.980 1.00 94.88 294 SER A CA 1
ATOM 2227 C C . SER A 1 294 ? 3.580 2.767 -3.583 1.00 94.88 294 SER A C 1
ATOM 2229 O O . SER A 1 294 ? 2.681 2.283 -2.900 1.00 94.88 294 SER A O 1
ATOM 2231 N N . ALA A 1 295 ? 3.415 2.998 -4.890 1.00 93.00 295 ALA A N 1
ATOM 2232 C CA . ALA A 1 295 ? 2.190 2.626 -5.602 1.00 93.00 295 ALA A CA 1
ATOM 2233 C C . ALA A 1 295 ? 1.969 1.100 -5.600 1.00 93.00 295 ALA A C 1
ATOM 2235 O O . ALA A 1 295 ? 0.855 0.628 -5.358 1.00 93.00 295 ALA A O 1
ATOM 2236 N N . ALA A 1 296 ? 3.042 0.332 -5.814 1.00 96.81 296 ALA A N 1
ATOM 2237 C CA . ALA A 1 296 ? 3.039 -1.128 -5.748 1.00 96.81 296 ALA A CA 1
ATOM 2238 C C . ALA A 1 296 ? 2.637 -1.645 -4.349 1.00 96.81 296 ALA A C 1
ATOM 2240 O O . ALA A 1 296 ? 1.791 -2.540 -4.229 1.00 96.81 296 ALA A O 1
ATOM 2241 N N . ALA A 1 297 ? 3.180 -1.043 -3.286 1.00 97.62 297 ALA A N 1
ATOM 2242 C CA . ALA A 1 297 ? 2.814 -1.329 -1.900 1.00 97.62 297 ALA A CA 1
ATOM 2243 C C . ALA A 1 297 ? 1.345 -0.974 -1.605 1.00 97.62 297 ALA A C 1
ATOM 2245 O O . ALA A 1 297 ? 0.615 -1.804 -1.058 1.00 97.62 297 ALA A O 1
ATOM 2246 N N . GLY A 1 298 ? 0.866 0.189 -2.061 1.00 97.62 298 GLY A N 1
ATOM 2247 C CA . GLY A 1 298 ? -0.534 0.600 -1.910 1.00 97.62 298 GLY A CA 1
ATOM 2248 C C . GLY A 1 298 ? -1.507 -0.400 -2.540 1.00 97.62 298 GLY A C 1
ATOM 2249 O O . GLY A 1 298 ? -2.454 -0.849 -1.890 1.00 97.62 298 GLY A O 1
ATOM 2250 N N . MET A 1 299 ? -1.237 -0.844 -3.773 1.00 97.75 299 MET A N 1
ATOM 2251 C CA . MET A 1 299 ? -2.037 -1.890 -4.425 1.00 97.75 299 MET A CA 1
ATOM 2252 C C . MET A 1 299 ? -1.976 -3.230 -3.698 1.00 97.75 299 MET A C 1
ATOM 2254 O O . MET A 1 299 ? -2.994 -3.911 -3.587 1.00 97.75 299 MET A O 1
ATOM 2258 N N . THR A 1 300 ? -0.805 -3.610 -3.188 1.00 98.75 300 THR A N 1
ATOM 2259 C CA . THR A 1 300 ? -0.645 -4.840 -2.402 1.00 98.75 300 THR A CA 1
ATOM 2260 C C . THR A 1 300 ? -1.476 -4.779 -1.123 1.00 98.75 300 THR A C 1
ATOM 2262 O O . THR A 1 300 ? -2.181 -5.735 -0.805 1.00 98.75 300 THR A O 1
ATOM 2265 N N . SER A 1 301 ? -1.493 -3.631 -0.445 1.00 98.81 301 SER A N 1
ATOM 2266 C CA . SER A 1 301 ? -2.339 -3.390 0.728 1.00 98.81 301 SER A CA 1
ATOM 2267 C C . SER A 1 301 ? -3.828 -3.504 0.396 1.00 98.81 301 SER A C 1
ATOM 2269 O O . SER A 1 301 ? -4.586 -4.143 1.129 1.00 98.81 301 SER A O 1
ATOM 2271 N N . GLY A 1 302 ? -4.245 -2.964 -0.751 1.00 98.69 302 GLY A N 1
ATOM 2272 C CA . GLY A 1 302 ? -5.600 -3.150 -1.265 1.00 98.69 302 GLY A CA 1
ATOM 2273 C C . GLY A 1 302 ? -5.917 -4.614 -1.601 1.00 98.69 302 GLY A C 1
ATOM 2274 O O . GLY A 1 302 ? -6.990 -5.102 -1.258 1.00 98.69 302 GLY A O 1
ATOM 2275 N N . MET A 1 303 ? -4.989 -5.365 -2.197 1.00 98.62 303 MET A N 1
ATOM 2276 C CA . MET A 1 303 ? -5.199 -6.792 -2.477 1.00 98.62 303 MET A CA 1
ATOM 2277 C C . MET A 1 303 ? -5.362 -7.595 -1.183 1.00 98.62 303 MET A C 1
ATOM 2279 O O . MET A 1 303 ? -6.271 -8.415 -1.088 1.00 98.62 303 MET A O 1
ATOM 2283 N N . ILE A 1 304 ? -4.557 -7.314 -0.153 1.00 98.75 304 ILE A N 1
ATOM 2284 C CA . ILE A 1 304 ? -4.731 -7.928 1.170 1.00 98.75 304 ILE A CA 1
ATOM 2285 C C . ILE A 1 304 ? -6.122 -7.616 1.723 1.00 98.75 304 ILE A C 1
ATOM 2287 O O . ILE A 1 304 ? -6.784 -8.519 2.224 1.00 98.75 304 ILE A O 1
ATOM 2291 N N . ALA A 1 305 ? -6.609 -6.378 1.598 1.00 98.75 305 ALA A N 1
ATOM 2292 C CA . ALA A 1 305 ? -7.956 -6.036 2.042 1.00 98.75 305 ALA A CA 1
ATOM 2293 C C . ALA A 1 305 ? -9.047 -6.796 1.271 1.00 98.75 305 ALA A C 1
ATOM 2295 O O . ALA A 1 305 ? -9.970 -7.342 1.882 1.00 98.75 305 ALA A O 1
ATOM 2296 N N . VAL A 1 306 ? -8.925 -6.902 -0.055 1.00 98.12 306 VAL A N 1
ATOM 2297 C CA . VAL A 1 306 ? -9.825 -7.726 -0.877 1.00 98.12 306 VAL A CA 1
ATOM 2298 C C . VAL A 1 306 ? -9.841 -9.169 -0.369 1.00 98.12 306 VAL A C 1
ATOM 2300 O O . VAL A 1 306 ? -10.918 -9.697 -0.081 1.00 98.12 306 VAL A O 1
ATOM 2303 N N . GLU A 1 307 ? -8.671 -9.774 -0.171 1.00 97.56 307 GLU A N 1
ATOM 2304 C CA . GLU A 1 307 ? -8.555 -11.152 0.304 1.00 97.56 307 GLU A CA 1
ATOM 2305 C C . GLU A 1 307 ? -9.077 -11.320 1.738 1.00 97.56 307 GLU A C 1
ATOM 2307 O O . GLU A 1 307 ? -9.792 -12.284 1.995 1.00 97.56 307 GLU A O 1
ATOM 2312 N N . LEU A 1 308 ? -8.831 -10.381 2.656 1.00 98.06 308 LEU A N 1
ATOM 2313 C CA . LEU A 1 308 ? -9.355 -10.409 4.031 1.00 98.06 308 LEU A CA 1
ATOM 2314 C C . LEU A 1 308 ? -10.883 -10.388 4.079 1.00 98.06 308 LEU A C 1
ATOM 2316 O O . LEU A 1 308 ? -11.495 -11.147 4.833 1.00 98.06 308 LEU A O 1
ATOM 2320 N N . SER A 1 309 ? -11.511 -9.549 3.250 1.00 96.19 309 SER A N 1
ATOM 2321 C CA . SER A 1 309 ? -12.974 -9.454 3.191 1.00 96.19 309 SER A CA 1
ATOM 2322 C C . SER A 1 309 ? -13.635 -10.758 2.716 1.00 96.19 309 SER A C 1
ATOM 2324 O O . SER A 1 309 ? -14.763 -11.058 3.112 1.00 96.19 309 SER A O 1
ATOM 2326 N N . ALA A 1 310 ? -12.923 -11.553 1.908 1.00 91.12 310 ALA A N 1
ATOM 2327 C CA . ALA A 1 310 ? -13.380 -12.840 1.387 1.00 91.12 310 ALA A CA 1
ATOM 2328 C C . ALA A 1 310 ? -12.927 -14.048 2.234 1.00 91.12 310 ALA A C 1
ATOM 2330 O O . ALA A 1 310 ? -13.565 -15.099 2.183 1.00 91.12 310 ALA A O 1
ATOM 2331 N N . ASN A 1 311 ? -11.862 -13.904 3.031 1.00 93.38 311 ASN A N 1
ATOM 2332 C CA . ASN A 1 311 ? -11.186 -14.991 3.743 1.00 93.38 311 ASN A CA 1
ATOM 2333 C C . ASN A 1 311 ? -10.970 -14.651 5.234 1.00 93.38 311 ASN A C 1
ATOM 2335 O O . ASN A 1 311 ? -9.857 -14.298 5.645 1.00 93.38 311 ASN A O 1
ATOM 2339 N N . PRO A 1 312 ? -12.004 -14.796 6.085 1.00 91.56 312 PRO A N 1
ATOM 2340 C CA . PRO A 1 312 ? -11.934 -14.421 7.499 1.00 91.56 312 PRO A CA 1
ATOM 2341 C C . PRO A 1 312 ? -10.853 -15.150 8.310 1.00 91.56 312 PRO A C 1
ATOM 2343 O O . PRO A 1 312 ? -10.431 -14.642 9.346 1.00 91.56 312 PRO A O 1
ATOM 2346 N N . GLN A 1 313 ? -10.375 -16.316 7.858 1.00 96.12 313 GLN A N 1
ATOM 2347 C CA . GLN A 1 313 ? -9.294 -17.061 8.514 1.00 96.12 313 GLN A CA 1
ATOM 2348 C C . GLN A 1 313 ? -7.964 -16.294 8.562 1.00 96.12 313 GLN A C 1
ATOM 2350 O O . GLN A 1 313 ? -7.089 -16.630 9.360 1.00 96.12 313 GLN A O 1
ATOM 2355 N N . PHE A 1 314 ? -7.801 -15.271 7.719 1.00 97.94 314 PHE A N 1
ATOM 2356 C CA . PHE A 1 314 ? -6.603 -14.441 7.692 1.00 97.94 314 PHE A CA 1
ATOM 2357 C C . PHE A 1 314 ? -6.706 -13.175 8.550 1.00 97.94 314 PHE A C 1
ATOM 2359 O O . PHE A 1 314 ? -5.690 -12.515 8.719 1.00 97.94 314 PHE A O 1
ATOM 2366 N N . LYS A 1 315 ? -7.875 -12.887 9.149 1.00 97.31 315 LYS A N 1
ATOM 2367 C CA . LYS A 1 315 ? -8.203 -11.645 9.885 1.00 97.31 315 LYS A CA 1
ATOM 2368 C C . LYS A 1 315 ? -7.118 -11.140 10.848 1.00 97.31 315 LYS A C 1
ATOM 2370 O O . LYS A 1 315 ? -6.955 -9.932 10.967 1.00 97.31 315 LYS A O 1
ATOM 2375 N N . LEU A 1 316 ? -6.441 -12.050 11.554 1.00 98.00 316 LEU A N 1
ATOM 2376 C CA . LEU A 1 316 ? -5.360 -11.762 12.513 1.00 98.00 316 LEU A CA 1
ATOM 2377 C C . LEU A 1 316 ? -4.119 -12.636 12.249 1.00 98.00 316 LEU A C 1
ATOM 2379 O O . LEU A 1 316 ? -3.390 -12.985 13.174 1.00 98.00 316 LEU A O 1
ATOM 2383 N N . ASN A 1 317 ? -3.909 -13.074 11.004 1.00 98.44 317 ASN A N 1
ATOM 2384 C CA . ASN A 1 317 ? -2.852 -14.027 10.653 1.00 98.44 317 ASN A CA 1
ATOM 2385 C C . ASN A 1 317 ? -1.949 -13.485 9.529 1.00 98.44 317 ASN A C 1
ATOM 2387 O O . ASN A 1 317 ? -2.085 -13.916 8.376 1.00 98.44 317 ASN A O 1
ATOM 2391 N N . PRO A 1 318 ? -1.016 -12.560 9.840 1.00 98.50 318 PRO A N 1
ATOM 2392 C CA . PRO A 1 318 ? -0.088 -11.983 8.867 1.00 98.50 318 PRO A CA 1
ATOM 2393 C C . PRO A 1 318 ? 0.698 -13.021 8.071 1.00 98.50 318 PRO A C 1
ATOM 2395 O O . PRO A 1 318 ? 0.671 -12.995 6.840 1.00 98.50 318 PRO A O 1
ATOM 2398 N N . LYS A 1 319 ? 1.286 -14.004 8.758 1.00 98.12 319 LYS A N 1
ATOM 2399 C CA . LYS A 1 319 ? 2.022 -15.112 8.140 1.00 98.12 319 LYS A CA 1
ATOM 2400 C C . LYS A 1 319 ? 1.181 -15.888 7.125 1.00 98.12 319 LYS A C 1
ATOM 2402 O O . LYS A 1 319 ? 1.621 -16.153 6.006 1.00 98.12 319 LYS A O 1
ATOM 2407 N N . GLY A 1 320 ? -0.039 -16.263 7.514 1.00 98.44 320 GLY A N 1
ATOM 2408 C CA . GLY A 1 320 ? -0.966 -16.999 6.657 1.00 98.44 320 GLY A CA 1
ATOM 2409 C C . GLY A 1 320 ? -1.409 -16.184 5.445 1.00 98.44 320 GLY A C 1
ATOM 2410 O O . GLY A 1 320 ? -1.427 -16.713 4.336 1.00 98.44 320 GLY A O 1
ATOM 2411 N N . MET A 1 321 ? -1.701 -14.896 5.636 1.00 98.50 321 MET A N 1
ATOM 2412 C CA . MET A 1 321 ? -2.052 -13.987 4.543 1.00 98.50 321 MET A CA 1
ATOM 2413 C C . MET A 1 321 ? -0.895 -13.803 3.561 1.00 98.50 321 MET A C 1
ATOM 2415 O O . MET A 1 321 ? -1.114 -13.881 2.356 1.00 98.50 321 MET A O 1
ATOM 2419 N N . LYS A 1 322 ? 0.339 -13.618 4.047 1.00 98.19 322 LYS A N 1
ATOM 2420 C CA . LYS A 1 322 ? 1.526 -13.545 3.186 1.00 98.19 322 LYS A CA 1
ATOM 2421 C C . LYS A 1 322 ? 1.651 -14.807 2.333 1.00 98.19 322 LYS A C 1
ATOM 2423 O O . LYS A 1 322 ? 1.733 -14.714 1.112 1.00 98.19 322 LYS A O 1
ATOM 2428 N N . ALA A 1 323 ? 1.582 -15.988 2.948 1.00 98.19 323 ALA A N 1
ATOM 2429 C CA . ALA A 1 323 ? 1.634 -17.255 2.219 1.00 98.19 323 ALA A CA 1
ATOM 2430 C C . ALA A 1 323 ? 0.500 -17.391 1.182 1.00 98.19 323 ALA A C 1
ATOM 2432 O O . ALA A 1 323 ? 0.744 -17.827 0.055 1.00 98.19 323 ALA A O 1
ATOM 2433 N N . HIS A 1 324 ? -0.722 -16.982 1.537 1.00 97.19 324 HIS A N 1
ATOM 2434 C CA . HIS A 1 324 ? -1.875 -16.965 0.633 1.00 97.19 324 HIS A CA 1
ATOM 2435 C C . HIS A 1 324 ? -1.640 -16.055 -0.571 1.00 97.19 324 HIS A C 1
ATOM 2437 O O . HIS A 1 324 ? -1.751 -16.514 -1.709 1.00 97.19 324 HIS A O 1
ATOM 2443 N N . LEU A 1 325 ? -1.231 -14.809 -0.331 1.00 96.62 325 LEU A N 1
ATOM 2444 C CA . LEU A 1 325 ? -0.968 -13.814 -1.366 1.00 96.62 325 LEU A CA 1
ATOM 2445 C C . LEU A 1 325 ? 0.097 -14.298 -2.362 1.00 96.62 325 LEU A C 1
ATOM 2447 O O . LEU A 1 325 ? -0.098 -14.219 -3.576 1.00 96.62 325 LEU A O 1
ATOM 2451 N N . LEU A 1 326 ? 1.187 -14.880 -1.854 1.00 96.19 326 LEU A N 1
ATOM 2452 C CA . LEU A 1 326 ? 2.246 -15.468 -2.678 1.00 96.19 326 LEU A CA 1
ATOM 2453 C C . LEU A 1 326 ? 1.750 -16.667 -3.505 1.00 96.19 326 LEU A C 1
ATOM 2455 O O . LEU A 1 326 ? 2.219 -16.889 -4.620 1.00 96.19 326 LEU A O 1
ATOM 2459 N N . SER A 1 327 ? 0.775 -17.427 -2.996 1.00 96.06 327 SER A N 1
ATOM 2460 C CA . SER A 1 327 ? 0.225 -18.596 -3.692 1.00 96.06 327 SER A CA 1
ATOM 2461 C C . SER A 1 327 ? -0.709 -18.244 -4.855 1.00 96.06 327 SER A C 1
ATOM 2463 O O . SER A 1 327 ? -0.781 -19.002 -5.831 1.00 96.06 327 SER A O 1
ATOM 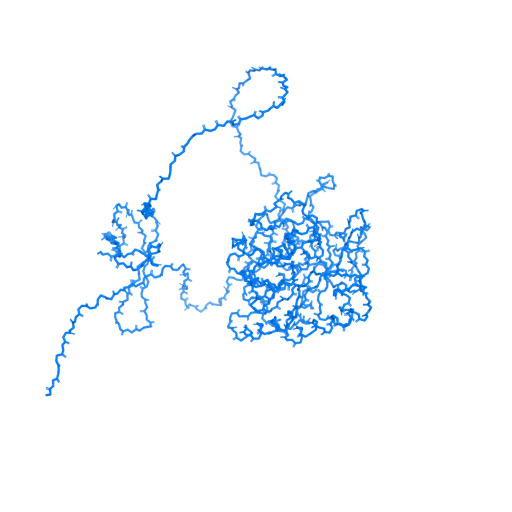2465 N N . ILE A 1 328 ? -1.417 -17.111 -4.783 1.00 93.94 328 ILE A N 1
ATOM 2466 C CA . ILE A 1 328 ? -2.396 -16.685 -5.800 1.00 93.94 328 ILE A CA 1
ATOM 2467 C C . ILE A 1 328 ? -1.803 -15.770 -6.879 1.00 93.94 328 ILE A C 1
ATOM 2469 O O . ILE A 1 328 ? -2.413 -15.627 -7.943 1.00 93.94 328 ILE A O 1
ATOM 2473 N N . GLY A 1 329 ? -0.613 -15.212 -6.634 1.00 94.75 329 GLY A N 1
ATOM 2474 C CA . GLY A 1 329 ? 0.129 -14.398 -7.594 1.00 94.75 329 GLY A CA 1
ATOM 2475 C C . GLY A 1 329 ? 0.636 -15.173 -8.819 1.00 94.75 329 GLY A C 1
ATOM 2476 O O . GLY A 1 329 ? 0.598 -16.408 -8.894 1.00 94.75 329 GLY A O 1
ATOM 2477 N N . PHE A 1 330 ? 1.128 -14.432 -9.812 1.00 94.75 330 PHE A N 1
ATOM 2478 C CA . PHE A 1 330 ? 1.668 -14.981 -11.055 1.00 94.75 330 PHE A CA 1
ATOM 2479 C C . PHE A 1 330 ? 3.161 -15.292 -10.911 1.00 94.75 330 PHE A C 1
ATOM 2481 O O . PHE A 1 330 ? 4.009 -14.400 -10.942 1.00 94.75 330 PHE A O 1
ATOM 2488 N N . VAL A 1 331 ? 3.477 -16.579 -10.771 1.00 93.88 331 VAL A N 1
ATOM 2489 C CA . VAL A 1 331 ? 4.851 -17.074 -10.613 1.00 93.88 331 VAL A CA 1
ATOM 2490 C C . VAL A 1 331 ? 5.631 -16.965 -11.927 1.00 93.88 331 VAL A C 1
ATOM 2492 O O . VAL A 1 331 ? 5.145 -17.372 -12.983 1.00 93.88 331 VAL A O 1
ATOM 2495 N N . GLY A 1 332 ? 6.856 -16.442 -11.868 1.00 91.81 332 GLY A N 1
ATOM 2496 C CA . GLY A 1 332 ? 7.785 -16.374 -13.001 1.00 91.81 332 GLY A CA 1
ATOM 2497 C C . GLY A 1 332 ? 7.374 -15.395 -14.107 1.00 91.81 332 GLY A C 1
ATOM 2498 O O . GLY A 1 332 ? 7.882 -15.492 -15.231 1.00 91.81 332 GLY A O 1
ATOM 2499 N N . ALA A 1 333 ? 6.433 -14.492 -13.812 1.00 91.19 333 ALA A N 1
ATOM 2500 C CA . ALA A 1 333 ? 5.934 -13.496 -14.755 1.00 91.19 333 ALA A CA 1
ATOM 2501 C C . ALA A 1 333 ? 6.891 -12.305 -14.917 1.00 91.19 333 ALA A C 1
ATOM 2503 O O . ALA A 1 333 ? 6.987 -11.755 -16.013 1.00 91.19 333 ALA A O 1
ATOM 2504 N N . VAL A 1 334 ? 7.616 -11.942 -13.854 1.00 95.12 334 VAL A N 1
ATOM 2505 C CA . VAL A 1 334 ? 8.463 -10.745 -13.836 1.00 95.12 334 VAL A CA 1
ATOM 2506 C C . VAL A 1 334 ? 9.754 -10.981 -14.610 1.00 95.12 334 VAL A C 1
ATOM 2508 O O . VAL A 1 334 ? 10.347 -12.067 -14.573 1.00 95.12 334 VAL A O 1
ATOM 2511 N N . LYS A 1 335 ? 10.200 -9.941 -15.306 1.00 94.62 335 LYS A N 1
ATOM 2512 C CA . LYS A 1 335 ? 11.516 -9.854 -15.934 1.00 94.62 335 LYS A CA 1
ATOM 2513 C C . LYS A 1 335 ? 12.374 -8.831 -15.209 1.00 94.62 335 LYS A C 1
ATOM 2515 O O . LYS A 1 335 ? 11.854 -7.810 -14.779 1.00 94.62 335 LYS A O 1
ATOM 2520 N N . ASP A 1 336 ? 13.672 -9.081 -15.106 1.00 91.94 336 ASP A N 1
ATOM 2521 C CA . ASP A 1 336 ? 14.624 -8.094 -14.607 1.00 91.94 336 ASP A CA 1
ATOM 2522 C C . ASP A 1 336 ? 14.691 -6.862 -15.532 1.00 91.94 336 ASP A C 1
ATOM 2524 O O . ASP A 1 336 ? 14.084 -6.818 -16.607 1.00 91.94 336 ASP A O 1
ATOM 2528 N N . SER A 1 337 ? 15.463 -5.852 -15.130 1.00 85.38 337 SER A N 1
ATOM 2529 C CA . SER A 1 337 ? 15.621 -4.622 -15.918 1.00 85.38 337 SER A CA 1
ATOM 2530 C C . SER A 1 337 ? 16.330 -4.819 -17.271 1.00 85.38 337 SER A C 1
ATOM 2532 O O . SER A 1 337 ? 16.326 -3.906 -18.093 1.00 85.38 337 SER A O 1
ATOM 2534 N N . ASN A 1 338 ? 16.893 -6.004 -17.532 1.00 86.44 338 ASN A N 1
ATOM 2535 C CA . ASN A 1 338 ? 17.489 -6.396 -18.811 1.00 86.44 338 ASN A CA 1
ATOM 2536 C C . ASN A 1 338 ? 16.539 -7.274 -19.653 1.00 86.44 338 ASN A C 1
ATOM 2538 O O . ASN A 1 338 ? 16.912 -7.728 -20.735 1.00 86.44 338 ASN A O 1
ATOM 2542 N N . GLY A 1 339 ? 15.317 -7.532 -19.175 1.00 87.81 339 GLY A N 1
ATOM 2543 C CA . GLY A 1 339 ? 14.313 -8.346 -19.855 1.00 87.81 339 GLY A CA 1
ATOM 2544 C C . GLY A 1 339 ? 14.431 -9.857 -19.611 1.00 87.81 339 GLY A C 1
ATOM 2545 O O . GLY A 1 339 ? 13.653 -10.622 -20.196 1.00 87.81 339 GLY A O 1
ATOM 2546 N N . ASN A 1 340 ? 15.343 -10.315 -18.748 1.00 92.56 340 ASN A N 1
ATOM 2547 C CA . ASN A 1 340 ? 15.482 -11.733 -18.412 1.00 92.56 340 ASN A CA 1
ATOM 2548 C C . ASN A 1 340 ? 14.387 -12.154 -17.435 1.00 92.56 340 ASN A C 1
ATOM 2550 O O . ASN A 1 340 ? 14.151 -11.489 -16.432 1.00 92.56 340 ASN A O 1
ATOM 2554 N N . ARG A 1 341 ? 13.735 -13.295 -17.680 1.00 91.69 341 ARG A N 1
ATOM 2555 C CA . ARG A 1 341 ? 12.730 -13.826 -16.745 1.00 91.69 341 ARG A CA 1
ATOM 2556 C C . ARG A 1 341 ? 13.352 -14.112 -15.380 1.00 91.69 341 ARG A C 1
ATOM 2558 O O . ARG A 1 341 ? 14.414 -14.720 -15.307 1.00 91.69 341 ARG A O 1
ATOM 2565 N N . MET A 1 342 ? 12.623 -13.773 -14.322 1.00 93.38 342 MET A N 1
ATOM 2566 C CA . MET A 1 342 ? 12.949 -14.084 -12.932 1.00 93.38 342 MET A CA 1
ATOM 2567 C C . MET A 1 342 ? 12.087 -15.273 -12.475 1.00 93.38 342 MET A C 1
ATOM 2569 O O . MET A 1 342 ? 10.952 -15.061 -12.046 1.00 93.38 342 MET A O 1
ATOM 2573 N N . PRO A 1 343 ? 12.557 -16.535 -12.550 1.00 85.06 343 PRO A N 1
ATOM 2574 C CA . PRO A 1 343 ? 11.677 -17.710 -12.458 1.00 85.06 343 PRO A CA 1
ATOM 2575 C C . PRO A 1 343 ? 10.974 -17.887 -11.106 1.00 85.06 343 PRO A C 1
ATOM 2577 O O . PRO A 1 343 ? 9.937 -18.538 -11.039 1.00 85.06 343 PRO A O 1
ATOM 2580 N N . ARG A 1 344 ? 11.537 -17.314 -10.036 1.00 89.25 344 ARG A N 1
ATOM 2581 C CA . ARG A 1 344 ? 10.985 -17.355 -8.672 1.00 89.25 344 ARG A CA 1
ATOM 2582 C C . ARG A 1 344 ? 10.225 -16.087 -8.280 1.00 89.25 344 ARG A C 1
ATOM 2584 O O . ARG A 1 344 ? 9.736 -16.008 -7.162 1.00 89.25 344 ARG A O 1
ATOM 2591 N N . SER A 1 345 ? 10.145 -15.099 -9.174 1.00 93.75 345 SER A N 1
ATOM 2592 C CA . SER A 1 345 ? 9.368 -13.888 -8.917 1.00 93.75 345 SER A CA 1
ATOM 2593 C C . SER A 1 345 ? 7.886 -14.214 -8.793 1.00 93.75 345 SER A C 1
ATOM 2595 O O . SER A 1 345 ? 7.380 -15.121 -9.458 1.00 93.75 345 SER A O 1
ATOM 2597 N N . ILE A 1 346 ? 7.187 -13.448 -7.966 1.00 97.12 346 ILE A N 1
ATOM 2598 C CA . ILE A 1 346 ? 5.735 -13.498 -7.857 1.00 97.12 346 ILE A CA 1
ATOM 2599 C C . ILE A 1 346 ? 5.229 -12.104 -8.189 1.00 97.12 346 ILE A C 1
ATOM 2601 O O . ILE A 1 346 ? 5.604 -11.141 -7.525 1.00 97.12 346 ILE A O 1
ATOM 2605 N N . LEU A 1 347 ? 4.407 -11.993 -9.230 1.00 97.38 347 LEU A N 1
ATOM 2606 C CA . LEU A 1 347 ? 3.691 -10.758 -9.526 1.00 97.38 347 LEU A CA 1
ATOM 2607 C C . LEU A 1 347 ? 2.315 -10.785 -8.853 1.00 97.38 347 LEU A C 1
ATOM 2609 O O . LEU A 1 347 ? 1.583 -11.772 -8.965 1.00 97.38 347 LEU A O 1
ATOM 2613 N N . LEU A 1 348 ? 1.964 -9.690 -8.188 1.00 97.81 348 LEU A N 1
ATOM 2614 C CA . LEU A 1 348 ? 0.690 -9.456 -7.533 1.00 97.81 348 LEU A CA 1
ATOM 2615 C C . LEU A 1 348 ? -0.460 -9.657 -8.515 1.00 97.81 348 LEU A C 1
ATOM 2617 O O . LEU A 1 348 ? -0.469 -9.141 -9.633 1.00 97.81 348 LEU A O 1
ATOM 2621 N N . GLY A 1 349 ? -1.456 -10.400 -8.058 1.00 93.88 349 GLY A N 1
ATOM 2622 C CA . GLY A 1 349 ? -2.682 -10.638 -8.786 1.00 93.88 349 GLY A CA 1
ATOM 2623 C C . GLY A 1 349 ? -3.459 -11.793 -8.184 1.00 93.88 349 GLY A C 1
ATOM 2624 O O . GLY A 1 349 ? -2.969 -12.496 -7.301 1.00 93.88 349 GLY A O 1
ATOM 2625 N N . ASN A 1 350 ? -4.670 -11.994 -8.687 1.00 88.94 350 ASN A N 1
ATOM 2626 C CA . ASN A 1 350 ? -5.491 -13.138 -8.334 1.00 88.94 350 ASN A CA 1
ATOM 2627 C C . ASN A 1 350 ? -5.725 -13.981 -9.591 1.00 88.94 350 ASN A C 1
ATOM 2629 O O . ASN A 1 350 ? -6.641 -13.734 -10.382 1.00 88.94 350 ASN A O 1
ATOM 2633 N N . LYS A 1 351 ? -4.885 -15.005 -9.778 1.00 85.62 351 LYS A N 1
ATOM 2634 C CA . LYS A 1 351 ? -4.953 -15.901 -10.944 1.00 85.62 351 LYS A CA 1
ATOM 2635 C C . LYS A 1 351 ? -6.278 -16.664 -11.059 1.00 85.62 351 LYS A C 1
ATOM 2637 O O . LYS A 1 351 ? -6.607 -17.125 -12.146 1.00 85.62 351 L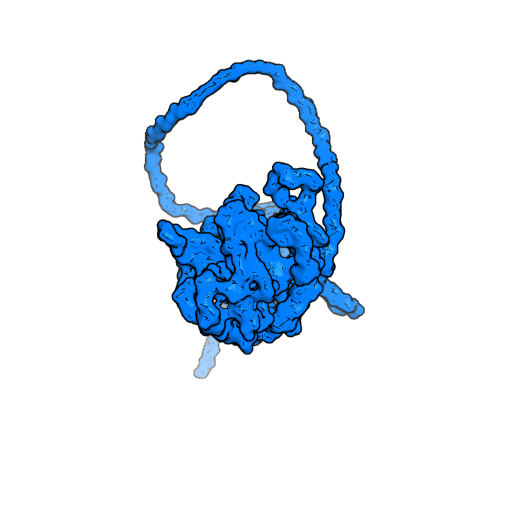YS A O 1
ATOM 2642 N N . HIS A 1 352 ? -7.038 -16.794 -9.968 1.00 85.50 352 HIS A N 1
ATOM 2643 C CA . HIS A 1 352 ? -8.350 -17.449 -9.971 1.00 85.50 352 HIS A CA 1
ATOM 2644 C C . HIS A 1 352 ? -9.452 -16.553 -10.545 1.00 85.50 352 HIS A C 1
ATOM 2646 O O . HIS A 1 352 ? -10.459 -17.059 -11.033 1.00 85.50 352 HIS A O 1
ATOM 2652 N N . LEU A 1 353 ? -9.248 -15.233 -10.524 1.00 83.00 353 LEU A N 1
ATOM 2653 C CA . LEU A 1 353 ? -10.135 -14.249 -11.145 1.00 83.00 353 LEU A CA 1
ATOM 2654 C C . LEU A 1 353 ? -9.686 -13.866 -12.559 1.00 83.00 353 LEU A C 1
ATOM 2656 O O . LEU A 1 353 ? -10.412 -13.164 -13.266 1.00 83.00 353 LEU A O 1
ATOM 2660 N N . ALA A 1 354 ? -8.514 -14.337 -12.993 1.00 77.75 354 ALA A N 1
ATOM 2661 C CA . ALA A 1 354 ? -7.990 -14.036 -14.311 1.00 77.75 354 ALA A CA 1
ATOM 2662 C C . ALA A 1 354 ? -8.821 -14.717 -15.411 1.00 77.75 354 ALA A C 1
ATOM 2664 O O . ALA A 1 354 ? -8.899 -15.941 -15.502 1.00 77.75 354 ALA A O 1
ATOM 2665 N N . GLY A 1 355 ? -9.456 -13.908 -16.264 1.00 60.56 355 GLY A N 1
ATOM 2666 C CA . GLY A 1 355 ? -10.127 -14.385 -17.475 1.00 60.56 355 GLY A CA 1
ATOM 2667 C C . GLY A 1 355 ? -9.182 -14.384 -18.678 1.00 60.56 355 GLY A C 1
ATOM 2668 O O . GLY A 1 355 ? -8.209 -13.634 -18.705 1.00 60.56 355 GLY A O 1
ATOM 2669 N N . LYS A 1 356 ? -9.496 -15.163 -19.724 1.00 43.25 356 LYS A N 1
ATOM 2670 C CA . LYS A 1 356 ? -8.946 -14.878 -21.058 1.00 43.25 356 LYS A CA 1
ATOM 2671 C C . LYS A 1 356 ? -9.492 -13.515 -21.476 1.00 43.25 356 LYS A C 1
ATOM 2673 O O . LYS A 1 356 ? -10.708 -13.372 -21.587 1.00 43.25 356 LYS A O 1
ATOM 2678 N N . GLN A 1 357 ? -8.616 -12.528 -21.642 1.00 43.25 357 GLN A N 1
ATOM 2679 C CA . GLN A 1 357 ? -8.987 -11.203 -22.131 1.00 43.25 357 GLN A CA 1
ATOM 2680 C C . GLN A 1 357 ? -9.758 -11.398 -23.443 1.00 43.25 357 GLN A C 1
ATOM 2682 O O . GLN A 1 357 ? -9.239 -12.015 -24.377 1.00 43.25 357 GLN A O 1
ATOM 2687 N N . ALA A 1 358 ? -11.018 -10.962 -23.499 1.00 34.91 358 ALA A N 1
ATOM 2688 C CA . ALA A 1 358 ? -11.731 -10.933 -24.762 1.00 34.91 358 ALA A CA 1
ATOM 2689 C C . ALA A 1 358 ? -10.978 -9.941 -25.648 1.00 34.91 358 ALA A C 1
ATOM 2691 O O . ALA A 1 358 ? -10.879 -8.758 -25.327 1.00 34.91 358 ALA A O 1
ATOM 2692 N N . THR A 1 359 ? -10.378 -10.428 -26.730 1.00 32.62 359 THR A N 1
ATOM 2693 C CA . THR A 1 359 ? -9.863 -9.566 -27.786 1.00 32.62 359 THR A CA 1
ATOM 2694 C C . THR A 1 359 ? -11.072 -8.870 -28.399 1.00 32.62 359 THR A C 1
ATOM 2696 O O . THR A 1 359 ? -11.747 -9.442 -29.258 1.00 32.62 359 THR A O 1
ATOM 2699 N N . SER A 1 360 ? -11.412 -7.675 -27.923 1.00 36.47 360 SER A N 1
ATOM 2700 C CA . SER A 1 360 ? -12.341 -6.802 -28.626 1.00 36.47 360 SER A CA 1
ATOM 2701 C C . SER A 1 360 ? -11.669 -6.399 -29.937 1.00 36.47 360 SER A C 1
ATOM 2703 O O . SER A 1 360 ? -10.837 -5.500 -29.993 1.00 36.47 360 SER A O 1
ATOM 2705 N N . GLY A 1 361 ? -11.986 -7.131 -31.008 1.00 31.75 361 GLY A N 1
ATOM 2706 C CA . GLY A 1 361 ? -11.754 -6.654 -32.367 1.00 31.75 361 GLY A CA 1
ATOM 2707 C C . GLY A 1 361 ? -12.501 -5.331 -32.582 1.00 31.75 361 GLY A C 1
ATOM 2708 O O . GLY A 1 361 ? -13.461 -5.054 -31.856 1.00 31.75 361 GLY A O 1
ATOM 2709 N N . PRO A 1 362 ? -12.080 -4.501 -33.551 1.00 35.16 362 PRO A N 1
ATOM 2710 C CA . PRO A 1 362 ? -12.649 -3.175 -33.733 1.00 35.16 362 PRO A CA 1
ATOM 2711 C C . PRO A 1 362 ? -14.146 -3.301 -34.021 1.00 35.16 362 PRO A C 1
ATOM 2713 O O . PRO A 1 362 ? -14.554 -3.849 -35.046 1.00 35.16 362 PRO A O 1
ATOM 2716 N N . THR A 1 363 ? -14.980 -2.810 -33.106 1.00 33.25 363 THR A N 1
ATOM 2717 C CA . THR A 1 363 ? -16.409 -2.653 -33.354 1.00 33.25 363 THR A CA 1
ATOM 2718 C C . THR A 1 363 ? -16.580 -1.608 -34.451 1.00 33.25 363 THR A C 1
ATOM 2720 O O . THR A 1 363 ? -16.152 -0.460 -34.332 1.00 33.25 363 THR A O 1
ATOM 2723 N N . ALA A 1 364 ? -17.158 -2.047 -35.569 1.00 30.25 364 ALA A N 1
ATOM 2724 C CA . ALA A 1 364 ? -17.458 -1.212 -36.717 1.00 30.25 364 ALA A CA 1
ATOM 2725 C C . ALA A 1 364 ? -18.279 0.014 -36.290 1.00 30.25 364 ALA A C 1
ATOM 2727 O O . ALA A 1 364 ? -19.353 -0.103 -35.698 1.00 30.25 364 ALA A O 1
ATOM 2728 N N . ARG A 1 365 ? -17.762 1.201 -36.611 1.00 33.25 365 ARG A N 1
ATOM 2729 C CA . ARG A 1 365 ? -18.479 2.471 -36.483 1.00 33.25 365 ARG A CA 1
ATOM 2730 C C . ARG A 1 365 ? -19.691 2.462 -37.437 1.00 33.25 365 ARG A C 1
ATOM 2732 O O . ARG A 1 365 ? -19.512 2.078 -38.594 1.00 33.25 365 ARG A O 1
ATOM 2739 N N . PRO A 1 366 ? -20.895 2.898 -37.019 1.00 30.27 366 PRO A N 1
ATOM 2740 C CA . PRO A 1 366 ? -22.023 3.060 -37.936 1.00 30.27 366 PRO A CA 1
ATOM 2741 C C . PRO A 1 366 ? -21.722 4.169 -38.963 1.00 30.27 366 PRO A C 1
ATOM 2743 O O . PRO A 1 366 ? -20.963 5.092 -38.644 1.00 30.27 366 PRO A O 1
ATOM 2746 N N . PRO A 1 367 ? -22.281 4.106 -40.185 1.00 28.31 367 PRO A N 1
ATOM 2747 C CA . PRO A 1 367 ? -21.926 5.024 -41.261 1.00 28.31 367 PRO A CA 1
ATOM 2748 C C . PRO A 1 367 ? -22.349 6.454 -40.910 1.00 28.31 367 PRO A C 1
ATOM 2750 O O . PRO A 1 367 ? -23.500 6.708 -40.566 1.00 28.31 367 PRO A O 1
ATOM 2753 N N . SER A 1 368 ? -21.406 7.393 -40.997 1.00 30.72 368 SER A N 1
ATOM 2754 C CA . SER A 1 368 ? -21.704 8.822 -40.937 1.00 30.72 368 SER A CA 1
ATOM 2755 C C . SER A 1 368 ? -22.337 9.258 -42.254 1.00 30.72 368 SER A C 1
ATOM 2757 O O . SER A 1 368 ? -21.717 9.099 -43.308 1.00 30.72 368 SER A O 1
ATOM 2759 N N . GLU A 1 369 ? -23.538 9.827 -42.183 1.00 28.84 369 GLU A N 1
ATOM 2760 C CA . GLU A 1 369 ? -24.178 10.499 -43.308 1.00 28.84 369 GLU A CA 1
ATOM 2761 C C . GLU A 1 369 ? -23.294 11.633 -43.836 1.00 28.84 369 GLU A C 1
ATOM 2763 O O . GLU A 1 369 ? -22.796 12.489 -43.102 1.00 28.84 369 GLU A O 1
ATOM 2768 N N . SER A 1 370 ? -23.090 11.599 -45.147 1.00 26.56 370 SER A N 1
ATOM 2769 C CA . SER A 1 370 ? -22.454 12.641 -45.929 1.00 26.56 370 SER A CA 1
ATOM 2770 C C . SER A 1 370 ? -23.364 13.859 -46.026 1.00 26.56 370 SER A C 1
ATOM 2772 O O . SER A 1 370 ? -24.475 13.747 -46.534 1.00 26.56 370 SER A O 1
ATOM 2774 N N . ASN A 1 371 ? -22.845 15.034 -45.689 1.00 29.39 371 ASN A N 1
ATOM 2775 C CA . ASN A 1 371 ? -23.224 16.250 -46.393 1.00 29.39 371 ASN A CA 1
ATOM 2776 C C . ASN A 1 371 ? -21.959 17.047 -46.681 1.00 29.39 371 ASN A C 1
ATOM 2778 O O . ASN A 1 371 ? -21.281 17.543 -45.784 1.00 29.39 371 ASN A O 1
ATOM 2782 N N . GLY A 1 372 ? -21.608 17.072 -47.964 1.00 26.58 372 GLY A N 1
ATOM 2783 C CA . GLY A 1 372 ? -20.494 17.841 -48.478 1.00 26.58 372 GLY A CA 1
ATOM 2784 C C . GLY A 1 372 ? -20.824 19.324 -48.534 1.00 26.58 372 GLY A C 1
ATOM 2785 O O . GLY A 1 372 ? -21.952 19.712 -48.823 1.00 26.58 372 GLY A O 1
ATOM 2786 N N . THR A 1 373 ? -19.806 20.145 -48.308 1.00 28.23 373 THR A N 1
ATOM 2787 C CA . THR A 1 373 ? -19.482 21.306 -49.148 1.00 28.23 373 THR A CA 1
ATOM 2788 C C . THR A 1 373 ? -18.122 21.871 -48.726 1.00 28.23 373 THR A C 1
ATOM 2790 O O . THR A 1 373 ? -17.883 22.219 -47.577 1.00 28.23 373 THR A O 1
ATOM 2793 N N . SER A 1 374 ? -17.211 21.907 -49.694 1.00 26.06 374 SER A N 1
ATOM 2794 C CA . SER A 1 374 ? -16.032 22.783 -49.772 1.00 26.06 374 SER A CA 1
ATOM 2795 C C . SER A 1 374 ? -16.413 23.934 -50.743 1.00 26.06 374 SER A C 1
ATOM 2797 O O . SER A 1 374 ? -17.376 23.714 -51.488 1.00 26.06 374 SER A O 1
ATOM 2799 N N . PRO A 1 375 ? -15.709 25.092 -50.852 1.00 39.66 375 PRO A N 1
ATOM 2800 C CA . PRO A 1 375 ? -14.262 25.201 -50.645 1.00 39.66 375 PRO A CA 1
ATOM 2801 C C . PRO A 1 375 ? -13.664 26.527 -50.107 1.00 39.66 375 PRO A C 1
ATOM 2803 O O . PRO A 1 375 ? -14.293 27.578 -50.074 1.00 39.66 375 PRO A O 1
ATOM 2806 N N . ASN A 1 376 ? -12.351 26.421 -49.849 1.00 27.98 376 ASN A N 1
ATOM 2807 C CA . ASN A 1 376 ? -11.264 27.387 -50.100 1.00 27.98 376 ASN A CA 1
ATOM 2808 C C . ASN A 1 376 ? -10.767 28.405 -49.038 1.00 27.98 376 ASN A C 1
ATOM 2810 O O . ASN A 1 376 ? -11.438 29.366 -48.694 1.00 27.98 376 ASN A O 1
ATOM 2814 N N . ASN A 1 377 ? -9.452 28.247 -48.783 1.00 27.72 377 ASN A N 1
ATOM 2815 C CA . ASN A 1 377 ? -8.335 29.219 -48.769 1.00 27.72 377 ASN A CA 1
ATOM 2816 C C . ASN A 1 377 ? -7.998 30.139 -47.572 1.00 27.72 377 ASN A C 1
ATOM 2818 O O . ASN A 1 377 ? -8.809 30.934 -47.121 1.00 27.72 377 ASN A O 1
ATOM 2822 N N . GLY A 1 378 ? -6.683 30.151 -47.264 1.00 25.44 378 GLY A N 1
ATOM 2823 C CA . GLY A 1 378 ? -5.897 31.258 -46.669 1.00 25.44 378 GLY A CA 1
ATOM 2824 C C . GLY A 1 378 ? -5.585 31.084 -45.176 1.00 25.44 378 GLY A C 1
ATOM 2825 O O . GLY A 1 378 ? -6.490 31.170 -44.366 1.00 25.44 378 GLY A O 1
ATOM 2826 N N . SER A 1 379 ? -4.392 30.645 -44.751 1.00 24.16 379 SER A N 1
ATOM 2827 C CA . SER A 1 379 ? -3.087 31.345 -44.638 1.00 24.16 379 SER A CA 1
ATOM 2828 C C . SER A 1 379 ? -2.983 32.396 -43.514 1.00 24.16 379 SER A C 1
ATOM 2830 O O . SER A 1 379 ? -3.731 33.367 -43.517 1.00 24.16 379 SER A O 1
ATOM 2832 N N . SER A 1 380 ? -1.928 32.249 -42.685 1.00 25.97 380 SER A N 1
ATOM 2833 C CA . SER A 1 380 ? -1.343 33.185 -41.686 1.00 25.97 380 SER A CA 1
ATOM 2834 C C . SER A 1 380 ? -2.235 33.548 -40.485 1.00 25.97 380 SER A C 1
ATOM 2836 O O . SER A 1 380 ? -3.439 33.642 -40.631 1.00 25.97 380 SER A O 1
ATOM 2838 N N . GLY A 1 381 ? -1.793 33.756 -39.244 1.00 23.59 381 GLY A N 1
ATOM 2839 C CA . GLY A 1 381 ? -0.503 34.026 -38.608 1.00 23.59 381 GLY A CA 1
ATOM 2840 C C . GLY A 1 381 ? -0.791 34.903 -37.364 1.00 23.59 381 GLY A C 1
ATOM 2841 O O . GLY A 1 381 ? -1.799 35.599 -37.352 1.00 23.59 381 GLY A O 1
ATOM 2842 N N . THR A 1 382 ? 0.101 34.900 -36.364 1.00 25.12 382 THR A N 1
ATOM 2843 C CA . THR A 1 382 ? 0.230 35.854 -35.224 1.00 25.12 382 THR A CA 1
ATOM 2844 C C . THR A 1 382 ? -0.672 35.724 -33.968 1.00 25.12 382 THR A C 1
ATOM 2846 O O . THR A 1 382 ? -1.877 35.938 -33.999 1.00 25.12 382 THR A O 1
ATOM 2849 N N . GLU 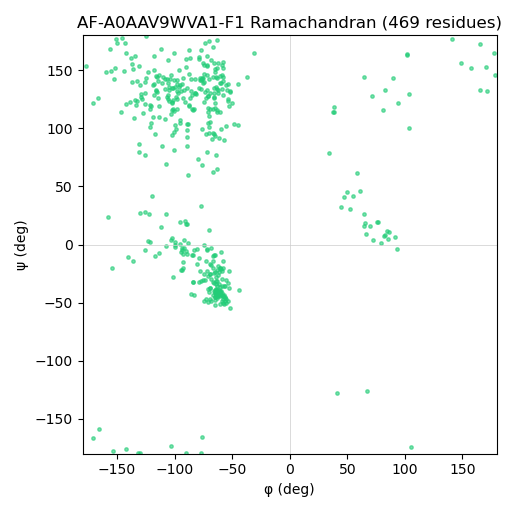A 1 383 ? -0.019 35.438 -32.829 1.00 23.61 383 GLU A N 1
ATOM 2850 C CA . GLU A 1 383 ? -0.296 35.965 -31.468 1.00 23.61 383 GLU A CA 1
ATOM 2851 C C . GLU A 1 383 ? 0.241 37.421 -31.339 1.00 23.61 383 GLU A C 1
ATOM 2853 O O . GLU A 1 383 ? 0.937 37.849 -32.266 1.00 23.61 383 GLU A O 1
ATOM 2858 N N . PRO A 1 384 ? 0.138 38.160 -30.200 1.00 41.09 384 PRO A N 1
ATOM 2859 C CA . PRO A 1 384 ? -0.740 38.094 -29.008 1.00 41.09 384 PRO A CA 1
ATOM 2860 C C . PRO A 1 384 ? -1.383 39.478 -28.676 1.00 41.09 384 PRO A C 1
ATOM 2862 O O . PRO A 1 384 ? -1.096 40.468 -29.341 1.00 41.09 384 PRO A O 1
ATOM 2865 N N . THR A 1 385 ? -2.204 39.592 -27.613 1.00 24.36 385 THR A N 1
ATOM 2866 C CA . THR A 1 385 ? -2.080 40.574 -26.488 1.00 24.36 385 THR A CA 1
ATOM 2867 C C . THR A 1 385 ? -3.393 40.842 -25.730 1.00 24.36 385 THR A C 1
ATOM 2869 O O . THR A 1 385 ? -4.499 40.702 -26.241 1.00 24.36 385 THR A O 1
ATOM 2872 N N . ALA A 1 386 ? -3.210 41.189 -24.454 1.00 24.64 386 ALA A N 1
ATOM 2873 C CA . ALA A 1 386 ? -4.188 41.418 -23.400 1.00 24.64 386 ALA A CA 1
ATOM 2874 C C . ALA A 1 386 ? -4.953 42.752 -23.500 1.00 24.64 386 ALA A C 1
ATOM 2876 O O . ALA A 1 386 ? -4.411 43.730 -24.006 1.00 24.64 386 ALA A O 1
ATOM 2877 N N . ASN A 1 387 ? -6.154 42.815 -22.904 1.00 25.28 387 ASN A N 1
ATOM 2878 C CA . ASN A 1 387 ? -6.498 43.740 -21.805 1.00 25.28 387 ASN A CA 1
ATOM 2879 C C . ASN A 1 387 ? -8.006 43.737 -21.471 1.00 25.28 387 ASN A C 1
ATOM 2881 O O . ASN A 1 387 ? -8.863 43.877 -22.338 1.00 25.28 387 ASN A O 1
ATOM 2885 N N . ALA A 1 388 ? -8.302 43.631 -20.171 1.00 25.03 388 ALA A N 1
ATOM 2886 C CA . ALA A 1 388 ? -9.524 44.127 -19.514 1.00 25.03 388 ALA A CA 1
ATOM 2887 C C . ALA A 1 388 ? -9.439 45.687 -19.400 1.00 25.03 388 ALA A C 1
ATOM 2889 O O . ALA A 1 388 ? -8.344 46.184 -19.680 1.00 25.03 388 ALA A O 1
ATOM 2890 N N . PRO A 1 389 ? -10.450 46.497 -18.960 1.00 32.16 389 PRO A N 1
ATOM 2891 C CA . PRO A 1 389 ? -11.260 46.244 -17.754 1.00 32.16 389 PRO A CA 1
ATOM 2892 C C . PRO A 1 389 ? -12.688 46.870 -17.631 1.00 32.16 389 PRO A C 1
ATOM 2894 O O . PRO A 1 389 ? -13.056 47.859 -18.251 1.00 32.16 389 PRO A O 1
ATOM 2897 N N . SER A 1 390 ? -13.393 46.365 -16.610 1.00 24.28 390 SER A N 1
ATOM 2898 C CA . SER A 1 390 ? -14.246 47.074 -15.629 1.00 24.28 390 SER A CA 1
ATOM 2899 C C . SER A 1 390 ? -15.747 47.346 -15.844 1.00 24.28 390 SER A C 1
ATOM 2901 O O . SER A 1 390 ? -16.219 47.789 -16.886 1.00 24.28 390 SER A O 1
ATOM 2903 N N . SER A 1 391 ? -16.414 47.237 -14.683 1.00 24.45 391 SER A N 1
ATOM 2904 C CA . SER A 1 391 ? -17.687 47.812 -14.211 1.00 24.45 391 SER A CA 1
ATOM 2905 C C . SER A 1 391 ? -18.863 46.825 -14.201 1.00 24.45 391 SER A C 1
ATOM 2907 O O . SER A 1 391 ? -19.095 46.119 -15.167 1.00 24.45 391 SER A O 1
ATOM 2909 N N . GLY A 1 392 ? -19.638 46.652 -13.130 1.00 23.45 392 GLY A N 1
ATOM 2910 C CA . GLY A 1 392 ? -19.632 47.219 -11.787 1.00 23.45 392 GLY A CA 1
ATOM 2911 C C . GLY A 1 392 ? -20.748 46.563 -10.953 1.00 23.45 392 GLY A C 1
ATOM 2912 O O . GLY A 1 392 ? -21.720 46.061 -11.499 1.00 23.45 392 GLY A O 1
ATOM 2913 N N . THR A 1 393 ? -20.535 46.542 -9.636 1.00 24.16 393 THR A N 1
ATOM 2914 C CA . THR A 1 393 ? -21.512 46.609 -8.527 1.00 24.16 393 THR A CA 1
ATOM 2915 C C . THR A 1 393 ? -22.870 45.873 -8.624 1.00 24.16 393 THR A C 1
ATOM 2917 O O . THR A 1 393 ? -23.773 46.274 -9.345 1.00 24.16 393 THR A O 1
ATOM 2920 N N . LYS A 1 394 ? -23.111 44.922 -7.706 1.00 24.23 394 LYS A N 1
ATOM 2921 C CA . LYS A 1 394 ? -23.998 45.065 -6.520 1.00 24.23 394 LYS A CA 1
ATOM 2922 C C . LYS A 1 394 ? -24.324 43.698 -5.903 1.00 24.23 394 LYS A C 1
ATOM 2924 O O . LYS A 1 394 ? -24.735 42.769 -6.584 1.00 24.23 394 LYS A O 1
ATOM 2929 N N . SER A 1 395 ? -24.189 43.633 -4.582 1.00 27.72 395 SER A N 1
ATOM 2930 C CA .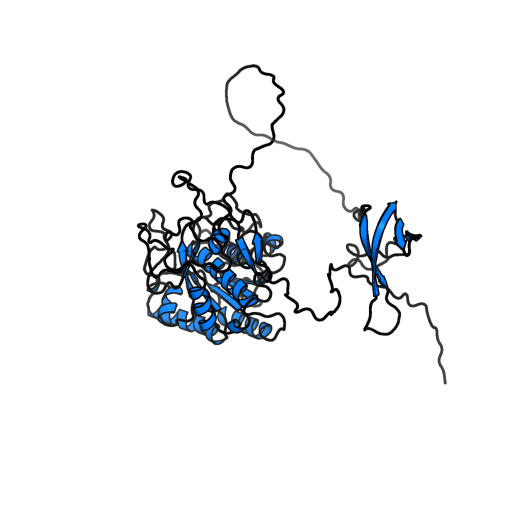 SER A 1 395 ? -24.750 42.584 -3.728 1.00 27.72 395 SER A CA 1
ATOM 2931 C C . SER A 1 395 ? -26.276 42.743 -3.621 1.00 27.72 395 SER A C 1
ATOM 2933 O O . SER A 1 395 ? -26.759 43.881 -3.606 1.00 27.72 395 SER A O 1
ATOM 2935 N N . PRO A 1 396 ? -27.031 41.637 -3.519 1.00 26.67 396 PRO A N 1
ATOM 2936 C CA . PRO A 1 396 ? -27.992 41.541 -2.420 1.00 26.67 396 PRO A CA 1
ATOM 2937 C C . PRO A 1 396 ? -27.993 40.151 -1.754 1.00 26.67 396 PRO A C 1
ATOM 2939 O O . PRO A 1 396 ? -27.952 39.118 -2.417 1.00 26.67 396 PRO A O 1
ATOM 2942 N N . GLY A 1 397 ? -28.095 40.129 -0.422 1.00 26.19 397 GLY A N 1
ATOM 2943 C CA . GLY A 1 397 ? -28.574 38.955 0.317 1.00 26.19 397 GLY A CA 1
ATOM 2944 C C . GLY A 1 397 ? -30.104 38.805 0.220 1.00 26.19 397 GLY A C 1
ATOM 2945 O O . GLY A 1 397 ? -30.760 39.534 -0.521 1.00 26.19 397 GLY A O 1
ATOM 2946 N N . PRO A 1 398 ? -30.706 37.964 1.070 1.00 35.59 398 PRO A N 1
ATOM 2947 C CA . PRO A 1 398 ? -30.829 36.519 0.926 1.00 35.59 398 PRO A CA 1
ATOM 2948 C C . PRO A 1 398 ? -32.234 36.139 0.413 1.00 35.59 398 PRO A C 1
ATOM 2950 O O . PRO A 1 398 ? -33.231 36.712 0.846 1.00 35.59 398 PRO A O 1
ATOM 2953 N N . ALA A 1 399 ? -32.335 35.137 -0.465 1.00 26.45 399 ALA A N 1
ATOM 2954 C CA . ALA A 1 399 ? -33.618 34.573 -0.889 1.00 26.45 399 ALA A CA 1
ATOM 2955 C C . ALA A 1 399 ? -33.616 33.053 -0.699 1.00 26.45 399 ALA A C 1
ATOM 2957 O O . ALA A 1 399 ? -32.879 32.315 -1.349 1.00 26.45 399 ALA A O 1
ATOM 2958 N N . SER A 1 400 ? -34.454 32.598 0.226 1.00 35.78 400 SER A N 1
ATOM 2959 C CA . SER A 1 400 ? -34.786 31.201 0.463 1.00 35.78 400 SER A CA 1
ATOM 2960 C C . SER A 1 400 ? -35.614 30.653 -0.703 1.00 35.78 400 SER A C 1
ATOM 2962 O O . SER A 1 400 ? -36.808 30.923 -0.838 1.00 35.78 400 SER A O 1
ATOM 2964 N N . HIS A 1 401 ? -34.991 29.842 -1.551 1.00 29.77 401 HIS A N 1
ATOM 2965 C CA . HIS A 1 401 ? -35.692 29.022 -2.534 1.00 29.77 401 HIS A CA 1
ATOM 2966 C C . HIS A 1 401 ? -35.345 27.558 -2.281 1.00 29.77 401 HIS A C 1
ATOM 2968 O O . HIS A 1 401 ? -34.271 27.091 -2.642 1.00 29.77 401 HIS A O 1
ATOM 2974 N N . LEU A 1 402 ? -36.269 26.842 -1.632 1.00 29.58 402 LEU A N 1
ATOM 2975 C CA . LEU A 1 402 ? -36.243 25.382 -1.599 1.00 29.58 402 LEU A CA 1
ATOM 2976 C C . LEU A 1 402 ? -36.304 24.864 -3.050 1.00 29.58 402 LEU A C 1
ATOM 2978 O O . LEU A 1 402 ? -37.127 25.362 -3.831 1.00 29.58 402 LEU A O 1
ATOM 2982 N N . PRO A 1 403 ? -35.467 23.889 -3.438 1.00 30.05 403 PRO A N 1
ATOM 2983 C CA . PRO A 1 403 ? -35.483 23.348 -4.789 1.00 30.05 403 PRO A CA 1
ATOM 2984 C C . PRO A 1 403 ? -36.842 22.698 -5.090 1.00 30.05 403 PRO A C 1
ATOM 2986 O O . PRO A 1 403 ? -37.355 21.885 -4.322 1.00 30.05 403 PRO A O 1
ATOM 2989 N N . LYS A 1 404 ? -37.449 23.050 -6.232 1.00 35.16 404 LYS A N 1
ATOM 2990 C CA . LYS A 1 404 ? -38.648 22.370 -6.746 1.00 35.16 404 LYS A CA 1
ATOM 2991 C C . LYS A 1 404 ? -38.260 20.964 -7.216 1.00 35.16 404 LYS A C 1
ATOM 2993 O O . LYS A 1 404 ? -37.818 20.806 -8.352 1.00 35.16 404 LYS A O 1
ATOM 2998 N N . MET A 1 405 ? -38.445 19.950 -6.373 1.00 38.69 405 MET A N 1
ATOM 2999 C CA . MET A 1 405 ? -38.356 18.548 -6.794 1.00 38.69 405 MET A CA 1
ATOM 3000 C C . MET A 1 405 ? -39.490 18.205 -7.774 1.00 38.69 405 MET A C 1
ATOM 3002 O O . MET A 1 405 ? -40.646 18.573 -7.558 1.00 38.69 405 MET A O 1
ATOM 3006 N N . ARG A 1 406 ? -39.163 17.505 -8.866 1.00 42.78 406 ARG A N 1
ATOM 3007 C CA . ARG A 1 406 ? -40.131 16.930 -9.813 1.00 42.78 406 ARG A CA 1
ATOM 3008 C C . ARG A 1 406 ? -40.040 15.408 -9.738 1.00 42.78 406 ARG A C 1
ATOM 3010 O O . ARG A 1 406 ? -38.993 14.859 -10.057 1.00 42.78 406 ARG A O 1
ATOM 3017 N N . PHE A 1 407 ? -41.129 14.740 -9.362 1.00 49.00 407 PHE A N 1
ATOM 3018 C CA . PHE A 1 407 ? -41.259 13.294 -9.550 1.00 49.00 407 PHE A CA 1
ATOM 3019 C C . PHE A 1 407 ? -41.570 12.996 -11.021 1.00 49.00 407 PHE A C 1
ATOM 3021 O O . PHE A 1 407 ? -42.309 13.744 -11.666 1.00 49.00 407 PHE A O 1
ATOM 3028 N N . ILE A 1 408 ? -41.000 11.915 -11.553 1.00 47.22 408 ILE A N 1
ATOM 3029 C CA . ILE A 1 408 ? -41.220 11.467 -12.932 1.00 47.22 408 ILE A CA 1
ATOM 3030 C C . ILE A 1 408 ? -42.222 10.308 -12.890 1.00 47.22 408 ILE A C 1
ATOM 3032 O O . ILE A 1 408 ? -42.094 9.412 -12.056 1.00 47.22 408 ILE A O 1
ATOM 3036 N N . THR A 1 409 ? -43.226 10.311 -13.769 1.00 47.06 409 THR A N 1
ATOM 3037 C CA . THR A 1 409 ? -44.149 9.174 -13.924 1.00 47.06 409 THR A CA 1
ATOM 3038 C C . THR A 1 409 ? -43.356 7.878 -14.126 1.00 47.06 409 THR A C 1
ATOM 3040 O O . THR A 1 409 ? -42.424 7.852 -14.926 1.00 47.06 409 THR A O 1
ATOM 3043 N N . GLY A 1 410 ? -43.697 6.824 -13.384 1.00 44.66 410 GLY A N 1
ATOM 3044 C CA . GLY A 1 410 ? -42.935 5.570 -13.342 1.00 44.66 410 GLY A CA 1
ATOM 3045 C C . GLY A 1 410 ? -41.895 5.483 -12.219 1.00 44.66 410 GLY A C 1
ATOM 3046 O O . GLY A 1 410 ? -41.297 4.428 -12.039 1.00 44.66 410 GLY A O 1
ATOM 3047 N N . SER A 1 411 ? -41.694 6.547 -11.434 1.00 46.62 411 SER A N 1
ATOM 3048 C CA . SER A 1 411 ? -40.906 6.479 -10.195 1.00 46.62 411 SER A CA 1
ATOM 3049 C C . SER A 1 411 ? -41.643 5.689 -9.109 1.00 46.62 411 SER A C 1
ATOM 3051 O O . SER A 1 411 ? -42.863 5.807 -8.964 1.00 46.62 411 SER A O 1
ATOM 3053 N N . THR A 1 412 ? -40.900 4.906 -8.329 1.00 47.38 412 THR A N 1
ATOM 3054 C CA . THR A 1 412 ? -41.432 4.152 -7.186 1.00 47.38 412 THR A CA 1
ATOM 3055 C C . THR A 1 412 ? -41.446 5.032 -5.941 1.00 47.38 412 THR A C 1
ATOM 3057 O O . THR A 1 412 ? -40.452 5.685 -5.628 1.00 47.38 412 THR A O 1
ATOM 3060 N N . VAL A 1 413 ? -42.567 5.043 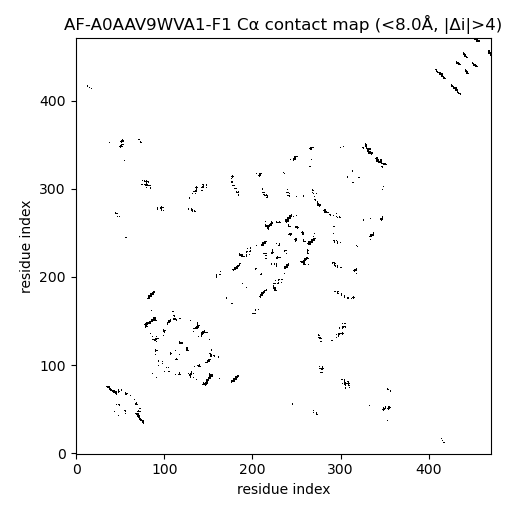-5.224 1.00 49.56 413 VAL A N 1
ATOM 3061 C CA . VAL A 1 413 ? -42.723 5.703 -3.924 1.00 49.56 413 VAL A CA 1
ATOM 3062 C C . VAL A 1 413 ? -43.018 4.637 -2.877 1.00 49.56 413 VAL A C 1
ATOM 3064 O O . VAL A 1 413 ? -43.878 3.779 -3.078 1.00 49.56 413 VAL A O 1
ATOM 3067 N N . THR A 1 414 ? -42.305 4.693 -1.757 1.00 43.56 414 THR A N 1
ATOM 3068 C CA . THR A 1 414 ? -42.487 3.778 -0.627 1.00 43.56 414 THR A CA 1
ATOM 3069 C C . THR A 1 414 ? -43.356 4.441 0.437 1.00 43.56 414 THR A C 1
ATOM 3071 O O . THR A 1 414 ? -43.032 5.530 0.912 1.00 43.56 414 THR A O 1
ATOM 3074 N N . ALA A 1 415 ? -44.446 3.783 0.827 1.00 48.19 415 ALA A N 1
ATOM 3075 C CA . ALA A 1 415 ? -45.240 4.142 1.993 1.00 48.19 415 ALA A CA 1
ATOM 3076 C C . ALA A 1 415 ? -44.897 3.187 3.145 1.00 48.19 415 ALA A C 1
ATOM 3078 O O . ALA A 1 415 ? -45.038 1.972 3.024 1.00 48.19 415 ALA A O 1
ATOM 3079 N N . ILE A 1 416 ? -44.449 3.744 4.265 1.00 37.88 416 ILE A N 1
ATOM 3080 C CA . ILE A 1 416 ? -44.196 3.026 5.517 1.00 37.88 416 ILE A CA 1
ATOM 3081 C C . ILE A 1 416 ? -45.312 3.424 6.471 1.00 37.88 416 ILE A C 1
ATOM 3083 O O . ILE A 1 416 ? -45.553 4.611 6.670 1.00 37.88 416 ILE A O 1
ATOM 3087 N N . THR A 1 417 ? -46.002 2.452 7.055 1.00 42.66 417 THR A N 1
ATOM 3088 C CA . THR A 1 417 ? -47.091 2.721 8.005 1.00 42.66 417 THR A CA 1
ATOM 3089 C C . THR A 1 417 ? -46.697 2.184 9.374 1.00 42.66 417 THR A C 1
ATOM 3091 O O . THR A 1 417 ? -46.279 1.033 9.473 1.00 42.66 417 THR A O 1
ATOM 3094 N N . PHE A 1 418 ? -46.845 2.993 10.426 1.00 37.22 418 PHE A N 1
ATOM 3095 C CA . PHE A 1 418 ? -46.626 2.563 11.809 1.00 37.22 418 PHE A CA 1
ATOM 3096 C C . PHE A 1 418 ? -47.984 2.268 12.461 1.00 37.22 418 PHE A C 1
ATOM 3098 O O . PHE A 1 418 ? -48.704 3.208 12.817 1.00 37.22 418 PHE A O 1
ATOM 3105 N N . PRO A 1 419 ? -48.382 0.993 12.612 1.00 39.16 419 PRO A N 1
ATOM 3106 C CA . PRO A 1 419 ? -49.499 0.647 13.475 1.00 39.16 419 PRO A CA 1
ATOM 3107 C C . PRO A 1 419 ? -49.052 0.839 14.932 1.00 39.16 419 PRO A C 1
ATOM 3109 O O . PRO A 1 419 ? -47.986 0.395 15.342 1.00 39.16 419 PRO A O 1
ATOM 3112 N N . GLY A 1 420 ? -49.821 1.596 15.710 1.00 35.62 420 GLY A N 1
ATOM 3113 C CA . GLY A 1 420 ? -49.400 2.037 17.039 1.00 35.62 420 GLY A CA 1
ATOM 3114 C C . GLY A 1 420 ? -49.066 0.908 18.032 1.00 35.62 420 GLY A C 1
ATOM 3115 O O . GLY A 1 420 ? -49.749 -0.108 18.088 1.00 35.62 420 GLY A O 1
ATOM 3116 N N . ARG A 1 421 ? -48.071 1.197 18.889 1.00 39.59 421 ARG A N 1
ATOM 3117 C CA . ARG A 1 421 ? -47.671 0.516 20.143 1.00 39.59 421 ARG A CA 1
ATOM 3118 C C . ARG A 1 421 ? -47.293 -0.975 20.054 1.00 39.59 421 ARG A C 1
ATOM 3120 O O . ARG A 1 421 ? -47.851 -1.789 20.778 1.00 39.59 421 ARG A O 1
ATOM 3127 N N . ALA A 1 422 ? -46.252 -1.287 19.289 1.00 35.22 422 ALA A N 1
ATOM 3128 C CA . ALA A 1 422 ? -45.203 -2.254 19.647 1.00 35.22 422 ALA A CA 1
ATOM 3129 C C . ALA A 1 422 ? -44.035 -2.063 18.661 1.00 35.22 422 ALA A C 1
ATOM 3131 O O . ALA A 1 422 ? -44.257 -2.045 17.456 1.00 35.22 422 ALA A O 1
ATOM 3132 N N . GLU A 1 423 ? -42.814 -1.851 19.154 1.00 41.91 423 GLU A N 1
ATOM 3133 C CA . GLU A 1 423 ? -41.631 -1.454 18.362 1.00 41.91 423 GLU A CA 1
ATOM 3134 C C . GLU A 1 423 ? -40.968 -2.597 17.561 1.00 41.91 423 GLU A C 1
ATOM 3136 O O . GLU A 1 423 ? -39.757 -2.573 17.372 1.00 41.91 423 GLU A O 1
ATOM 3141 N N . GLU A 1 424 ? -41.709 -3.592 17.063 1.00 40.09 424 GLU A N 1
ATOM 3142 C CA . GLU A 1 424 ? -41.064 -4.735 16.381 1.00 40.09 424 GLU A CA 1
ATOM 3143 C C . GLU A 1 424 ? -41.544 -5.062 14.960 1.00 40.09 424 GLU A C 1
ATOM 3145 O O . GLU A 1 424 ? -40.883 -5.853 14.297 1.00 40.09 424 GLU A O 1
ATOM 3150 N N . GLU A 1 425 ? -42.566 -4.401 14.399 1.00 37.66 425 GLU A N 1
ATOM 3151 C CA . GLU A 1 425 ? -42.929 -4.612 12.984 1.00 37.66 425 GLU A CA 1
ATOM 3152 C C . GLU A 1 425 ? -43.360 -3.311 12.283 1.00 37.66 425 GLU A C 1
ATOM 3154 O O . GLU A 1 425 ? -44.326 -2.654 12.675 1.00 37.66 425 GLU A O 1
ATOM 3159 N N . PHE A 1 426 ? -42.652 -2.935 11.211 1.00 38.34 426 PHE A N 1
ATOM 3160 C CA . PHE A 1 426 ? -43.096 -1.920 10.250 1.00 38.34 426 PHE A CA 1
ATOM 3161 C C . PHE A 1 426 ? -43.583 -2.603 8.971 1.00 38.34 426 PHE A C 1
ATOM 3163 O O . PHE A 1 426 ? -43.006 -3.592 8.525 1.00 38.34 426 PHE A O 1
ATOM 3170 N N . MET A 1 427 ? -44.640 -2.061 8.363 1.00 37.22 427 MET A N 1
ATOM 3171 C CA . MET A 1 427 ? -45.141 -2.535 7.072 1.00 37.22 427 MET A CA 1
ATOM 3172 C C . MET A 1 427 ? -44.681 -1.576 5.977 1.00 37.22 427 MET A C 1
ATOM 3174 O O . MET A 1 427 ? -45.078 -0.405 5.965 1.00 37.22 427 MET A O 1
ATOM 3178 N N . GLU A 1 428 ? -43.849 -2.078 5.067 1.00 42.69 428 GLU A N 1
ATOM 3179 C CA . GLU A 1 428 ? -43.373 -1.357 3.888 1.00 42.69 428 GLU A CA 1
ATOM 3180 C C . GLU A 1 428 ? -44.200 -1.756 2.661 1.00 42.69 428 GLU A C 1
ATOM 3182 O O . GLU A 1 428 ? -44.382 -2.938 2.365 1.00 42.69 428 GLU A O 1
ATOM 3187 N N . GLN A 1 429 ? -44.743 -0.764 1.955 1.00 47.22 429 GLN A N 1
ATOM 3188 C CA . GLN A 1 429 ? -45.486 -0.976 0.717 1.00 47.22 429 GLN A CA 1
ATOM 3189 C C . GLN A 1 429 ? -44.956 -0.051 -0.378 1.00 47.22 429 GLN A C 1
ATOM 3191 O O . GLN A 1 429 ? -44.879 1.167 -0.205 1.00 47.22 429 GLN A O 1
ATOM 3196 N N . HIS A 1 430 ? -44.606 -0.630 -1.526 1.00 50.53 430 HIS A N 1
ATOM 3197 C CA . HIS A 1 430 ? -44.101 0.106 -2.681 1.00 50.53 430 HIS A CA 1
ATOM 3198 C C . HIS A 1 430 ? -45.202 0.326 -3.711 1.00 50.53 430 HIS A C 1
ATOM 3200 O O . HIS A 1 430 ? -45.928 -0.599 -4.074 1.00 50.53 430 HIS A O 1
ATOM 3206 N N . TYR A 1 431 ? -45.270 1.544 -4.236 1.00 59.25 431 TYR A N 1
ATOM 3207 C CA . TYR A 1 431 ? -46.249 1.940 -5.234 1.00 59.25 431 TYR A CA 1
ATOM 3208 C C . TYR A 1 431 ? -45.573 2.636 -6.414 1.00 59.25 431 TYR A C 1
ATOM 3210 O O . TYR A 1 431 ? -44.701 3.485 -6.236 1.00 59.25 431 TYR A O 1
ATOM 3218 N N . ILE A 1 432 ? -45.994 2.304 -7.635 1.00 59.09 432 ILE A N 1
ATOM 3219 C CA . ILE A 1 432 ? -45.524 2.989 -8.845 1.00 59.09 432 ILE A CA 1
ATOM 3220 C C . ILE A 1 432 ? -46.399 4.219 -9.077 1.00 59.09 432 ILE A C 1
ATOM 3222 O O . ILE A 1 432 ? -47.627 4.111 -9.160 1.00 59.09 432 ILE A O 1
ATOM 3226 N N . VAL A 1 433 ? -45.768 5.387 -9.204 1.00 60.06 433 VAL A N 1
ATOM 3227 C CA . VAL A 1 433 ? -46.468 6.641 -9.494 1.00 60.06 433 VAL A CA 1
ATOM 3228 C C . VAL A 1 433 ? -46.970 6.624 -10.929 1.00 60.06 433 VAL A C 1
ATOM 3230 O O . VAL A 1 433 ? -46.192 6.665 -11.884 1.00 60.06 433 VAL A O 1
ATOM 3233 N N . GLN A 1 434 ? -48.291 6.612 -11.062 1.00 64.94 434 GLN A N 1
ATOM 3234 C CA . GLN A 1 434 ? -48.996 6.601 -12.341 1.00 64.94 434 GLN A CA 1
ATOM 3235 C C . GLN A 1 434 ? -49.146 8.011 -12.916 1.00 64.94 434 GLN A C 1
ATOM 3237 O O . GLN A 1 434 ? -49.120 8.206 -14.129 1.00 64.94 434 GLN A O 1
ATOM 3242 N N . SER A 1 435 ? -49.281 9.022 -12.056 1.00 62.31 435 SER A N 1
ATOM 3243 C CA . SER A 1 435 ? -49.266 10.420 -12.482 1.00 62.31 435 SER A CA 1
ATOM 3244 C C . SER A 1 435 ? -48.834 11.351 -11.350 1.00 62.31 435 SER A C 1
ATOM 3246 O O . SER A 1 435 ? -49.071 11.084 -10.169 1.00 62.31 435 SER A O 1
ATOM 3248 N N . PHE A 1 436 ? -48.194 12.462 -11.716 1.00 58.06 436 PHE A N 1
ATOM 3249 C CA . PHE A 1 436 ? -47.771 13.505 -10.786 1.00 58.06 436 PHE A CA 1
ATOM 3250 C C . PHE A 1 436 ? -48.177 14.879 -11.320 1.00 58.06 436 PHE A C 1
ATOM 3252 O O . PHE A 1 436 ? -47.806 15.252 -12.436 1.00 58.06 436 PHE A O 1
ATOM 3259 N N . LYS A 1 437 ? -48.940 15.652 -10.538 1.00 58.34 437 LYS A N 1
ATOM 3260 C CA . LYS A 1 437 ? -49.374 17.000 -10.933 1.00 58.34 437 LYS A CA 1
ATOM 3261 C C . LYS A 1 437 ? -49.476 17.928 -9.725 1.00 58.34 437 LYS A C 1
ATOM 3263 O O . LYS A 1 437 ? -50.352 17.784 -8.875 1.00 58.34 437 LYS A O 1
ATOM 3268 N N . GLY A 1 438 ? -48.612 18.940 -9.686 1.00 67.56 438 GLY A N 1
ATOM 3269 C CA . GLY A 1 438 ? -48.568 19.906 -8.585 1.00 67.56 438 GLY A CA 1
ATOM 3270 C C . GLY A 1 438 ? -48.107 19.247 -7.282 1.00 67.56 438 GLY A C 1
ATOM 3271 O O . GLY A 1 438 ? -47.058 18.619 -7.261 1.00 67.56 438 GLY A O 1
ATOM 3272 N N . HIS A 1 439 ? -48.895 19.379 -6.213 1.00 60.75 439 HIS A N 1
ATOM 3273 C CA . HIS A 1 439 ? -48.649 18.724 -4.919 1.00 60.75 439 HIS A CA 1
ATOM 3274 C C . HIS A 1 439 ? -49.416 17.407 -4.767 1.00 60.75 439 HIS A C 1
ATOM 3276 O O . HIS A 1 439 ? -49.658 16.973 -3.648 1.00 60.75 439 HIS A O 1
ATOM 3282 N N . LYS A 1 440 ? -49.861 16.795 -5.867 1.00 62.38 440 LYS A N 1
ATOM 3283 C CA . LYS A 1 440 ? -50.632 15.553 -5.831 1.00 62.38 440 LYS A CA 1
ATOM 3284 C C . LYS A 1 440 ? -49.982 14.489 -6.688 1.00 62.38 440 LYS A C 1
ATOM 3286 O O . LYS A 1 440 ? -49.485 14.785 -7.779 1.00 62.38 440 LYS A O 1
ATOM 3291 N N . PHE A 1 441 ? -50.051 13.255 -6.220 1.00 68.75 441 PHE A N 1
ATOM 3292 C CA . PHE A 1 441 ? -49.602 12.100 -6.978 1.00 68.75 441 PHE A CA 1
ATOM 3293 C C . PHE A 1 441 ? -50.608 10.965 -6.872 1.00 68.75 441 PHE A C 1
ATOM 3295 O O . PHE A 1 441 ? -51.358 10.870 -5.900 1.00 68.75 441 PHE A O 1
ATOM 3302 N N . GLN A 1 442 ? -50.655 10.141 -7.911 1.00 66.44 442 GLN A N 1
ATOM 3303 C CA . GLN A 1 442 ? -51.565 9.012 -8.003 1.00 66.44 442 GLN A CA 1
ATOM 3304 C C . GLN A 1 442 ? -50.793 7.712 -8.119 1.00 66.44 442 GLN A C 1
ATOM 3306 O O . GLN A 1 442 ? -49.827 7.619 -8.879 1.00 66.44 442 GLN A O 1
ATOM 3311 N N . VAL A 1 443 ? -51.257 6.708 -7.390 1.00 66.81 443 VAL A N 1
ATOM 3312 C CA . VAL A 1 443 ? -50.745 5.340 -7.448 1.00 66.81 443 VAL A CA 1
ATOM 3313 C C . VAL A 1 443 ? -51.906 4.369 -7.588 1.00 66.81 443 VAL A C 1
ATOM 3315 O O . VAL A 1 443 ? -53.031 4.667 -7.188 1.00 66.81 443 VAL A O 1
ATOM 3318 N N . GLU A 1 444 ? -51.644 3.208 -8.170 1.00 62.00 444 GLU A N 1
ATOM 3319 C CA . GLU A 1 444 ? -52.636 2.143 -8.275 1.00 62.00 444 GLU A CA 1
ATOM 3320 C C . GLU A 1 444 ? -52.532 1.218 -7.059 1.00 62.00 444 GLU A C 1
ATOM 3322 O O . GLU A 1 444 ? -51.473 0.655 -6.788 1.00 62.00 444 GLU A O 1
ATOM 3327 N N . ILE A 1 445 ? -53.632 1.062 -6.324 1.00 63.16 445 ILE A N 1
ATOM 3328 C CA . ILE A 1 445 ? -53.754 0.170 -5.168 1.00 63.16 445 ILE A CA 1
ATOM 3329 C C . ILE A 1 445 ? -54.951 -0.739 -5.425 1.00 63.16 445 ILE A C 1
ATOM 3331 O O . ILE A 1 445 ? -56.062 -0.253 -5.632 1.00 63.16 445 ILE A O 1
ATOM 3335 N N . ASN A 1 446 ? -54.740 -2.058 -5.444 1.00 67.06 446 ASN A N 1
ATOM 3336 C CA . ASN A 1 446 ? -55.793 -3.047 -5.721 1.00 67.06 446 ASN A CA 1
ATOM 3337 C C . ASN A 1 446 ? -56.617 -2.722 -6.987 1.00 67.06 446 ASN A C 1
ATOM 3339 O O . ASN A 1 446 ? -57.846 -2.789 -6.975 1.00 67.06 446 ASN A O 1
ATOM 3343 N N . LYS A 1 447 ? -55.936 -2.345 -8.080 1.00 62.06 447 LYS A N 1
ATOM 3344 C CA . LYS A 1 447 ? -56.535 -1.945 -9.371 1.00 62.06 447 LYS A CA 1
ATOM 3345 C C . LYS A 1 447 ? -57.394 -0.676 -9.344 1.00 62.06 447 LYS A C 1
ATOM 3347 O O . LYS A 1 447 ? -58.151 -0.420 -10.276 1.00 62.06 447 LYS A O 1
ATOM 3352 N N . SER A 1 448 ? -57.280 0.124 -8.286 1.00 57.44 448 SER A N 1
ATOM 3353 C CA . SER A 1 448 ? -57.949 1.418 -8.147 1.00 57.44 448 SER A CA 1
ATOM 3354 C C . SER A 1 448 ? -56.918 2.535 -8.036 1.00 57.44 448 SER A C 1
ATOM 3356 O O . SER A 1 448 ? -55.917 2.399 -7.336 1.00 57.44 448 SER A O 1
ATOM 3358 N N . LEU A 1 449 ? -57.156 3.657 -8.714 1.00 66.38 449 LEU A N 1
ATOM 3359 C CA . LEU A 1 449 ? -56.248 4.799 -8.676 1.00 66.38 449 LEU A CA 1
ATOM 3360 C C . LEU A 1 449 ? -56.522 5.652 -7.427 1.00 66.38 449 LEU A C 1
ATOM 3362 O O . LEU A 1 449 ? -57.602 6.226 -7.284 1.00 66.38 449 LEU A O 1
ATOM 3366 N N . VAL A 1 450 ? -55.545 5.754 -6.531 1.00 66.31 450 VAL A N 1
ATOM 3367 C CA . VAL A 1 450 ? -55.640 6.504 -5.271 1.00 66.31 450 VAL A CA 1
ATOM 3368 C C . VAL A 1 450 ? -54.778 7.761 -5.364 1.00 66.31 450 VAL A C 1
ATOM 3370 O O . VAL A 1 450 ? -53.641 7.703 -5.828 1.00 66.31 450 VAL A O 1
ATOM 3373 N N . THR A 1 451 ? -55.324 8.912 -4.954 1.00 69.25 451 THR A N 1
ATOM 3374 C CA . THR A 1 451 ? -54.644 10.220 -5.025 1.00 69.25 451 THR A CA 1
ATOM 3375 C C . THR A 1 451 ? -54.188 10.670 -3.644 1.00 69.25 451 THR A C 1
ATOM 3377 O O . THR A 1 451 ? -55.006 10.765 -2.734 1.00 69.25 451 THR A O 1
ATOM 3380 N N . PHE A 1 452 ? -52.916 11.033 -3.522 1.00 61.25 452 PHE A N 1
ATOM 3381 C CA . PHE A 1 452 ? -52.292 11.535 -2.299 1.00 61.25 452 PHE A CA 1
ATOM 3382 C C . PHE A 1 452 ? -51.884 13.000 -2.465 1.00 61.25 452 PHE A C 1
ATOM 3384 O O . PHE A 1 452 ? -51.493 13.401 -3.569 1.00 61.25 452 PHE A O 1
ATOM 3391 N N . ASN A 1 453 ? -51.961 13.804 -1.395 1.00 55.97 453 ASN A N 1
ATOM 3392 C CA . ASN A 1 453 ? -51.462 15.179 -1.396 1.00 55.97 453 ASN A CA 1
ATOM 3393 C C . ASN A 1 453 ? -50.160 15.275 -0.585 1.00 55.97 453 ASN A C 1
ATOM 3395 O O . ASN A 1 453 ? -49.975 14.650 0.455 1.00 55.97 453 ASN A O 1
ATOM 3399 N N . LEU A 1 454 ? -49.235 16.091 -1.069 1.00 54.62 454 LEU A N 1
ATOM 3400 C CA . LEU A 1 454 ? -47.985 16.401 -0.394 1.00 54.62 454 LEU A CA 1
ATOM 3401 C C . LEU A 1 454 ? -48.179 17.661 0.451 1.00 54.62 454 LEU A C 1
ATOM 3403 O O . LEU A 1 454 ? -48.578 18.705 -0.072 1.00 54.62 454 LEU A O 1
ATOM 3407 N N . CYS A 1 455 ? -47.850 17.577 1.736 1.00 48.75 455 CYS A N 1
ATOM 3408 C CA . CYS A 1 455 ? -47.825 18.710 2.658 1.00 48.75 455 CYS A CA 1
ATOM 3409 C C . CYS A 1 455 ? -46.378 19.037 3.058 1.00 48.75 455 CYS A C 1
ATOM 3411 O O . CYS A 1 455 ? -45.581 18.141 3.340 1.00 48.75 455 CYS A O 1
ATOM 3413 N N . GLY A 1 456 ? -46.031 20.326 3.126 1.00 49.56 456 GLY A N 1
ATOM 3414 C CA . GLY A 1 456 ? -44.765 20.779 3.718 1.00 49.56 456 GLY A CA 1
ATOM 3415 C C . GLY A 1 456 ? -44.868 20.881 5.250 1.00 49.56 456 GLY A C 1
ATOM 3416 O O . GLY A 1 456 ? -45.923 21.299 5.730 1.00 49.56 456 GLY A O 1
ATOM 3417 N N . PRO A 1 457 ? -43.829 20.527 6.034 1.00 39.97 457 PRO A N 1
ATOM 3418 C CA . PRO A 1 457 ? -43.913 20.586 7.490 1.00 39.97 457 PRO A CA 1
ATOM 3419 C C . PRO A 1 457 ? -43.356 21.899 8.070 1.00 39.97 457 PRO A C 1
ATOM 3421 O O . PRO A 1 457 ? -42.252 22.328 7.730 1.00 39.97 457 PRO A O 1
ATOM 3424 N N . ASP A 1 458 ? -44.066 22.473 9.045 1.00 42.34 458 ASP A N 1
ATOM 3425 C CA . ASP A 1 458 ? -43.431 23.246 10.118 1.00 42.34 458 ASP A CA 1
ATOM 3426 C C . ASP A 1 458 ? -42.603 22.269 10.978 1.00 42.34 458 ASP A C 1
ATOM 3428 O O . ASP A 1 458 ? -43.114 21.642 11.907 1.00 42.34 458 ASP A O 1
ATOM 3432 N N . MET A 1 459 ? -41.322 22.092 10.632 1.00 36.59 459 MET A N 1
ATOM 3433 C CA . MET A 1 459 ? -40.321 21.349 11.414 1.00 36.59 459 MET A CA 1
ATOM 3434 C C . MET A 1 459 ? -38.965 22.095 11.467 1.00 36.59 459 MET A C 1
ATOM 3436 O O . MET A 1 459 ? -38.683 22.912 10.578 1.00 36.59 459 MET A O 1
ATOM 3440 N N . PRO A 1 460 ? -38.116 21.851 12.496 1.00 34.00 460 PRO A N 1
ATOM 3441 C CA . PRO A 1 460 ? -36.861 22.579 12.722 1.00 34.00 460 PRO A CA 1
ATOM 3442 C C . PRO A 1 460 ? -35.837 22.387 11.592 1.00 34.00 460 PRO A C 1
ATOM 3444 O O . PRO A 1 460 ? -35.805 21.354 10.927 1.00 34.00 460 PRO A O 1
ATOM 3447 N N . ALA A 1 461 ? -34.969 23.384 11.396 1.00 33.88 461 ALA A N 1
ATOM 3448 C CA . ALA A 1 461 ? -34.178 23.627 10.181 1.00 33.88 461 ALA A CA 1
ATOM 3449 C C . ALA A 1 461 ? -33.206 22.516 9.712 1.00 33.88 461 ALA A C 1
ATOM 3451 O O . ALA A 1 461 ? -32.663 22.640 8.620 1.00 33.88 461 ALA A O 1
ATOM 3452 N N . VAL A 1 462 ? -33.015 21.432 10.468 1.00 33.75 462 VAL A N 1
ATOM 3453 C CA . VAL A 1 462 ? -32.094 20.329 10.120 1.00 33.75 462 VAL A CA 1
ATOM 3454 C C . VAL A 1 462 ? -32.774 19.228 9.279 1.00 33.75 462 VAL A C 1
ATOM 3456 O O . VAL A 1 462 ? -32.097 18.367 8.737 1.00 33.75 462 VAL A O 1
ATOM 3459 N N . ALA A 1 463 ? -34.102 19.269 9.092 1.00 32.56 463 ALA A N 1
ATOM 3460 C CA . ALA A 1 463 ? -34.859 18.233 8.365 1.00 32.56 463 ALA A CA 1
ATOM 3461 C C . ALA A 1 463 ? -35.467 18.689 7.018 1.00 32.56 463 ALA A C 1
ATOM 3463 O O . ALA A 1 463 ? -36.355 18.026 6.484 1.00 32.56 463 ALA A O 1
ATOM 3464 N N . LYS A 1 464 ? -35.041 19.831 6.458 1.00 34.31 464 LYS A N 1
ATOM 3465 C CA . LYS A 1 464 ? -35.709 20.447 5.291 1.00 34.31 464 LYS A CA 1
ATOM 3466 C C . LYS A 1 464 ? -35.307 19.906 3.913 1.00 34.31 464 LYS A C 1
ATOM 3468 O O . LYS A 1 464 ? -35.983 20.247 2.947 1.00 34.31 464 LYS A O 1
ATOM 3473 N N . GLU A 1 465 ? -34.281 19.062 3.796 1.00 36.53 465 GLU A N 1
ATOM 3474 C CA . GLU A 1 465 ? -33.784 18.618 2.478 1.00 36.53 465 GLU A CA 1
ATOM 3475 C C . GLU A 1 465 ? -34.104 17.159 2.110 1.00 36.53 465 GLU A C 1
ATOM 3477 O O . GLU A 1 465 ? -33.781 16.745 1.001 1.00 36.53 465 GLU A O 1
ATOM 3482 N N . THR A 1 466 ? -34.772 16.374 2.971 1.00 36.69 466 THR A N 1
ATOM 3483 C CA . THR A 1 466 ? -34.881 14.913 2.727 1.00 36.69 466 THR A CA 1
ATOM 3484 C C . THR A 1 466 ? -36.262 14.284 2.955 1.00 36.69 466 THR A C 1
ATOM 3486 O O . THR A 1 466 ? -36.488 13.184 2.462 1.00 36.69 466 THR A O 1
ATOM 3489 N N . PHE A 1 467 ? -37.229 14.949 3.608 1.00 35.84 467 PHE A N 1
ATOM 3490 C CA . PHE A 1 467 ? -38.532 14.326 3.915 1.00 35.84 467 PHE A CA 1
ATOM 3491 C C . PHE A 1 467 ? -39.739 15.226 3.594 1.00 35.84 467 PHE A C 1
ATOM 3493 O O . PHE A 1 467 ? -39.848 16.343 4.096 1.00 35.84 467 PHE A O 1
ATOM 3500 N N . MET A 1 468 ? -40.675 14.721 2.776 1.00 44.78 468 MET A N 1
ATOM 3501 C CA . MET A 1 468 ? -42.016 15.295 2.566 1.00 44.78 468 MET A CA 1
ATOM 3502 C C . MET A 1 468 ? -43.065 14.449 3.300 1.00 44.78 468 MET A C 1
ATOM 3504 O O . MET A 1 468 ? -43.029 13.224 3.219 1.00 44.78 468 MET A O 1
ATOM 3508 N N . GLY A 1 469 ? -44.007 15.094 3.994 1.00 44.75 469 GLY A N 1
ATOM 3509 C CA . GLY A 1 469 ? -45.136 14.417 4.641 1.00 44.75 469 GLY A CA 1
ATOM 3510 C C . GLY A 1 469 ? -46.331 14.255 3.695 1.00 44.75 469 GLY A C 1
ATOM 3511 O O . GLY A 1 469 ? -46.580 15.120 2.851 1.00 44.75 469 GLY A O 1
ATOM 3512 N N . ILE A 1 470 ? -47.084 13.163 3.850 1.00 47.62 470 ILE A N 1
ATOM 3513 C CA . ILE A 1 470 ? -48.337 12.907 3.122 1.00 47.62 470 ILE A CA 1
ATOM 3514 C C . ILE A 1 470 ? -49.522 13.319 4.008 1.00 47.62 470 ILE A C 1
ATOM 3516 O O . ILE A 1 470 ? -49.587 12.910 5.169 1.00 47.62 470 ILE A O 1
ATOM 3520 N N . CYS A 1 471 ? -50.443 14.108 3.444 1.00 45.81 471 CYS A N 1
ATOM 3521 C CA . CYS A 1 471 ? -51.804 14.312 3.943 1.00 45.81 471 CYS A CA 1
ATOM 3522 C C . CYS A 1 471 ? -52.810 13.855 2.860 1.00 45.81 471 CYS A C 1
ATOM 3524 O O . CYS A 1 471 ? -53.895 13.402 3.251 1.00 45.81 471 CYS A O 1
#

Mean predicted aligned error: 16.75 Å

Sequence (471 aa):
MPIFSSISASKSVLLLLVVPVALAAPFDNFSSKRETGPSTQSDAPWHLARLTSTGPMLEGNDLQAGKPKTGDYKYPSSAGEGVDIYIVDTGVAIQANQNEFNGRASFLKGTIGDDGAIKLDKNGKPDPHGTKVAGMAGSASYGVAKKANIISVRDEDEFVGKIIEQHNKRKDQADFKGSVVNYSHGDLVTKEDIELDGRYYQKLIEQGIHVVMSAGNTAEDACGHAPSGANRYFPDFIAVGATDYRDWVWKNDDKSGSNFGDCVDIWAPGFNNPDINLEGHPLPNRISVFSQTSAAAGMTSGMIAVELSANPQFKLNPKGMKAHLLSIGFVGAVKDSNGNRMPRSILLGNKHLAGKQATSGPTARPPSESNGTSPNNGSSGTEPTANAPSSGTKSPGPASHLPKMRFITGSTVTAITFPGRAEEEFMEQHYIVQSFKGHKFQVEINKSLVTFNLCGPDMPAVAKETFMGIC

pLDDT: mean 73.26, std 27.25, range [22.22, 98.88]

InterPro domains:
  IPR000209 Peptidase S8/S53 domain [PF00082] (80-326)
  IPR015500 Peptidase S8, subtilisin-related [PR00723] (80-99)
  IPR015500 Peptidase S8, subtilisin-related [PR00723] (125-138)
  IPR015500 Peptidase S8, subtilisin-related [PR00723] (291-307)
  IPR022398 Peptidase S8, subtilisin, His-active site [PS00137] (129-139)
  IPR036852 Peptidase S8/S53 domain superfamily [G3DSA:3.40.50.200] (38-351)
  IPR036852 Peptidase S8/S53 domain superfamily [SSF52743] (40-334)
  IPR050131 Subtilisin-like serine protease [PTHR43806] (40-387)

Radius of gyration: 28.64 Å; Cα contacts (8 Å, |Δi|>4): 949; chains: 1; bounding box: 81×73×97 Å

Solvent-accessible surface area (backbone atoms only — not comparable to full-atom values): 26833 Å² total; per-residue (Å²): 140,87,79,88,80,79,92,66,89,72,83,78,81,82,81,76,85,88,66,98,70,92,77,83,83,80,94,62,102,59,88,76,75,65,88,75,53,65,40,71,41,72,74,20,54,34,59,53,10,38,29,16,39,91,56,57,32,69,57,94,80,42,87,80,70,76,66,72,34,62,30,53,24,50,42,54,66,52,25,1,37,42,17,42,37,35,38,40,26,36,18,39,45,50,83,46,26,36,79,40,37,69,72,38,51,47,55,43,78,92,46,68,45,48,86,57,54,51,39,61,41,101,84,72,42,71,35,54,60,24,31,32,27,45,20,26,15,25,14,59,86,54,21,59,4,54,45,25,31,39,31,30,35,33,75,81,64,83,51,66,64,55,51,53,54,51,48,66,69,41,65,83,41,92,65,48,22,35,43,33,38,30,40,55,62,64,50,83,54,55,72,68,54,19,52,51,53,31,58,61,56,43,58,44,44,77,73,16,28,31,44,27,21,15,19,34,56,64,53,42,60,10,57,51,18,28,54,12,19,14,31,73,82,43,75,51,48,43,14,15,17,13,14,31,51,76,32,26,38,30,67,54,94,85,57,37,17,29,14,38,59,91,25,43,68,35,29,23,51,23,53,79,62,58,39,48,47,68,77,42,46,77,30,87,84,54,79,64,92,67,61,32,10,26,36,9,16,16,32,49,42,9,47,51,26,30,48,22,42,76,36,64,88,36,28,60,28,28,58,58,41,53,56,49,53,63,69,37,20,43,70,34,61,31,16,40,80,86,65,48,72,33,74,85,34,27,29,56,34,40,62,88,55,35,52,83,78,78,80,77,67,86,77,80,75,78,85,79,83,85,79,88,82,83,86,87,89,82,83,90,82,84,86,89,88,88,82,86,86,89,88,78,91,81,88,81,85,87,81,94,72,82,82,86,83,79,83,57,70,69,43,76,47,77,50,71,50,80,71,84,93,61,101,83,70,76,52,79,46,80,35,51,28,71,41,68,60,92,58,32,38,28,29,64,54,96,92,38,83,45,79,47,39,60,42,86,76,99,67,70,89,89,57,78,88,82,69,78,48,80,102

Organism: NCBI:txid2528407